Protein AF-A0A5E7TYJ7-F1 (afdb_monomer_lite)

Structure (mmCIF, N/CA/C/O backbone):
data_AF-A0A5E7TYJ7-F1
#
_entry.id   AF-A0A5E7TYJ7-F1
#
loop_
_atom_site.group_PDB
_atom_site.id
_atom_site.type_symbol
_atom_site.label_atom_id
_atom_site.label_alt_id
_atom_site.label_comp_id
_atom_site.label_asym_id
_atom_site.label_entity_id
_atom_site.label_seq_id
_atom_site.pdbx_PDB_ins_code
_atom_site.Cartn_x
_atom_site.Cartn_y
_atom_site.Cartn_z
_atom_site.occupancy
_atom_site.B_iso_or_equiv
_atom_site.auth_seq_id
_atom_site.auth_comp_id
_atom_site.auth_asym_id
_atom_site.auth_atom_id
_atom_site.pdbx_PDB_model_num
ATOM 1 N N . MET A 1 1 ? 59.125 36.526 -53.922 1.00 43.28 1 MET A N 1
ATOM 2 C CA . MET A 1 1 ? 59.019 35.678 -52.711 1.00 43.28 1 MET A CA 1
ATOM 3 C C . MET A 1 1 ? 57.530 35.506 -52.424 1.00 43.28 1 MET A C 1
ATOM 5 O O . MET A 1 1 ? 56.875 36.528 -52.347 1.00 43.28 1 MET A O 1
ATOM 9 N N . CYS A 1 2 ? 56.867 34.351 -52.368 1.00 41.28 2 CYS A N 1
ATOM 10 C CA . CYS A 1 2 ? 57.191 32.930 -52.520 1.00 41.28 2 CYS A CA 1
ATOM 11 C C . CYS A 1 2 ? 55.949 32.259 -53.153 1.00 41.28 2 CYS A C 1
ATOM 13 O O . CYS A 1 2 ? 54.840 32.498 -52.685 1.00 41.28 2 CYS A O 1
ATOM 15 N N . GLY A 1 3 ? 56.113 31.444 -54.201 1.00 43.94 3 GLY A N 1
ATOM 16 C CA . GLY A 1 3 ? 55.030 30.657 -54.807 1.00 43.94 3 GLY A CA 1
ATOM 17 C C . GLY A 1 3 ? 55.163 29.188 -54.411 1.00 43.94 3 GLY A C 1
ATOM 18 O O . GLY A 1 3 ? 56.166 28.557 -54.728 1.00 43.94 3 GLY A O 1
ATOM 19 N N . CYS A 1 4 ? 54.183 28.664 -53.679 1.00 53.34 4 CYS A N 1
ATOM 20 C CA . CYS A 1 4 ? 54.147 27.290 -53.177 1.00 53.34 4 CYS A CA 1
ATOM 21 C C . CYS A 1 4 ? 53.939 26.280 -54.335 1.00 53.34 4 CYS A C 1
ATOM 23 O O . CYS A 1 4 ? 53.020 26.490 -55.135 1.00 53.34 4 CYS A O 1
ATOM 25 N N . PRO A 1 5 ? 54.719 25.184 -54.455 1.00 58.09 5 PRO A N 1
ATOM 26 C CA . PRO A 1 5 ? 54.437 24.138 -55.432 1.00 58.09 5 PRO A CA 1
ATOM 27 C C . PRO A 1 5 ? 53.255 23.291 -54.951 1.00 58.09 5 PRO A C 1
ATOM 29 O O . PRO A 1 5 ? 53.284 22.708 -53.869 1.00 58.09 5 PRO A O 1
ATOM 32 N N . ARG A 1 6 ? 52.205 23.217 -55.771 1.00 55.41 6 ARG A N 1
ATOM 33 C CA . ARG A 1 6 ? 51.049 22.340 -55.555 1.00 55.41 6 ARG A CA 1
ATOM 34 C C . ARG A 1 6 ? 51.502 20.875 -55.503 1.00 55.41 6 ARG A C 1
ATOM 36 O O . ARG A 1 6 ? 51.908 20.323 -56.523 1.00 55.41 6 ARG A O 1
ATOM 43 N N . CYS A 1 7 ? 51.375 20.235 -54.343 1.00 49.81 7 CYS A N 1
ATOM 44 C CA . CYS A 1 7 ? 51.410 18.779 -54.222 1.00 49.81 7 CYS A CA 1
ATOM 45 C C . CYS 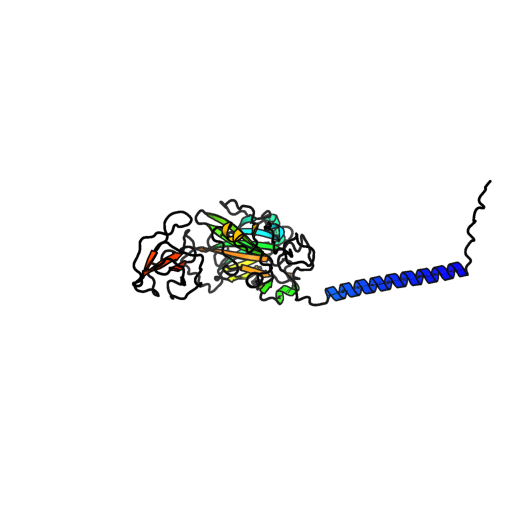A 1 7 ? 50.212 18.188 -54.979 1.00 49.81 7 CYS A C 1
ATOM 47 O O . CYS A 1 7 ? 49.072 18.363 -54.556 1.00 49.81 7 CYS A O 1
ATOM 49 N N . ASN A 1 8 ? 50.457 17.507 -56.099 1.00 55.88 8 ASN A N 1
ATOM 50 C CA . ASN A 1 8 ? 49.419 16.770 -56.816 1.00 55.88 8 ASN A CA 1
ATOM 51 C C . ASN A 1 8 ? 49.383 15.335 -56.253 1.00 55.88 8 ASN A C 1
ATOM 53 O O . ASN A 1 8 ? 50.400 14.642 -56.352 1.00 55.88 8 ASN A O 1
ATOM 57 N N . PRO A 1 9 ? 48.287 14.871 -55.626 1.00 56.66 9 PRO A N 1
ATOM 58 C CA . PRO A 1 9 ? 48.242 13.530 -55.054 1.00 56.66 9 PRO A CA 1
ATOM 59 C C . PRO A 1 9 ? 48.367 12.469 -56.157 1.00 56.66 9 PRO A C 1
ATOM 61 O O . PRO A 1 9 ? 47.637 12.479 -57.150 1.00 56.66 9 PRO A O 1
ATOM 64 N N . ARG A 1 10 ? 49.328 11.554 -55.989 1.00 71.62 10 ARG A N 1
ATOM 65 C CA . ARG A 1 10 ? 49.551 10.406 -56.879 1.00 71.62 10 ARG A CA 1
ATOM 66 C C . ARG A 1 10 ? 48.313 9.500 -56.864 1.00 71.62 10 ARG A C 1
ATOM 68 O O . ARG A 1 10 ? 47.792 9.196 -55.795 1.00 71.62 10 ARG A O 1
ATOM 75 N N . LYS A 1 11 ? 47.864 9.034 -58.040 1.00 70.69 11 LYS A N 1
ATOM 76 C CA . LYS A 1 11 ? 46.803 8.016 -58.129 1.00 70.69 11 LYS A CA 1
ATOM 77 C C . LYS A 1 11 ? 47.304 6.691 -57.529 1.00 70.69 11 LYS A C 1
ATOM 79 O O . LYS A 1 11 ? 48.390 6.256 -57.924 1.00 70.69 11 LYS A O 1
ATOM 84 N N . PRO A 1 12 ? 46.542 6.059 -56.622 1.00 69.62 12 PRO A N 1
ATOM 85 C CA . PRO A 1 12 ? 46.939 4.796 -56.017 1.00 69.62 12 PRO A CA 1
ATOM 86 C C . PRO A 1 12 ? 46.980 3.674 -57.062 1.00 69.62 12 PRO A C 1
ATOM 88 O O . PRO A 1 12 ? 46.180 3.624 -57.998 1.00 69.62 12 PRO A O 1
ATOM 91 N N . THR A 1 13 ? 47.954 2.789 -56.908 1.00 86.19 13 THR A N 1
ATOM 92 C CA . THR A 1 13 ? 48.152 1.582 -57.714 1.00 86.19 13 THR A CA 1
ATOM 93 C C . THR A 1 13 ? 47.143 0.492 -57.335 1.00 86.19 13 THR A C 1
ATOM 95 O O . THR A 1 13 ? 46.573 0.503 -56.245 1.00 86.19 13 THR A O 1
ATOM 98 N N . LEU A 1 14 ? 46.929 -0.488 -58.220 1.00 82.19 14 LEU A N 1
ATOM 99 C CA . LEU A 1 14 ? 46.017 -1.615 -57.964 1.00 82.19 14 LEU A CA 1
ATOM 100 C C . LEU A 1 14 ? 46.383 -2.405 -56.697 1.00 82.19 14 LEU A C 1
ATOM 102 O O . LEU A 1 14 ? 45.493 -2.857 -55.979 1.00 82.19 14 LEU A O 1
ATOM 106 N N . ASP A 1 15 ? 47.675 -2.540 -56.395 1.00 85.25 15 ASP A N 1
ATOM 107 C CA . ASP A 1 15 ? 48.131 -3.221 -55.182 1.00 85.25 15 ASP A CA 1
ATOM 108 C C . ASP A 1 15 ? 47.894 -2.383 -53.917 1.00 85.25 15 ASP A C 1
ATOM 110 O O . ASP A 1 15 ? 47.560 -2.945 -52.875 1.00 85.25 15 ASP A O 1
ATOM 114 N N . GLU A 1 16 ? 48.004 -1.052 -53.995 1.00 71.69 16 GLU A N 1
ATOM 115 C CA . GLU A 1 16 ? 47.645 -0.144 -52.894 1.00 71.69 16 GLU A CA 1
ATOM 116 C C . GLU A 1 16 ? 46.136 -0.180 -52.617 1.00 71.69 16 GLU A C 1
ATOM 118 O O . GLU A 1 16 ? 45.735 -0.279 -51.459 1.00 71.69 16 GLU A O 1
ATOM 123 N N . ILE A 1 17 ? 45.304 -0.213 -53.664 1.00 68.62 17 ILE A N 1
ATOM 124 C CA . ILE A 1 17 ? 43.845 -0.371 -53.540 1.00 68.62 17 ILE A CA 1
ATOM 125 C C . ILE A 1 17 ? 43.501 -1.726 -52.906 1.00 68.62 17 ILE A C 1
ATOM 127 O O . ILE A 1 17 ? 42.683 -1.785 -51.988 1.00 68.62 17 ILE A O 1
ATOM 131 N N . ARG A 1 18 ? 44.152 -2.817 -53.338 1.00 79.62 18 ARG A N 1
ATOM 132 C CA . ARG A 1 18 ? 43.928 -4.157 -52.770 1.00 79.62 18 ARG A CA 1
ATOM 133 C C . ARG A 1 18 ? 44.320 -4.217 -51.290 1.00 79.62 18 ARG A C 1
ATOM 135 O O . ARG A 1 18 ? 43.591 -4.800 -50.495 1.00 79.62 18 ARG A O 1
ATOM 142 N N . ARG A 1 19 ? 45.444 -3.603 -50.902 1.00 71.69 19 ARG A N 1
ATOM 143 C CA . ARG A 1 19 ? 45.871 -3.514 -49.492 1.00 71.69 19 ARG A CA 1
ATOM 144 C C . ARG A 1 19 ? 44.872 -2.718 -48.656 1.00 71.69 19 ARG A C 1
ATOM 146 O O . ARG A 1 19 ? 44.455 -3.194 -47.608 1.00 71.69 19 ARG A O 1
ATOM 153 N N . GLN A 1 20 ? 44.413 -1.581 -49.173 1.00 64.50 20 GLN A N 1
ATOM 154 C CA . GLN A 1 20 ? 43.415 -0.752 -48.503 1.00 64.50 20 GLN A CA 1
ATOM 155 C C . GLN A 1 20 ? 42.085 -1.495 -48.302 1.00 64.50 20 GLN A C 1
ATOM 157 O O . GLN A 1 20 ? 41.488 -1.396 -47.236 1.00 64.50 20 GLN A O 1
ATOM 162 N N . GLN A 1 21 ? 41.640 -2.287 -49.282 1.00 70.00 21 GLN A N 1
ATOM 163 C CA . GLN A 1 21 ? 40.438 -3.121 -49.151 1.00 70.00 21 GLN A CA 1
ATOM 164 C C . GLN A 1 21 ? 40.585 -4.206 -48.076 1.00 70.00 21 GLN A C 1
ATOM 166 O O . GLN A 1 21 ? 39.652 -4.438 -47.310 1.00 70.00 21 GLN A O 1
ATOM 171 N N . VAL A 1 22 ? 41.755 -4.846 -47.987 1.00 79.44 22 VAL A N 1
ATOM 172 C CA . VAL A 1 22 ? 42.044 -5.840 -46.939 1.00 79.44 22 VAL A CA 1
ATOM 173 C C . VAL A 1 22 ? 42.062 -5.191 -45.552 1.00 79.44 22 VAL A C 1
ATOM 175 O O . VAL A 1 22 ? 41.544 -5.774 -44.599 1.00 79.44 22 VAL A O 1
ATOM 178 N N . ASP A 1 23 ? 42.613 -3.984 -45.428 1.00 65.31 23 ASP A N 1
ATOM 179 C CA . ASP A 1 23 ? 42.649 -3.252 -44.160 1.00 65.31 23 ASP A CA 1
ATOM 180 C C . ASP A 1 23 ? 41.251 -2.784 -43.725 1.00 65.31 23 ASP A C 1
ATOM 182 O O . ASP A 1 23 ? 40.904 -2.912 -42.550 1.00 65.31 23 ASP A O 1
ATOM 186 N N . ILE A 1 24 ? 40.412 -2.337 -44.669 1.00 62.34 24 ILE A N 1
ATOM 187 C CA . ILE A 1 24 ? 39.000 -2.010 -44.415 1.00 62.34 24 ILE A CA 1
ATOM 188 C C . ILE A 1 24 ? 38.241 -3.252 -43.931 1.00 62.34 24 ILE A C 1
ATOM 190 O O . ILE A 1 24 ? 37.589 -3.194 -42.892 1.00 62.34 24 ILE A O 1
ATOM 194 N N . GLN A 1 25 ? 38.391 -4.399 -44.602 1.00 77.25 25 GLN A N 1
ATOM 195 C CA . GLN A 1 25 ? 37.748 -5.643 -44.163 1.00 77.25 25 GLN A CA 1
ATOM 196 C C . GLN A 1 25 ? 38.202 -6.082 -42.767 1.00 77.25 25 GLN A C 1
ATOM 198 O O . GLN A 1 25 ? 37.389 -6.553 -41.974 1.00 77.25 25 GLN A O 1
ATOM 203 N N . ARG A 1 26 ? 39.490 -5.932 -42.434 1.00 73.81 26 ARG A N 1
ATOM 204 C CA . ARG A 1 26 ? 39.998 -6.235 -41.085 1.00 73.81 26 ARG A CA 1
ATOM 205 C C . ARG A 1 26 ? 39.398 -5.314 -40.028 1.00 73.81 26 ARG A C 1
ATOM 207 O O . ARG A 1 26 ? 39.078 -5.782 -38.938 1.00 73.81 26 ARG A O 1
ATOM 214 N N . TYR A 1 27 ? 39.241 -4.033 -40.348 1.00 58.59 27 TYR A N 1
ATOM 215 C CA . TYR A 1 27 ? 38.615 -3.056 -39.464 1.00 58.59 27 TYR A CA 1
ATOM 216 C C . TYR A 1 27 ? 37.132 -3.374 -39.224 1.00 58.59 27 TYR A C 1
ATOM 218 O O . TYR A 1 27 ? 36.699 -3.444 -38.076 1.00 58.59 27 TYR A O 1
ATOM 226 N N . GLU A 1 28 ? 36.377 -3.670 -40.283 1.00 67.44 28 GLU A N 1
ATOM 227 C CA . GLU A 1 28 ? 34.963 -4.060 -40.197 1.00 67.44 28 GLU A CA 1
ATOM 228 C C . GLU A 1 28 ? 34.767 -5.362 -39.406 1.00 67.44 28 GLU A C 1
ATOM 230 O O . GLU A 1 28 ? 33.886 -5.449 -38.552 1.00 67.44 28 GLU A O 1
ATOM 235 N N . GLN A 1 29 ? 35.634 -6.360 -39.612 1.00 79.69 29 GLN A N 1
ATOM 236 C CA . GLN A 1 29 ? 35.628 -7.591 -38.814 1.00 79.69 29 GLN A CA 1
ATOM 237 C C . GLN A 1 29 ? 35.960 -7.335 -37.338 1.00 79.69 29 GLN A C 1
ATOM 239 O O . GLN A 1 29 ? 35.423 -8.017 -36.467 1.00 79.69 29 GLN A O 1
ATOM 244 N N . GLY A 1 30 ? 36.835 -6.368 -37.047 1.00 74.94 30 GLY A N 1
ATOM 245 C CA . GLY A 1 30 ? 37.119 -5.918 -35.684 1.00 74.94 30 GLY A CA 1
ATOM 246 C C . GLY A 1 30 ? 35.884 -5.313 -35.017 1.00 74.94 30 GLY A C 1
ATOM 247 O O . GLY A 1 30 ? 35.497 -5.755 -33.937 1.00 74.94 30 GLY A O 1
ATOM 248 N N . LEU A 1 31 ? 35.205 -4.391 -35.705 1.00 65.25 31 LEU A N 1
ATOM 249 C CA . LEU A 1 31 ? 33.966 -3.775 -35.222 1.00 65.25 31 LEU A CA 1
ATOM 250 C C . LEU A 1 31 ? 32.861 -4.807 -34.968 1.00 65.25 31 LEU A C 1
ATOM 252 O O . LEU A 1 31 ? 32.224 -4.761 -33.917 1.00 65.25 31 LEU A O 1
ATOM 256 N N . ALA A 1 32 ? 32.677 -5.766 -35.879 1.00 74.44 32 ALA A N 1
ATOM 257 C CA . ALA A 1 32 ? 31.686 -6.831 -35.726 1.00 74.44 32 ALA A CA 1
ATOM 258 C C . ALA A 1 32 ? 31.988 -7.745 -34.524 1.00 74.44 32 ALA A C 1
ATOM 260 O O . ALA A 1 32 ? 31.074 -8.166 -33.819 1.00 74.44 32 ALA A O 1
ATOM 261 N N . ARG A 1 33 ? 33.270 -8.029 -34.246 1.00 75.12 33 ARG A N 1
ATOM 262 C CA . ARG A 1 33 ? 33.684 -8.785 -33.050 1.00 75.12 33 ARG A CA 1
ATOM 263 C C . ARG A 1 33 ? 33.444 -7.999 -31.765 1.00 75.12 33 ARG A C 1
ATOM 265 O O . ARG A 1 33 ? 32.988 -8.580 -30.785 1.00 75.12 33 ARG A O 1
ATOM 272 N N . ASP A 1 34 ? 33.715 -6.697 -31.765 1.00 64.25 34 ASP A N 1
ATOM 273 C CA . ASP A 1 34 ? 33.470 -5.831 -30.607 1.00 64.25 34 ASP A CA 1
ATOM 274 C C . ASP A 1 34 ? 31.974 -5.629 -30.340 1.00 64.25 34 ASP A C 1
ATOM 276 O O . ASP A 1 34 ? 31.551 -5.518 -29.188 1.00 64.25 34 ASP A O 1
ATOM 280 N N . GLU A 1 35 ? 31.155 -5.577 -31.389 1.00 75.38 35 GLU A N 1
ATOM 281 C CA . GLU A 1 35 ? 29.697 -5.551 -31.289 1.00 75.38 35 GLU A CA 1
ATOM 282 C C . GLU A 1 35 ? 29.143 -6.890 -30.788 1.00 75.38 35 GLU A C 1
ATOM 284 O O . GLU A 1 35 ? 28.379 -6.900 -29.827 1.00 75.38 35 GLU A O 1
ATOM 289 N N . ALA A 1 36 ? 29.600 -8.021 -31.337 1.00 77.62 36 ALA A N 1
ATOM 290 C CA . ALA A 1 36 ? 29.226 -9.350 -30.853 1.00 77.62 36 ALA A CA 1
ATOM 291 C C . ALA A 1 36 ? 29.611 -9.548 -29.381 1.00 77.62 36 ALA A C 1
ATOM 293 O O . ALA A 1 36 ? 28.784 -9.983 -28.588 1.00 77.62 36 ALA A O 1
ATOM 294 N N . ARG A 1 37 ? 30.819 -9.133 -28.978 1.00 72.06 37 ARG A N 1
ATOM 295 C CA . ARG A 1 37 ? 31.269 -9.184 -27.580 1.00 72.06 37 ARG A CA 1
ATOM 296 C C . ARG A 1 37 ? 30.427 -8.291 -26.670 1.00 72.06 37 ARG A C 1
ATOM 298 O O . ARG A 1 37 ? 30.143 -8.675 -25.540 1.00 72.06 37 ARG A O 1
ATOM 305 N N . ARG A 1 38 ? 30.021 -7.103 -27.131 1.00 65.25 38 ARG A N 1
ATOM 306 C CA . ARG A 1 38 ? 29.101 -6.227 -26.382 1.00 65.25 38 ARG A CA 1
ATOM 307 C C . ARG A 1 38 ? 27.718 -6.856 -26.234 1.00 65.25 38 ARG A C 1
ATOM 309 O O . ARG A 1 38 ? 27.180 -6.836 -25.133 1.00 65.25 38 ARG A O 1
ATOM 316 N N . ASN A 1 39 ? 27.186 -7.450 -27.297 1.00 67.62 39 ASN A N 1
ATOM 317 C CA . ASN A 1 39 ? 25.892 -8.129 -27.281 1.00 67.62 39 ASN A CA 1
ATOM 318 C C . ASN A 1 39 ? 25.923 -9.395 -26.411 1.00 67.62 39 ASN A C 1
ATOM 320 O O . ASN A 1 39 ? 24.976 -9.644 -25.674 1.00 67.62 39 ASN A O 1
ATOM 324 N N . GLU A 1 40 ? 27.021 -10.154 -26.420 1.00 72.12 40 GLU A N 1
ATOM 325 C CA . GLU A 1 40 ? 27.236 -11.291 -25.517 1.00 72.12 40 GLU A CA 1
ATOM 326 C C . GLU A 1 40 ? 27.353 -10.848 -24.057 1.00 72.12 40 GLU A C 1
ATOM 328 O O . GLU A 1 40 ? 26.719 -11.449 -23.198 1.00 72.12 40 GLU A O 1
ATOM 333 N N . LEU A 1 41 ? 28.099 -9.777 -23.757 1.00 61.88 41 LEU A N 1
ATOM 334 C CA . LEU A 1 41 ? 28.176 -9.211 -22.402 1.00 61.88 41 LEU A CA 1
ATOM 335 C C . LEU A 1 41 ? 26.811 -8.706 -21.913 1.00 61.88 41 LEU A C 1
ATOM 337 O O . LEU A 1 41 ? 26.485 -8.858 -20.736 1.00 61.88 41 LEU A O 1
ATOM 341 N N . GLN A 1 42 ? 26.014 -8.120 -22.808 1.00 57.25 42 GLN A N 1
ATOM 342 C CA . GLN A 1 42 ? 24.651 -7.687 -22.516 1.00 57.25 42 GLN A CA 1
ATOM 343 C C . GLN A 1 42 ? 23.734 -8.892 -22.263 1.00 57.25 42 GLN A C 1
ATOM 345 O O . GLN A 1 42 ? 23.102 -8.965 -21.217 1.00 57.25 42 GLN A O 1
ATOM 350 N N . SER A 1 43 ? 23.758 -9.898 -23.140 1.00 57.84 43 SER A N 1
ATOM 351 C CA . SER A 1 43 ? 22.998 -11.141 -22.971 1.00 57.84 43 SER A CA 1
ATOM 352 C C . SER A 1 43 ? 23.404 -11.911 -21.712 1.00 57.84 43 SER A C 1
ATOM 354 O O . SER A 1 43 ? 22.550 -12.527 -21.082 1.00 57.84 43 SER A O 1
ATOM 356 N N . GLN A 1 44 ? 24.685 -11.882 -21.329 1.00 52.56 44 GLN A N 1
ATOM 357 C CA . GLN A 1 44 ? 25.179 -12.500 -20.098 1.00 52.56 44 GLN A CA 1
ATOM 358 C C . GLN A 1 44 ? 24.652 -11.769 -18.859 1.00 52.56 44 GLN A C 1
ATOM 360 O O . GLN A 1 44 ? 24.142 -12.433 -17.957 1.00 52.56 44 GLN A O 1
ATOM 365 N N . ARG A 1 45 ? 24.662 -10.424 -18.848 1.00 53.78 45 ARG A N 1
ATOM 366 C CA . ARG A 1 45 ? 24.001 -9.614 -17.802 1.00 53.78 45 ARG A CA 1
ATOM 367 C C . ARG A 1 45 ? 22.503 -9.888 -17.706 1.00 53.78 45 ARG A C 1
ATOM 369 O O . ARG A 1 45 ? 21.966 -9.926 -16.605 1.00 53.78 45 ARG A O 1
ATOM 376 N N . ASP A 1 46 ? 21.850 -10.102 -18.842 1.00 52.56 46 ASP A N 1
ATOM 377 C CA . ASP A 1 46 ? 20.416 -10.384 -18.895 1.00 52.56 46 ASP A CA 1
ATOM 378 C C . ASP A 1 46 ? 20.080 -11.821 -18.436 1.00 52.56 46 ASP A C 1
ATOM 380 O O . ASP A 1 46 ? 18.945 -12.075 -18.022 1.00 52.56 46 ASP A O 1
ATOM 384 N N . SER A 1 47 ? 21.065 -12.735 -18.467 1.00 47.62 47 SER A N 1
ATOM 385 C CA . SER A 1 47 ? 20.940 -14.165 -18.130 1.00 47.62 47 SER A CA 1
ATOM 386 C C . SER A 1 47 ? 21.411 -14.566 -16.723 1.00 47.62 47 SER A C 1
ATOM 388 O O . SER A 1 47 ? 21.090 -15.667 -16.272 1.00 47.62 47 SER A O 1
ATOM 390 N N . GLU A 1 48 ? 22.150 -13.713 -16.005 1.00 38.59 48 GLU A N 1
ATOM 391 C CA . GLU A 1 48 ? 22.467 -13.975 -14.597 1.00 38.59 48 GLU A CA 1
ATOM 392 C C . GLU A 1 48 ? 21.207 -13.782 -13.732 1.00 38.59 48 GLU A C 1
ATOM 394 O O . GLU A 1 48 ? 20.550 -12.740 -13.818 1.00 38.59 48 GLU A O 1
ATOM 399 N N . PRO A 1 49 ? 20.842 -14.735 -12.851 1.00 44.59 49 PRO A N 1
ATOM 400 C CA . PRO A 1 49 ? 19.789 -14.505 -11.875 1.00 44.59 49 PRO A CA 1
ATOM 401 C C . PRO A 1 49 ? 20.290 -13.498 -10.830 1.00 44.59 49 PRO A C 1
ATOM 403 O O . PRO A 1 49 ? 20.868 -13.860 -9.805 1.00 44.59 49 PRO A O 1
ATOM 406 N N . ILE A 1 50 ? 20.072 -12.207 -11.086 1.00 45.66 50 ILE A N 1
ATOM 407 C CA . ILE A 1 50 ? 20.375 -11.129 -10.142 1.00 45.66 50 ILE A CA 1
ATOM 408 C C . ILE A 1 50 ? 19.346 -11.187 -9.004 1.00 45.66 50 ILE A C 1
ATOM 410 O O . ILE A 1 50 ? 18.315 -10.525 -9.034 1.00 45.66 50 ILE A O 1
ATOM 414 N N . THR A 1 51 ? 19.616 -11.970 -7.960 1.00 46.75 51 THR A N 1
ATOM 415 C CA . THR A 1 51 ? 18.846 -11.946 -6.698 1.00 46.75 51 THR A CA 1
ATOM 416 C C . THR A 1 51 ? 19.596 -11.226 -5.576 1.00 46.75 51 THR A C 1
ATOM 418 O O . THR A 1 51 ? 19.511 -11.581 -4.401 1.00 46.75 51 THR A O 1
ATOM 421 N N . LYS A 1 52 ? 20.313 -10.145 -5.909 1.00 44.22 52 LYS A N 1
ATOM 422 C CA . LYS A 1 52 ? 20.829 -9.181 -4.924 1.00 44.22 52 LYS A CA 1
ATOM 423 C C . LYS A 1 52 ? 20.576 -7.747 -5.390 1.00 44.22 52 LYS A C 1
ATOM 425 O O . LYS A 1 52 ? 21.477 -7.111 -5.913 1.00 44.22 52 LYS A O 1
ATOM 430 N N . GLY A 1 53 ? 19.366 -7.223 -5.174 1.00 64.00 53 GLY A N 1
ATOM 431 C CA . GLY A 1 53 ? 19.105 -5.785 -5.354 1.00 64.00 53 GLY A CA 1
ATOM 432 C C . GLY A 1 53 ? 17.723 -5.383 -5.860 1.00 64.00 53 GLY A C 1
ATOM 433 O O . GLY A 1 53 ? 17.409 -4.203 -5.765 1.00 64.00 53 GLY A O 1
ATOM 434 N N . CYS A 1 54 ? 16.898 -6.316 -6.347 1.00 90.12 54 CYS A N 1
ATOM 435 C CA . CYS A 1 54 ? 15.610 -5.945 -6.929 1.00 90.12 54 CYS A CA 1
ATOM 436 C C . CYS A 1 54 ? 14.639 -5.322 -5.910 1.00 90.12 54 CYS A C 1
ATOM 438 O O . CYS A 1 54 ? 14.697 -5.611 -4.709 1.00 90.12 54 CYS A O 1
ATOM 440 N N . VAL A 1 55 ? 13.750 -4.462 -6.404 1.00 95.69 55 VAL A N 1
ATOM 441 C CA . VAL A 1 55 ? 12.778 -3.699 -5.621 1.00 95.69 55 VAL A CA 1
ATOM 442 C C . VAL A 1 55 ? 11.423 -3.652 -6.333 1.00 95.69 55 VAL A C 1
ATOM 444 O O . VAL A 1 55 ? 11.344 -3.641 -7.554 1.00 95.69 55 VAL A O 1
ATOM 447 N N . PHE A 1 56 ? 10.341 -3.622 -5.564 1.00 97.25 56 PHE A N 1
ATOM 448 C CA . PHE A 1 56 ? 8.974 -3.455 -6.047 1.00 97.25 56 PHE A CA 1
ATOM 449 C C . PHE A 1 56 ? 8.709 -2.000 -6.441 1.00 97.25 56 PHE A C 1
ATOM 451 O O . PHE A 1 56 ? 8.296 -1.717 -7.559 1.00 97.25 56 PHE A O 1
ATOM 458 N N . ALA A 1 57 ? 8.990 -1.065 -5.531 1.00 97.19 57 ALA A N 1
ATOM 459 C CA . ALA A 1 57 ? 8.832 0.366 -5.756 1.00 97.19 57 ALA A CA 1
ATOM 460 C C . ALA A 1 57 ? 10.048 1.134 -5.231 1.00 97.19 57 ALA A C 1
ATOM 462 O O . ALA A 1 57 ? 10.507 0.884 -4.114 1.00 97.19 57 ALA A O 1
ATOM 463 N N . LYS A 1 58 ? 10.530 2.096 -6.022 1.00 96.00 58 LYS A N 1
ATOM 464 C CA . LYS A 1 58 ? 11.571 3.076 -5.679 1.00 96.00 58 LYS A CA 1
ATOM 465 C C . LYS A 1 58 ? 11.190 4.445 -6.236 1.00 96.00 58 LYS A C 1
ATOM 467 O O . LYS A 1 58 ? 10.384 4.526 -7.159 1.00 96.00 58 LYS A O 1
ATOM 472 N N . SER A 1 59 ? 11.783 5.500 -5.684 1.00 95.44 59 SER A N 1
ATOM 473 C CA . SER A 1 59 ? 11.649 6.852 -6.230 1.00 95.44 59 SER A CA 1
ATOM 474 C C . SER A 1 59 ? 12.225 6.903 -7.646 1.00 95.44 59 SER A C 1
ATOM 476 O O . SER A 1 59 ? 13.369 6.497 -7.864 1.00 95.44 59 SER A O 1
ATOM 478 N N . CYS A 1 60 ? 11.466 7.445 -8.599 1.00 94.56 60 CYS A N 1
ATOM 479 C CA . CYS A 1 60 ? 11.930 7.706 -9.964 1.00 94.56 60 CYS A CA 1
ATOM 480 C C . CYS A 1 60 ? 12.947 8.857 -10.044 1.00 94.56 60 CYS A C 1
ATOM 482 O O . CYS A 1 60 ? 13.463 9.163 -11.114 1.00 94.56 60 CYS A O 1
ATOM 484 N N . ARG A 1 61 ? 13.256 9.502 -8.911 1.00 91.81 61 ARG A N 1
ATOM 485 C CA . ARG A 1 61 ? 14.318 10.512 -8.806 1.00 91.81 61 ARG A CA 1
ATOM 486 C C . ARG A 1 61 ? 15.703 9.907 -8.596 1.00 91.81 61 ARG A C 1
ATOM 488 O O . ARG A 1 61 ? 16.695 10.632 -8.649 1.00 91.81 61 ARG A O 1
ATOM 495 N N . LEU A 1 62 ? 15.782 8.608 -8.314 1.00 91.06 62 LEU A N 1
ATOM 496 C CA . LEU A 1 62 ? 17.047 7.891 -8.187 1.00 91.06 62 LEU A CA 1
ATOM 497 C C . LEU A 1 62 ? 17.527 7.404 -9.563 1.00 91.06 62 LEU A C 1
ATOM 499 O O . LEU A 1 62 ? 16.690 6.991 -10.365 1.00 91.06 62 LEU A O 1
ATOM 503 N N . PRO A 1 63 ? 18.849 7.380 -9.824 1.00 90.88 63 PRO A N 1
ATOM 504 C CA . PRO A 1 63 ? 19.398 6.814 -11.056 1.00 90.88 63 PRO A CA 1
ATOM 505 C C . PRO A 1 63 ? 19.011 5.347 -11.271 1.00 90.88 63 PRO A C 1
ATOM 507 O O . PRO A 1 63 ? 18.686 4.640 -10.311 1.00 90.88 63 PRO A O 1
ATOM 510 N N . ASP A 1 64 ? 19.126 4.891 -12.519 1.00 91.56 64 ASP A N 1
ATOM 511 C CA . ASP A 1 64 ? 18.910 3.491 -12.894 1.00 91.56 64 ASP A CA 1
ATOM 512 C C . ASP A 1 64 ? 19.729 2.530 -12.016 1.00 91.56 64 ASP A C 1
ATOM 514 O O . ASP A 1 64 ? 20.900 2.789 -11.721 1.00 91.56 64 ASP A O 1
ATOM 518 N N . GLY A 1 65 ? 19.107 1.450 -11.539 1.00 90.56 65 GLY A N 1
ATOM 519 C CA . GLY A 1 65 ? 19.757 0.448 -10.691 1.00 90.56 65 GLY A CA 1
ATOM 520 C C . GLY A 1 65 ? 19.967 0.875 -9.228 1.00 90.56 65 GLY A C 1
ATOM 521 O O . GLY A 1 65 ? 20.262 0.039 -8.371 1.00 90.56 65 GLY A O 1
ATOM 522 N N . VAL A 1 66 ? 19.803 2.162 -8.895 1.00 91.75 66 VAL A N 1
ATOM 523 C CA . VAL A 1 66 ? 20.023 2.693 -7.539 1.00 91.75 66 VAL A CA 1
ATOM 524 C C . VAL A 1 66 ? 18.719 2.687 -6.749 1.00 91.75 66 VAL A C 1
ATOM 526 O O . VAL A 1 66 ? 17.814 3.466 -7.030 1.00 91.75 66 VAL A O 1
ATOM 529 N N . ILE A 1 67 ? 18.613 1.833 -5.732 1.00 92.50 67 ILE A N 1
ATOM 530 C CA . ILE A 1 67 ? 17.378 1.701 -4.934 1.00 92.50 67 ILE A CA 1
ATOM 531 C C . ILE A 1 67 ? 17.347 2.582 -3.682 1.00 92.50 67 ILE A C 1
ATOM 533 O O . ILE A 1 67 ? 16.279 2.782 -3.115 1.00 92.50 67 ILE A O 1
ATOM 537 N N . ASP A 1 68 ? 18.494 3.093 -3.236 1.00 91.94 68 ASP A N 1
ATOM 538 C CA . ASP A 1 68 ? 18.612 3.846 -1.989 1.00 91.94 68 ASP A CA 1
ATOM 539 C C . ASP A 1 68 ? 19.051 5.293 -2.229 1.00 91.94 68 ASP A C 1
ATOM 541 O O . ASP A 1 68 ? 19.947 5.562 -3.031 1.00 91.94 68 ASP A O 1
ATOM 545 N N . HIS A 1 69 ? 18.484 6.229 -1.464 1.00 87.19 69 HIS A N 1
ATOM 546 C CA . HIS A 1 69 ? 19.107 7.536 -1.280 1.00 87.19 69 HIS A CA 1
ATOM 547 C C . HIS A 1 69 ? 20.446 7.350 -0.564 1.00 87.19 69 HIS A C 1
ATOM 549 O O . HIS A 1 69 ? 20.494 6.937 0.594 1.00 87.19 69 HIS A O 1
ATOM 555 N N . ASN A 1 70 ? 21.534 7.672 -1.257 1.00 78.62 70 ASN A N 1
ATOM 556 C CA . ASN A 1 70 ? 22.886 7.549 -0.734 1.00 78.62 70 ASN A CA 1
ATOM 557 C C . ASN A 1 70 ? 23.513 8.942 -0.604 1.00 78.62 70 ASN A C 1
ATOM 559 O O . ASN A 1 70 ? 24.158 9.439 -1.525 1.00 78.62 70 ASN A O 1
ATOM 563 N N . ASN A 1 71 ? 23.263 9.598 0.531 1.00 73.44 71 ASN A N 1
ATOM 564 C CA . ASN A 1 71 ? 23.917 10.851 0.894 1.00 73.44 71 ASN A CA 1
ATOM 565 C C . ASN A 1 71 ? 24.926 10.584 2.026 1.00 73.44 71 ASN A C 1
ATOM 567 O O . ASN A 1 71 ? 24.521 10.013 3.041 1.00 73.44 71 ASN A O 1
ATOM 571 N N . PRO A 1 72 ? 26.196 11.029 1.919 1.00 69.88 72 PRO A N 1
ATOM 572 C CA . PRO A 1 72 ? 27.186 10.899 2.993 1.00 69.88 72 PRO A CA 1
ATOM 573 C C . PRO A 1 72 ? 26.742 11.454 4.356 1.00 69.88 72 PRO A C 1
ATOM 575 O O . PRO A 1 72 ? 27.224 10.992 5.386 1.00 69.88 72 PRO A O 1
ATOM 578 N N . SER A 1 73 ? 25.820 12.423 4.386 1.00 69.31 73 SER A N 1
ATOM 579 C CA . SER A 1 73 ? 25.255 12.975 5.627 1.00 69.31 73 SER A CA 1
ATOM 580 C C . SER A 1 73 ? 24.097 12.156 6.214 1.00 69.31 73 SER A C 1
ATOM 582 O O . SER A 1 73 ? 23.561 12.519 7.259 1.00 69.31 73 SER A O 1
ATOM 584 N N . GLY A 1 74 ? 23.666 11.086 5.539 1.00 71.00 74 GLY A N 1
ATOM 585 C CA . GLY A 1 74 ? 22.476 10.309 5.897 1.00 71.00 74 GLY A CA 1
ATOM 586 C C . GLY A 1 74 ? 21.149 11.009 5.577 1.00 71.00 74 GLY A C 1
ATOM 587 O O . GLY A 1 74 ? 20.092 10.538 5.993 1.00 71.00 74 GLY A O 1
ATOM 588 N N . PHE A 1 75 ? 21.177 12.137 4.859 1.00 78.44 75 PHE A N 1
ATOM 589 C CA . PHE A 1 75 ? 19.968 12.868 4.485 1.00 78.44 75 PHE A CA 1
ATOM 590 C C . PHE A 1 75 ? 19.127 12.106 3.451 1.00 78.44 75 PHE A C 1
ATOM 592 O O . PHE A 1 75 ? 19.612 11.755 2.375 1.00 78.44 75 PHE A O 1
ATOM 599 N N . VAL A 1 76 ? 17.841 11.943 3.761 1.00 85.31 76 VAL A N 1
ATOM 600 C CA . VAL A 1 76 ? 16.813 11.393 2.870 1.00 85.31 76 VAL A CA 1
ATOM 601 C C . VAL A 1 76 ? 15.725 12.459 2.681 1.00 85.31 76 VAL A C 1
ATOM 603 O O . VAL A 1 76 ? 15.198 12.954 3.684 1.00 85.31 76 VAL A O 1
ATOM 606 N N . PRO A 1 77 ? 15.391 12.851 1.437 1.00 87.25 77 PRO A N 1
ATOM 607 C CA . PRO A 1 77 ? 14.395 13.886 1.184 1.00 87.25 77 PRO A CA 1
ATOM 608 C C . PRO A 1 77 ? 12.971 13.408 1.497 1.00 87.25 77 PRO A C 1
ATOM 610 O O . PRO A 1 77 ? 12.657 12.225 1.409 1.00 87.25 77 PRO A O 1
ATOM 613 N N . VAL A 1 78 ? 12.086 14.358 1.815 1.00 89.25 78 VAL A N 1
ATOM 614 C CA . VAL A 1 78 ? 10.636 14.125 1.751 1.00 89.25 78 VAL A CA 1
ATOM 615 C C . VAL A 1 78 ? 10.217 14.200 0.285 1.00 89.25 78 VAL A C 1
ATOM 617 O O . VAL A 1 78 ? 10.507 15.183 -0.402 1.00 89.25 78 VAL A O 1
ATOM 620 N N . GLU A 1 79 ? 9.526 13.175 -0.195 1.00 93.25 79 GLU A N 1
ATOM 621 C CA . GLU A 1 79 ? 9.142 13.035 -1.602 1.00 93.25 79 GLU A CA 1
ATOM 622 C C . GLU A 1 79 ? 7.632 12.876 -1.754 1.00 93.25 79 GLU A C 1
ATOM 624 O O . GLU A 1 79 ? 6.925 12.571 -0.793 1.00 93.25 79 GLU A O 1
ATOM 629 N N . LYS A 1 80 ? 7.101 13.102 -2.957 1.00 94.69 80 LYS A N 1
ATOM 630 C CA . LYS A 1 80 ? 5.688 12.826 -3.219 1.00 94.69 80 LYS A CA 1
ATOM 631 C C . LYS A 1 80 ? 5.536 11.325 -3.408 1.00 94.69 80 LYS A C 1
ATOM 633 O O . LYS A 1 80 ? 6.361 10.695 -4.060 1.00 94.69 80 LYS A O 1
ATOM 638 N N . LEU A 1 81 ? 4.427 10.750 -2.951 1.00 96.12 81 LEU A N 1
ATOM 639 C CA . LEU A 1 81 ? 4.147 9.339 -3.232 1.00 96.12 81 LEU A CA 1
ATOM 640 C C . LEU A 1 81 ? 4.060 9.052 -4.745 1.00 96.12 81 LEU A C 1
ATOM 642 O O . LEU A 1 81 ? 4.420 7.969 -5.192 1.00 96.12 81 LEU A O 1
ATOM 646 N N . ALA A 1 82 ? 3.677 10.056 -5.540 1.00 94.25 82 ALA A N 1
ATOM 647 C CA . ALA A 1 82 ? 3.673 9.981 -7.001 1.00 94.25 82 ALA A CA 1
ATOM 648 C C . ALA A 1 82 ? 5.070 9.757 -7.623 1.00 94.25 82 ALA A C 1
ATOM 650 O O . ALA A 1 82 ? 5.156 9.254 -8.740 1.00 94.25 82 ALA A O 1
ATOM 651 N N . ASP A 1 83 ? 6.156 10.085 -6.910 1.00 95.25 83 ASP A N 1
ATOM 652 C CA . ASP A 1 83 ? 7.519 9.785 -7.368 1.00 95.25 83 ASP A CA 1
ATOM 653 C C . ASP A 1 83 ? 7.811 8.264 -7.317 1.00 95.25 83 ASP A C 1
ATOM 655 O O . ASP A 1 83 ? 8.728 7.793 -7.979 1.00 95.25 83 ASP A O 1
ATOM 659 N N . TYR A 1 84 ? 7.022 7.469 -6.581 1.00 96.81 84 TYR A N 1
ATOM 660 C CA . TYR A 1 84 ? 7.208 6.014 -6.443 1.00 96.81 84 TYR A CA 1
ATOM 661 C C . TYR A 1 84 ? 6.290 5.193 -7.357 1.00 96.81 84 TYR A C 1
ATOM 663 O O . TYR A 1 84 ? 6.594 4.044 -7.682 1.00 96.81 84 TYR A O 1
ATOM 671 N N . GLY A 1 85 ? 5.154 5.756 -7.762 1.00 95.75 85 GLY A N 1
ATOM 672 C CA . GLY A 1 85 ? 4.155 5.045 -8.548 1.00 95.75 85 GLY A CA 1
ATOM 673 C C . GLY A 1 85 ? 2.845 5.806 -8.679 1.00 95.75 85 GLY A C 1
ATOM 674 O O . GLY A 1 85 ? 2.602 6.801 -7.987 1.00 95.75 85 GLY A O 1
ATOM 675 N N . LEU A 1 86 ? 1.969 5.288 -9.536 1.00 96.00 86 LEU A N 1
ATOM 676 C CA . LEU A 1 86 ? 0.566 5.677 -9.540 1.00 96.00 86 LEU A CA 1
ATOM 677 C C . LEU A 1 86 ? -0.080 5.145 -8.259 1.00 96.00 86 LEU A C 1
ATOM 679 O O . LEU A 1 86 ? 0.011 3.956 -7.966 1.00 96.00 86 LEU A O 1
ATOM 683 N N . TRP A 1 87 ? -0.738 6.010 -7.493 1.00 96.81 87 TRP A N 1
ATOM 684 C CA . TRP A 1 87 ? -1.356 5.629 -6.227 1.00 96.81 87 TRP A CA 1
ATOM 685 C C . TRP A 1 87 ? -2.801 6.104 -6.123 1.00 96.81 87 TRP A C 1
ATOM 687 O O . TRP A 1 87 ? -3.204 7.100 -6.730 1.00 96.81 87 TRP A O 1
ATOM 697 N N . ALA A 1 88 ? -3.585 5.388 -5.321 1.00 97.12 88 ALA A N 1
ATOM 698 C CA . ALA A 1 88 ? -4.966 5.732 -5.025 1.00 97.12 88 ALA A CA 1
ATOM 699 C C . ALA A 1 88 ? -5.350 5.311 -3.607 1.00 97.12 88 ALA A C 1
ATOM 701 O O . ALA A 1 88 ? -4.882 4.297 -3.100 1.00 97.12 88 ALA A O 1
ATOM 702 N N . VAL A 1 89 ? -6.252 6.063 -2.987 1.00 97.06 89 VAL A N 1
ATOM 703 C CA . VAL A 1 89 ? -7.055 5.583 -1.867 1.00 97.06 89 VAL A CA 1
ATOM 704 C C . VAL A 1 89 ? -8.411 5.173 -2.417 1.00 97.06 89 VAL A C 1
ATOM 706 O O . VAL A 1 89 ? -9.108 5.982 -3.038 1.00 97.06 89 VAL A O 1
ATOM 709 N N . LEU A 1 90 ? -8.784 3.918 -2.184 1.00 96.38 90 LEU A N 1
ATOM 710 C CA . LEU A 1 90 ? -10.059 3.363 -2.620 1.00 96.38 90 LEU A CA 1
ATOM 711 C C . LEU A 1 90 ? -10.867 2.890 -1.414 1.00 96.38 90 LEU A C 1
ATOM 713 O O . LEU A 1 90 ? -10.315 2.325 -0.478 1.00 96.38 90 LEU A O 1
ATOM 717 N N . GLY A 1 91 ? -12.178 3.097 -1.442 1.00 93.44 91 GLY A N 1
ATOM 718 C CA . GLY A 1 91 ? -13.082 2.727 -0.361 1.00 93.44 91 GLY A CA 1
ATOM 719 C C . GLY A 1 91 ? -14.283 1.944 -0.869 1.00 93.44 91 GLY A C 1
ATOM 720 O O . GLY A 1 91 ? -14.784 2.176 -1.966 1.00 93.44 91 GLY A O 1
ATOM 721 N N . THR A 1 92 ? -14.768 1.023 -0.048 1.00 92.50 92 THR A N 1
ATOM 722 C CA . THR A 1 92 ? -16.011 0.274 -0.306 1.00 92.50 92 THR A CA 1
ATOM 723 C C . THR A 1 92 ? -17.261 1.117 -0.050 1.00 92.50 92 THR A C 1
ATOM 725 O O . THR A 1 92 ? -18.307 0.883 -0.656 1.00 92.50 92 THR A O 1
ATOM 728 N N . GLY A 1 93 ? -17.171 2.099 0.859 1.00 86.50 93 GLY A N 1
ATOM 729 C CA . GLY A 1 93 ? -18.270 2.995 1.246 1.00 86.50 93 GLY A CA 1
ATOM 730 C C . GLY A 1 93 ? -19.463 2.316 1.927 1.00 86.50 93 GLY A C 1
ATOM 731 O O . GLY A 1 93 ? -20.391 2.986 2.358 1.00 86.50 93 GLY A O 1
ATOM 732 N N . THR A 1 94 ? -19.457 0.990 1.989 1.00 86.81 94 THR A N 1
ATOM 733 C CA . THR A 1 94 ? -20.521 0.123 2.489 1.00 86.81 94 THR A CA 1
ATOM 734 C C . THR A 1 94 ? -19.880 -1.140 3.052 1.00 86.81 94 THR A C 1
ATOM 736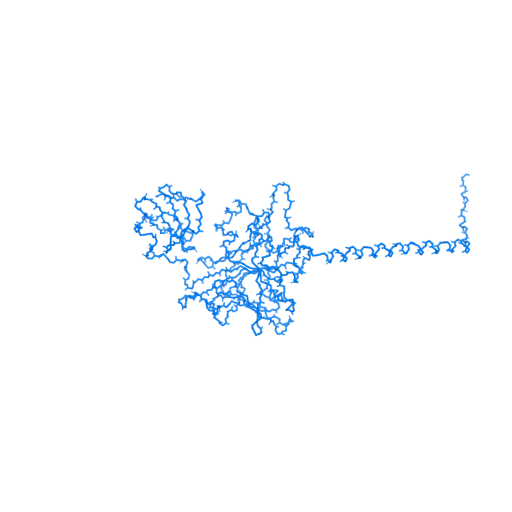 O O . THR A 1 94 ? -18.701 -1.404 2.810 1.00 86.81 94 THR A O 1
ATOM 739 N N . ALA A 1 95 ? -20.643 -1.908 3.826 1.00 88.62 95 ALA A N 1
ATOM 740 C CA . ALA A 1 95 ? -20.147 -3.132 4.437 1.00 88.62 95 ALA A CA 1
ATOM 741 C C . ALA A 1 95 ? -19.679 -4.144 3.375 1.00 88.62 95 ALA A C 1
ATOM 743 O O . ALA A 1 95 ? -20.441 -4.489 2.473 1.00 88.62 95 ALA A O 1
ATOM 744 N N . ILE A 1 96 ? -18.452 -4.649 3.511 1.00 89.50 96 ILE A N 1
ATOM 745 C CA . ILE A 1 96 ? -17.893 -5.751 2.731 1.00 89.50 96 ILE A CA 1
ATOM 746 C C . ILE A 1 96 ? -18.795 -6.973 2.916 1.00 89.50 96 ILE A C 1
ATOM 748 O O . ILE A 1 96 ? -19.215 -7.301 4.025 1.00 89.50 96 ILE A O 1
ATOM 752 N N . THR A 1 97 ? -19.081 -7.671 1.820 1.00 90.12 97 THR A N 1
ATOM 753 C CA . THR A 1 97 ? -19.914 -8.877 1.830 1.00 90.12 97 THR A CA 1
ATOM 754 C C . THR A 1 97 ? -19.177 -10.044 1.185 1.00 90.12 97 THR A C 1
ATOM 756 O O . THR A 1 97 ? -18.202 -9.852 0.459 1.00 90.12 97 THR A O 1
ATOM 759 N N . ALA A 1 98 ? -19.679 -11.263 1.385 1.00 89.06 98 ALA A N 1
ATOM 760 C CA . ALA A 1 98 ? -19.179 -12.450 0.687 1.00 89.06 98 ALA A CA 1
ATOM 761 C C . ALA A 1 98 ? -19.414 -12.415 -0.840 1.00 89.06 98 ALA A C 1
ATOM 763 O O . ALA A 1 98 ? -18.804 -13.187 -1.571 1.00 89.06 98 ALA A O 1
ATOM 764 N N . ARG A 1 99 ? -20.293 -11.528 -1.340 1.00 89.25 99 ARG A N 1
ATOM 765 C CA . ARG A 1 99 ? -20.497 -11.311 -2.786 1.00 89.25 99 ARG A CA 1
ATOM 766 C C . ARG A 1 99 ? -19.443 -10.386 -3.405 1.00 89.25 99 ARG A C 1
ATOM 768 O O . ARG A 1 99 ? -19.373 -10.281 -4.628 1.00 89.25 99 ARG A O 1
ATOM 775 N N . GLY A 1 100 ? -18.639 -9.729 -2.573 1.00 92.75 100 GLY A N 1
ATOM 776 C CA . GLY A 1 100 ? -17.725 -8.675 -2.982 1.00 92.75 100 GLY A CA 1
ATOM 777 C C . GLY A 1 100 ? -18.405 -7.307 -3.069 1.00 92.75 100 GLY A C 1
ATOM 778 O O . GLY A 1 100 ? -19.579 -7.188 -3.423 1.00 92.75 100 GLY A O 1
ATOM 779 N N . VAL A 1 101 ? -17.652 -6.263 -2.735 1.00 96.25 101 VAL A N 1
ATOM 780 C CA . VAL A 1 101 ? -18.058 -4.859 -2.850 1.00 96.25 101 VAL A CA 1
ATOM 781 C C . VAL A 1 101 ? -17.032 -4.124 -3.709 1.00 96.25 101 VAL A C 1
ATOM 783 O O . VAL A 1 101 ? -15.858 -4.092 -3.327 1.00 96.25 101 VAL A O 1
ATOM 786 N N . PRO A 1 102 ? -17.441 -3.542 -4.853 1.00 97.06 102 PRO A N 1
ATOM 787 C CA . PRO A 1 102 ? -16.546 -2.774 -5.708 1.00 97.06 102 PRO A CA 1
ATOM 788 C C . PRO A 1 102 ? -15.901 -1.609 -4.961 1.00 97.06 102 PRO A C 1
ATOM 790 O O . PRO A 1 102 ? -16.562 -0.882 -4.215 1.00 97.06 102 PRO A O 1
ATOM 793 N N . LEU A 1 103 ? -14.610 -1.421 -5.197 1.00 97.56 103 LEU A N 1
ATOM 794 C CA . LEU A 1 103 ? -13.860 -0.298 -4.664 1.00 97.56 103 LEU A CA 1
ATOM 795 C C . LEU A 1 103 ? -14.134 0.968 -5.481 1.00 97.56 103 LEU A C 1
ATOM 797 O O . LEU A 1 103 ? -14.175 0.941 -6.710 1.00 97.56 103 LEU A O 1
ATOM 801 N N . LYS A 1 104 ? -14.316 2.086 -4.778 1.00 96.56 104 LYS A N 1
ATOM 802 C CA . LYS A 1 104 ? -14.591 3.408 -5.345 1.00 96.56 104 LYS A CA 1
ATOM 803 C C . LYS A 1 104 ? -13.476 4.378 -4.987 1.00 96.56 104 LYS A C 1
ATOM 805 O O . LYS A 1 104 ? -12.876 4.272 -3.920 1.00 96.56 104 LYS A O 1
ATOM 810 N N . LEU A 1 105 ? -13.203 5.333 -5.866 1.00 96.44 105 LEU A N 1
ATOM 811 C CA . LEU A 1 105 ? -12.111 6.283 -5.705 1.00 96.44 105 LEU A CA 1
ATOM 812 C C . LEU A 1 105 ? -12.429 7.311 -4.615 1.00 96.44 105 LEU A C 1
ATOM 814 O O . LEU A 1 105 ? -13.405 8.049 -4.728 1.00 96.44 105 LEU A O 1
ATOM 818 N N . VAL A 1 106 ? -11.580 7.381 -3.589 1.00 93.38 106 VAL A N 1
ATOM 819 C CA . VAL A 1 106 ? -11.582 8.465 -2.591 1.00 93.38 106 VAL A CA 1
ATOM 820 C C . VAL A 1 106 ? -10.691 9.611 -3.071 1.00 93.38 106 VAL A C 1
ATOM 822 O O . VAL A 1 106 ? -11.082 10.771 -3.026 1.00 93.38 106 VAL A O 1
ATOM 825 N N . GLY A 1 107 ? -9.501 9.280 -3.572 1.00 93.56 107 GLY A N 1
ATOM 826 C CA . GLY A 1 107 ? -8.525 10.229 -4.107 1.00 93.56 107 GLY A CA 1
ATOM 827 C C . GLY A 1 107 ? -7.276 9.502 -4.598 1.00 93.56 107 GLY A C 1
ATOM 828 O O . GLY A 1 107 ? -7.120 8.311 -4.345 1.00 93.56 107 GLY A O 1
ATOM 829 N N . GLY A 1 108 ? -6.385 10.180 -5.317 1.00 94.31 108 GLY A N 1
ATOM 830 C CA . GLY A 1 108 ? -5.213 9.530 -5.907 1.00 94.31 108 GLY A CA 1
ATOM 831 C C . GLY A 1 108 ? -4.311 10.482 -6.679 1.00 94.31 108 GLY A C 1
ATOM 832 O O . GLY A 1 108 ? -4.598 11.672 -6.793 1.00 94.31 108 GLY A O 1
ATOM 833 N N . SER A 1 109 ? -3.237 9.942 -7.256 1.00 93.75 109 SER A N 1
ATOM 834 C CA . SER A 1 109 ? -2.359 10.671 -8.181 1.00 93.75 109 SER A CA 1
ATOM 835 C C . SER A 1 109 ? -2.925 10.808 -9.594 1.00 93.75 109 SER A C 1
ATOM 837 O O . SER A 1 109 ? -2.335 11.506 -10.415 1.00 93.75 109 SER A O 1
ATOM 839 N N . ALA A 1 110 ? -4.012 10.103 -9.910 1.00 92.62 110 ALA A N 1
ATOM 840 C CA . ALA A 1 110 ? -4.592 10.041 -11.245 1.00 92.62 110 ALA A CA 1
ATOM 841 C C . ALA A 1 110 ? -6.119 9.872 -11.189 1.00 92.62 110 ALA A C 1
ATOM 843 O O . ALA A 1 110 ? -6.701 9.625 -10.131 1.00 92.62 110 ALA A O 1
ATOM 844 N N . THR A 1 111 ? -6.774 10.008 -12.344 1.00 94.12 111 THR A N 1
ATOM 845 C CA . THR A 1 111 ? -8.221 9.791 -12.467 1.00 94.12 111 THR A CA 1
ATOM 846 C C . THR A 1 111 ? -8.575 8.311 -12.306 1.00 94.12 111 THR A C 1
ATOM 848 O O . THR A 1 111 ? -7.764 7.430 -12.592 1.00 94.12 111 THR A O 1
ATOM 851 N N . GLY A 1 112 ? -9.823 8.022 -11.921 1.00 94.00 112 GLY A N 1
ATOM 852 C CA . GLY A 1 112 ? -10.321 6.645 -11.823 1.00 94.00 112 GLY A CA 1
ATOM 853 C C . GLY A 1 112 ? -10.191 5.856 -13.129 1.00 94.00 112 GLY A C 1
ATOM 854 O O . GLY A 1 112 ? -9.973 4.649 -13.084 1.00 94.00 112 GLY A O 1
ATOM 855 N N . ASN A 1 113 ? -10.254 6.532 -14.283 1.00 94.12 113 ASN A N 1
ATOM 856 C CA . ASN A 1 113 ? -10.017 5.917 -15.588 1.00 94.12 113 ASN A CA 1
ATOM 857 C C . ASN A 1 113 ? -8.552 5.500 -15.771 1.00 94.12 113 ASN A C 1
ATOM 859 O O . ASN A 1 113 ? -8.284 4.357 -16.113 1.00 94.12 113 ASN A O 1
ATOM 863 N N . ALA A 1 114 ? -7.599 6.392 -15.488 1.00 92.94 114 ALA A N 1
ATOM 864 C CA . ALA A 1 114 ? -6.174 6.082 -15.616 1.00 92.94 114 ALA A CA 1
ATOM 865 C C . ALA A 1 114 ? -5.740 4.937 -14.683 1.00 92.94 114 ALA A C 1
ATOM 867 O O . ALA A 1 114 ? -4.925 4.100 -15.064 1.00 92.94 114 ALA A O 1
ATOM 868 N N . ILE A 1 115 ? -6.315 4.879 -13.476 1.00 94.56 115 ILE A N 1
ATOM 869 C CA . ILE A 1 115 ? -6.071 3.785 -12.530 1.00 94.56 115 ILE A CA 1
ATOM 870 C C . ILE A 1 115 ? -6.664 2.472 -13.064 1.00 94.56 115 ILE A C 1
ATOM 872 O O . ILE A 1 115 ? -5.962 1.466 -13.092 1.00 94.56 115 ILE A O 1
ATOM 876 N N . ALA A 1 116 ? -7.924 2.474 -13.518 1.00 94.44 116 ALA A N 1
ATOM 877 C CA . ALA A 1 116 ? -8.581 1.278 -14.055 1.00 94.44 116 ALA A CA 1
ATOM 878 C C . ALA A 1 116 ? -7.837 0.703 -15.267 1.00 94.44 116 ALA A C 1
ATOM 880 O O . ALA A 1 116 ? -7.632 -0.503 -15.346 1.00 94.44 116 ALA A O 1
ATOM 881 N N . GLN A 1 117 ? -7.380 1.576 -16.167 1.00 92.31 117 GLN A N 1
ATOM 882 C CA . GLN A 1 117 ? -6.607 1.205 -17.352 1.00 92.31 117 GLN A CA 1
ATOM 883 C C . GLN A 1 117 ? -5.306 0.487 -16.979 1.00 92.31 117 GLN A C 1
ATOM 885 O O . GLN A 1 117 ? -5.022 -0.580 -17.511 1.00 92.31 117 GLN A O 1
ATOM 890 N N . ARG A 1 118 ? -4.559 0.993 -15.987 1.00 91.94 118 ARG A N 1
ATOM 891 C CA . ARG A 1 118 ? -3.366 0.289 -15.480 1.00 91.94 118 ARG A CA 1
ATOM 892 C C . ARG A 1 118 ? -3.681 -1.047 -14.805 1.00 91.94 118 ARG A C 1
ATOM 894 O O . ARG A 1 118 ? -2.843 -1.939 -14.812 1.00 91.94 118 ARG A O 1
ATOM 901 N N . LEU A 1 119 ? -4.862 -1.177 -14.207 1.00 93.50 119 LEU A N 1
ATOM 902 C CA . LEU A 1 119 ? -5.318 -2.421 -13.589 1.00 93.50 119 LEU A CA 1
ATOM 903 C C . LEU A 1 119 ? -5.917 -3.408 -14.599 1.00 93.50 119 LEU A C 1
ATOM 905 O O . LEU A 1 119 ? -6.217 -4.531 -14.203 1.00 93.50 119 LEU A O 1
ATOM 909 N N . GLY A 1 120 ? -6.174 -3.003 -15.849 1.00 93.44 120 GLY A N 1
ATOM 910 C CA . GLY A 1 120 ? -6.831 -3.842 -16.858 1.00 93.44 120 GLY A CA 1
ATOM 911 C C . GLY A 1 120 ? -8.181 -4.422 -16.407 1.00 93.44 120 GLY A C 1
ATOM 912 O O . GLY A 1 120 ? -8.569 -5.503 -16.844 1.00 93.44 120 GLY A O 1
ATOM 913 N N . GLY A 1 121 ? -8.874 -3.773 -15.466 1.00 93.56 121 GLY A N 1
ATOM 914 C CA . GLY A 1 121 ? -10.035 -4.354 -14.798 1.00 93.56 121 GLY A CA 1
ATOM 915 C C . GLY A 1 121 ? -10.485 -3.591 -13.556 1.00 93.56 121 GLY A C 1
ATOM 916 O O . GLY A 1 121 ? -10.139 -2.428 -13.345 1.00 93.56 121 GLY A O 1
ATOM 917 N N . SER A 1 122 ? -11.280 -4.261 -12.723 1.00 94.31 122 SER A N 1
ATOM 918 C CA . SER A 1 122 ? -11.886 -3.678 -11.521 1.00 94.31 122 SER A CA 1
ATOM 919 C C . SER A 1 122 ? -11.472 -4.409 -10.248 1.00 94.31 122 SER A C 1
ATOM 921 O O . SER A 1 122 ? -11.215 -5.615 -10.254 1.00 94.31 122 SER A O 1
ATOM 923 N N . LEU A 1 123 ? -11.420 -3.666 -9.140 1.00 97.31 123 LEU A N 1
ATOM 924 C CA . LEU A 1 123 ? -11.101 -4.196 -7.818 1.00 97.31 123 LEU A CA 1
ATOM 925 C C . LEU A 1 123 ? -12.326 -4.176 -6.901 1.00 97.31 123 LEU A C 1
ATOM 927 O O . LEU A 1 123 ? -13.142 -3.253 -6.929 1.00 97.31 123 LEU A O 1
ATOM 931 N N . ALA A 1 124 ? -12.417 -5.182 -6.040 1.00 97.69 124 ALA A N 1
ATOM 932 C CA . ALA A 1 124 ? -13.422 -5.297 -4.995 1.00 97.69 124 ALA A CA 1
ATOM 933 C C . ALA A 1 124 ? -12.809 -5.899 -3.725 1.00 97.69 124 ALA A C 1
ATOM 935 O O . ALA A 1 124 ? -11.823 -6.633 -3.794 1.00 97.69 124 ALA A O 1
ATOM 936 N N . LEU A 1 125 ? -13.419 -5.632 -2.572 1.00 96.31 125 LEU A N 1
ATOM 937 C CA . LEU A 1 125 ? -13.134 -6.366 -1.336 1.00 96.31 125 LEU A CA 1
ATOM 938 C C . LEU A 1 125 ? -14.226 -7.399 -1.087 1.00 96.31 125 LEU A C 1
ATOM 940 O O . LEU A 1 125 ? -15.404 -7.107 -1.286 1.00 96.31 125 LEU A O 1
ATOM 944 N N . THR A 1 126 ? -13.851 -8.591 -0.631 1.00 93.94 126 THR A N 1
ATOM 945 C CA . THR A 1 126 ? -14.785 -9.681 -0.319 1.00 93.94 126 THR A CA 1
ATOM 946 C C . THR A 1 126 ? -14.484 -10.289 1.041 1.00 93.94 126 THR A C 1
ATOM 948 O O . THR A 1 126 ? -13.326 -10.374 1.433 1.00 93.94 126 THR A O 1
ATOM 951 N N . LEU A 1 127 ? -15.508 -10.763 1.750 1.00 90.31 127 LEU A N 1
ATOM 952 C CA . LEU A 1 127 ? -15.295 -11.642 2.902 1.00 90.31 127 LEU A CA 1
ATOM 953 C C . LEU A 1 127 ? -14.940 -13.047 2.407 1.00 90.31 127 LEU A C 1
ATOM 955 O O . LEU A 1 127 ? -15.579 -13.562 1.485 1.00 90.31 127 LEU A O 1
ATOM 959 N N . LEU A 1 128 ? -13.918 -13.654 3.004 1.00 85.81 128 LEU A N 1
ATOM 960 C CA . LEU A 1 128 ? -13.478 -15.012 2.700 1.00 85.81 128 LEU A CA 1
ATOM 961 C C . LEU A 1 128 ? -14.247 -16.039 3.540 1.00 85.81 128 LEU A C 1
ATOM 963 O O . LEU A 1 128 ? -14.647 -15.780 4.677 1.00 85.81 128 LEU A O 1
ATOM 967 N N . SER A 1 129 ? -14.451 -17.230 2.974 1.00 77.62 129 SER A N 1
ATOM 968 C CA . SER A 1 129 ? -15.077 -18.355 3.674 1.00 77.62 129 SER A CA 1
ATOM 969 C C . SER A 1 129 ? -14.266 -18.735 4.917 1.00 77.62 129 SER A C 1
ATOM 971 O O . SER A 1 129 ? -13.058 -18.922 4.824 1.00 77.62 129 SER A O 1
ATOM 973 N N . GLY A 1 130 ? -14.931 -18.858 6.069 1.00 63.84 130 GLY A N 1
ATOM 974 C CA . GLY A 1 130 ? -14.271 -19.150 7.349 1.00 63.84 130 GLY A CA 1
ATOM 975 C C . GLY A 1 130 ? -13.726 -17.922 8.090 1.00 63.84 130 GLY A C 1
ATOM 976 O O . GLY A 1 130 ? -13.067 -18.092 9.112 1.00 63.84 130 GLY A O 1
ATOM 977 N N . SER A 1 131 ? -14.001 -16.698 7.617 1.00 60.88 131 SER A N 1
ATOM 978 C CA . SER A 1 131 ? -13.657 -15.473 8.350 1.00 60.88 131 SER A CA 1
ATOM 979 C C . SER A 1 131 ? -14.344 -15.430 9.722 1.00 60.88 131 SER A C 1
ATOM 981 O O . SER A 1 131 ? -15.559 -15.593 9.824 1.00 60.88 131 SER A O 1
ATOM 983 N N . ALA A 1 132 ? -13.558 -15.178 10.774 1.00 52.78 132 ALA A N 1
ATOM 984 C CA . ALA A 1 132 ? -14.037 -14.978 12.143 1.00 52.78 132 ALA A CA 1
ATOM 985 C C . ALA A 1 132 ? -14.612 -13.568 12.384 1.00 52.78 132 ALA A C 1
ATOM 987 O O . ALA A 1 132 ? -14.985 -13.254 13.515 1.00 52.78 132 ALA A O 1
ATOM 988 N N . ILE A 1 133 ? -14.686 -12.714 11.348 1.00 52.94 133 ILE A N 1
ATOM 989 C CA . ILE A 1 133 ? -15.440 -11.458 11.406 1.00 52.94 133 ILE A CA 1
ATOM 990 C C . ILE A 1 133 ? -16.903 -11.827 11.671 1.00 52.94 133 ILE A C 1
ATOM 992 O O . ILE A 1 133 ? -17.636 -12.272 10.788 1.00 52.94 133 ILE A O 1
ATOM 996 N N . VAL A 1 134 ? -17.285 -11.699 12.939 1.00 44.94 134 VAL A N 1
ATOM 997 C CA . VAL A 1 134 ? -18.589 -12.073 13.475 1.00 44.94 134 VAL A CA 1
ATOM 998 C C . VAL A 1 134 ? -19.672 -11.316 12.709 1.00 44.94 134 VAL A C 1
ATOM 1000 O O . VAL A 1 134 ? -19.582 -10.106 12.507 1.00 44.94 134 VAL A O 1
ATOM 1003 N N . THR A 1 135 ? -20.720 -12.033 12.311 1.00 45.81 135 THR A N 1
ATOM 1004 C CA . THR A 1 135 ? -21.871 -11.586 11.506 1.00 45.81 135 THR A CA 1
ATOM 1005 C C . THR A 1 135 ? -22.715 -10.462 12.134 1.00 45.81 135 THR A C 1
ATOM 1007 O O . THR A 1 135 ? -23.827 -10.207 11.681 1.00 45.81 135 THR A O 1
ATOM 1010 N N . THR A 1 136 ? -22.227 -9.800 13.185 1.00 47.06 136 THR A N 1
ATOM 1011 C CA . THR A 1 136 ? -22.930 -8.770 13.960 1.00 47.06 136 THR A CA 1
ATOM 1012 C C . THR A 1 136 ? -22.428 -7.350 13.707 1.00 47.06 136 THR A C 1
ATOM 1014 O O . THR A 1 136 ? -23.109 -6.410 14.104 1.00 47.06 136 THR A O 1
ATOM 1017 N N . SER A 1 137 ? -21.276 -7.160 13.053 1.00 55.72 137 SER A N 1
ATOM 1018 C CA . SER A 1 137 ? -20.728 -5.826 12.773 1.00 55.72 137 SER A CA 1
ATOM 1019 C C . SER A 1 137 ? -20.390 -5.690 11.294 1.00 55.72 137 SER A C 1
ATOM 1021 O O . SER A 1 137 ? -19.585 -6.448 10.755 1.00 55.72 137 SER A O 1
ATOM 1023 N N . ALA A 1 138 ? -21.015 -4.719 10.625 1.00 71.12 138 ALA A N 1
ATOM 1024 C CA . ALA A 1 138 ? -20.653 -4.339 9.263 1.00 71.12 138 ALA A CA 1
ATOM 1025 C C . ALA A 1 138 ? -19.156 -3.985 9.205 1.00 71.12 138 ALA A C 1
ATOM 1027 O O . ALA A 1 138 ? -18.641 -3.417 10.152 1.00 71.12 138 ALA A O 1
ATOM 1028 N N . VAL A 1 139 ? -18.431 -4.297 8.130 1.00 79.94 139 VAL A N 1
ATOM 1029 C CA . VAL A 1 139 ? -17.017 -3.892 7.990 1.00 79.94 139 VAL A CA 1
ATOM 1030 C C . VAL A 1 139 ? -16.865 -3.096 6.713 1.00 79.94 139 VAL A C 1
ATOM 1032 O O . VAL A 1 139 ? -17.090 -3.639 5.644 1.00 79.94 139 VAL A O 1
ATOM 1035 N N . VAL A 1 140 ? -16.498 -1.825 6.793 1.00 86.06 140 VAL A N 1
ATOM 1036 C CA . VAL A 1 140 ? -16.179 -0.979 5.641 1.00 86.06 140 VAL A CA 1
ATOM 1037 C C . VAL A 1 140 ? -14.667 -0.995 5.444 1.00 86.06 140 VAL A C 1
ATOM 1039 O O . VAL A 1 140 ? -13.912 -0.688 6.360 1.00 86.06 140 VAL A O 1
ATOM 1042 N N . GLY A 1 141 ? -14.211 -1.361 4.251 1.00 88.88 141 GLY A N 1
ATOM 1043 C CA . GLY A 1 141 ? -12.789 -1.357 3.905 1.00 88.88 141 GLY A CA 1
ATOM 1044 C C . GLY A 1 141 ? -12.372 -0.116 3.122 1.00 88.88 141 GLY A C 1
ATOM 1045 O O . GLY A 1 141 ? -13.082 0.298 2.196 1.00 88.88 141 GLY A O 1
ATOM 1046 N N . THR A 1 142 ? -11.195 0.401 3.460 1.00 91.50 142 THR A N 1
ATOM 1047 C CA . THR A 1 142 ? -10.427 1.410 2.725 1.00 91.50 142 THR A CA 1
ATOM 1048 C C . THR A 1 142 ? -9.046 0.835 2.431 1.00 91.50 142 THR A C 1
ATOM 1050 O O . THR A 1 142 ? -8.430 0.235 3.307 1.00 91.50 142 THR A O 1
ATOM 1053 N N . ILE A 1 143 ? -8.541 1.017 1.216 1.00 95.00 143 ILE A N 1
ATOM 1054 C CA . ILE A 1 143 ? -7.199 0.583 0.834 1.00 95.00 143 ILE A CA 1
ATOM 1055 C C . ILE A 1 143 ? -6.350 1.745 0.331 1.00 95.00 143 ILE A C 1
ATOM 1057 O O . ILE A 1 143 ? -6.865 2.658 -0.317 1.00 95.00 143 ILE A O 1
ATOM 1061 N N . ALA A 1 144 ? -5.044 1.679 0.584 1.00 97.19 144 ALA A N 1
ATOM 1062 C CA . ALA A 1 144 ? -4.053 2.393 -0.211 1.00 97.19 144 ALA A CA 1
ATOM 1063 C C . ALA A 1 144 ? -3.536 1.446 -1.297 1.00 97.19 144 ALA A C 1
ATOM 1065 O O . ALA A 1 144 ? -3.073 0.354 -0.985 1.00 97.19 144 ALA A O 1
ATOM 1066 N N . LEU A 1 145 ? -3.626 1.870 -2.553 1.00 98.19 145 LEU A N 1
ATOM 1067 C CA . LEU A 1 145 ? -3.122 1.186 -3.738 1.00 98.19 145 LEU A CA 1
ATOM 1068 C C . LEU A 1 145 ? -1.885 1.928 -4.249 1.00 98.19 145 LEU A C 1
ATOM 1070 O O . LEU A 1 145 ? -1.923 3.152 -4.379 1.00 98.19 145 LEU A O 1
ATOM 1074 N N . LEU A 1 146 ? -0.834 1.193 -4.604 1.00 98.31 146 LEU A N 1
ATOM 1075 C CA . LEU A 1 146 ? 0.314 1.698 -5.356 1.00 98.31 146 LEU A CA 1
ATOM 1076 C C . LEU A 1 146 ? 0.657 0.735 -6.495 1.00 98.31 146 LEU A C 1
ATOM 1078 O O . LEU A 1 146 ? 0.896 -0.449 -6.266 1.00 98.31 146 LEU A O 1
ATOM 1082 N N . ILE A 1 147 ? 0.720 1.271 -7.710 1.00 97.00 147 ILE A N 1
ATOM 1083 C CA . ILE A 1 147 ? 1.219 0.597 -8.907 1.00 97.00 147 ILE A CA 1
ATOM 1084 C C . ILE A 1 147 ? 2.561 1.259 -9.262 1.00 97.00 147 ILE A C 1
ATOM 1086 O O . ILE A 1 147 ? 2.569 2.458 -9.567 1.00 97.00 147 ILE A O 1
ATOM 1090 N N . PRO A 1 148 ? 3.697 0.541 -9.184 1.00 94.75 148 PRO A N 1
ATOM 1091 C CA . PRO A 1 148 ? 5.019 1.115 -9.417 1.00 94.75 148 PRO A CA 1
ATOM 1092 C C . PRO A 1 148 ? 5.150 1.796 -10.781 1.00 94.75 148 PRO A C 1
ATOM 1094 O O . PRO A 1 148 ? 4.484 1.448 -11.758 1.00 94.75 148 PRO A O 1
ATOM 1097 N N . ASN A 1 149 ? 6.063 2.760 -10.881 1.00 85.88 149 ASN A N 1
ATOM 1098 C CA . ASN A 1 149 ? 6.345 3.452 -12.141 1.00 85.88 149 ASN A CA 1
ATOM 1099 C C . ASN A 1 149 ? 7.131 2.599 -13.160 1.00 85.88 149 ASN A C 1
ATOM 1101 O O . ASN A 1 149 ? 7.629 3.161 -14.121 1.00 85.88 149 ASN A O 1
ATOM 1105 N N . THR A 1 150 ? 7.188 1.275 -13.028 1.00 84.31 150 THR A N 1
ATOM 1106 C CA . THR A 1 150 ? 7.857 0.315 -13.936 1.00 84.31 150 THR A CA 1
ATOM 1107 C C . THR A 1 150 ? 7.657 0.621 -15.423 1.00 84.31 150 THR A C 1
ATOM 1109 O O . THR A 1 150 ? 8.628 0.707 -16.166 1.00 84.31 150 THR A O 1
ATOM 1112 N N . ASN A 1 151 ? 6.417 0.880 -15.847 1.00 81.69 151 ASN A N 1
ATOM 1113 C CA . ASN A 1 151 ? 6.105 1.216 -17.243 1.00 81.69 151 ASN A CA 1
ATOM 1114 C C . ASN A 1 151 ? 6.305 2.698 -17.623 1.00 81.69 151 ASN A C 1
ATOM 1116 O O . ASN A 1 151 ? 6.410 3.021 -18.801 1.00 81.69 151 ASN A O 1
ATOM 1120 N N . LEU A 1 152 ? 6.312 3.617 -16.651 1.00 82.88 152 LEU A N 1
ATOM 1121 C CA . LEU A 1 152 ? 6.418 5.070 -16.896 1.00 82.88 152 LEU A CA 1
ATOM 1122 C C . LEU A 1 152 ? 7.850 5.596 -16.741 1.00 82.88 152 LEU A C 1
ATOM 1124 O O . LEU A 1 152 ? 8.207 6.612 -17.326 1.00 82.88 152 LEU A O 1
ATOM 1128 N N . SER A 1 153 ? 8.651 4.911 -15.937 1.00 86.56 153 SER A N 1
ATOM 1129 C CA . SER A 1 153 ? 10.048 5.184 -15.636 1.00 86.56 153 SER A CA 1
ATOM 1130 C C . SER A 1 153 ? 10.760 3.837 -15.469 1.00 86.56 153 SER A C 1
ATOM 1132 O O . SER A 1 153 ? 10.965 3.410 -14.330 1.00 86.56 153 SER A O 1
ATOM 1134 N N . PRO A 1 154 ? 11.084 3.141 -16.576 1.00 88.81 154 PRO A N 1
ATOM 1135 C CA . PRO A 1 154 ? 11.773 1.854 -16.531 1.00 88.81 154 PRO A CA 1
ATOM 1136 C C . PRO A 1 154 ? 13.084 1.939 -15.749 1.00 88.81 154 PRO A C 1
ATOM 1138 O O . PRO A 1 154 ? 13.795 2.939 -15.840 1.00 88.81 154 PRO A O 1
ATOM 1141 N N . ASP A 1 155 ? 13.395 0.887 -14.996 1.00 92.69 155 ASP A N 1
ATOM 1142 C CA . ASP A 1 155 ? 14.596 0.808 -14.166 1.00 92.69 155 ASP A CA 1
ATOM 1143 C C . ASP A 1 155 ? 15.059 -0.646 -14.026 1.00 92.69 155 ASP A C 1
ATOM 1145 O O . ASP A 1 155 ? 14.243 -1.547 -13.804 1.00 92.69 155 ASP A O 1
ATOM 1149 N N . SER A 1 156 ? 16.365 -0.877 -14.120 1.00 93.06 156 SER A N 1
ATOM 1150 C CA . SER A 1 156 ? 16.996 -2.193 -14.002 1.00 93.06 156 SER A CA 1
ATOM 1151 C C . SER A 1 156 ? 16.898 -2.793 -12.596 1.00 93.06 156 SER A C 1
ATOM 1153 O O . SER A 1 156 ? 17.086 -3.999 -12.432 1.00 93.06 156 SER A O 1
ATOM 1155 N N . ALA A 1 157 ? 16.564 -1.992 -11.578 1.00 93.88 157 ALA A N 1
ATOM 1156 C CA . ALA A 1 157 ? 16.355 -2.475 -10.220 1.00 93.88 157 ALA A CA 1
ATOM 1157 C C . ALA A 1 157 ? 14.966 -3.078 -9.975 1.00 93.88 157 ALA A C 1
ATOM 1159 O O . ALA A 1 157 ? 14.766 -3.674 -8.917 1.00 93.88 157 ALA A O 1
ATOM 1160 N N . PHE A 1 158 ? 13.983 -2.922 -10.864 1.00 95.31 158 PHE A N 1
ATOM 1161 C CA . PHE A 1 15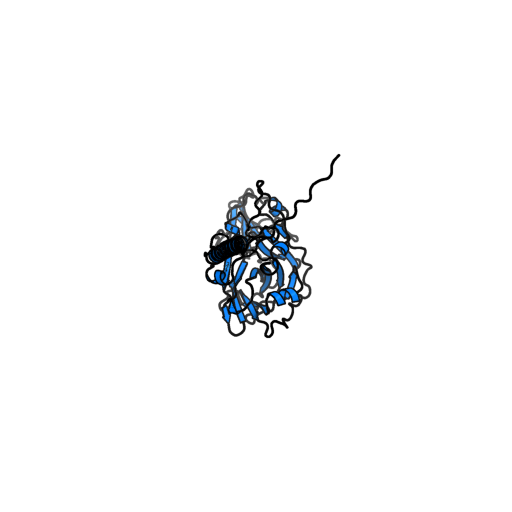8 ? 12.657 -3.481 -10.595 1.00 95.31 158 PHE A CA 1
ATOM 1162 C C . PHE A 1 158 ? 12.646 -5.012 -10.660 1.00 95.31 158 PHE A C 1
ATOM 1164 O O . PHE A 1 158 ? 13.394 -5.630 -11.418 1.00 95.31 158 PHE A O 1
ATOM 1171 N N . TYR A 1 159 ? 11.778 -5.637 -9.860 1.00 93.69 159 TYR A N 1
ATOM 1172 C CA . TYR A 1 159 ? 11.470 -7.055 -10.047 1.00 93.69 159 TYR A CA 1
ATOM 1173 C C . TYR A 1 159 ? 10.881 -7.297 -11.440 1.00 93.69 159 TYR A C 1
ATOM 1175 O O . TYR A 1 159 ? 10.001 -6.561 -11.891 1.00 93.69 159 TYR A O 1
ATOM 1183 N N . LYS A 1 160 ? 11.315 -8.378 -12.084 1.00 88.94 160 LYS A N 1
ATOM 1184 C CA . LYS A 1 160 ? 10.679 -8.925 -13.285 1.00 88.94 160 LYS A CA 1
ATOM 1185 C C . LYS A 1 160 ? 9.445 -9.751 -12.891 1.00 88.94 160 LYS A C 1
ATOM 1187 O O . LYS A 1 160 ? 9.389 -10.314 -11.798 1.00 88.94 160 LYS A O 1
ATOM 1192 N N . ASN A 1 161 ? 8.450 -9.834 -13.778 1.00 84.62 161 ASN A N 1
ATOM 1193 C CA . ASN A 1 161 ? 7.170 -10.498 -13.482 1.00 84.62 161 ASN A CA 1
ATOM 1194 C C . ASN A 1 161 ? 7.322 -11.978 -13.087 1.00 84.62 161 ASN A C 1
ATOM 1196 O O . ASN A 1 161 ? 6.630 -12.455 -12.191 1.00 84.62 161 ASN A O 1
ATOM 1200 N N . ASP A 1 162 ? 8.245 -12.694 -13.722 1.00 85.25 162 ASP A N 1
ATOM 1201 C CA . ASP A 1 162 ? 8.559 -14.098 -13.440 1.00 85.25 162 ASP A CA 1
ATOM 1202 C C . ASP A 1 162 ? 9.190 -14.314 -12.054 1.00 85.25 162 ASP A C 1
ATOM 1204 O O . ASP A 1 162 ? 9.028 -15.381 -11.460 1.00 85.25 162 ASP A O 1
ATOM 1208 N N . GLN A 1 163 ? 9.847 -13.296 -11.492 1.00 90.88 163 GLN A N 1
ATOM 1209 C CA . GLN A 1 163 ? 10.496 -13.387 -10.184 1.00 90.88 163 GLN A CA 1
ATOM 1210 C C . GLN A 1 163 ? 9.495 -13.444 -9.025 1.00 90.88 163 GLN A C 1
ATOM 1212 O O . GLN A 1 163 ? 9.788 -14.087 -8.018 1.00 90.88 163 GLN A O 1
ATOM 1217 N N . TYR A 1 164 ? 8.311 -12.829 -9.148 1.00 92.38 164 TYR A N 1
ATOM 1218 C CA . TYR A 1 164 ? 7.326 -12.779 -8.055 1.00 92.38 164 TYR A CA 1
ATOM 1219 C C . TYR A 1 164 ? 6.837 -14.160 -7.614 1.00 92.38 164 TYR A C 1
ATOM 1221 O O . TYR A 1 164 ? 6.504 -14.343 -6.445 1.00 92.38 164 TYR A O 1
ATOM 1229 N N . ALA A 1 165 ? 6.855 -15.148 -8.512 1.00 90.44 165 ALA A N 1
ATOM 1230 C CA . ALA A 1 165 ? 6.469 -16.518 -8.192 1.00 90.44 165 ALA A CA 1
ATOM 1231 C C . ALA A 1 165 ? 7.375 -17.191 -7.146 1.00 90.44 165 ALA A C 1
ATOM 1233 O O . ALA A 1 165 ? 6.950 -18.157 -6.518 1.00 90.44 165 ALA A O 1
ATOM 1234 N N . ALA A 1 166 ? 8.599 -16.687 -6.958 1.00 91.06 166 ALA A N 1
ATOM 1235 C CA . ALA A 1 166 ? 9.578 -17.209 -6.008 1.00 91.06 166 ALA A CA 1
ATOM 1236 C C . ALA A 1 166 ? 9.713 -16.356 -4.730 1.00 91.06 166 ALA A C 1
ATOM 1238 O O . ALA A 1 166 ? 10.595 -16.624 -3.914 1.00 91.06 166 ALA A O 1
ATOM 1239 N N . LEU A 1 167 ? 8.893 -15.310 -4.563 1.00 93.38 167 LEU A N 1
ATOM 1240 C CA . LEU A 1 167 ? 8.980 -14.386 -3.432 1.00 93.38 167 LEU A CA 1
ATOM 1241 C C . LEU A 1 167 ? 7.877 -14.656 -2.405 1.00 93.38 167 LEU A C 1
ATOM 1243 O O . LEU A 1 167 ? 6.699 -14.497 -2.708 1.00 93.38 167 LEU A O 1
ATOM 1247 N N . ASP A 1 168 ? 8.270 -14.941 -1.162 1.00 92.62 168 ASP A N 1
ATOM 1248 C CA . ASP A 1 168 ? 7.372 -14.849 0.002 1.00 92.62 168 ASP A CA 1
ATOM 1249 C C . ASP A 1 168 ? 7.266 -13.402 0.512 1.00 92.62 168 ASP A C 1
ATOM 1251 O O . ASP A 1 168 ? 6.252 -12.968 1.061 1.00 92.62 168 ASP A O 1
ATOM 1255 N N . THR A 1 169 ? 8.340 -12.628 0.325 1.00 95.06 169 THR A N 1
ATOM 1256 C CA . THR A 1 169 ? 8.392 -11.194 0.613 1.00 95.06 169 THR A CA 1
ATOM 1257 C C . THR A 1 169 ? 9.144 -10.454 -0.487 1.00 95.06 169 THR A C 1
ATOM 1259 O O . THR A 1 169 ? 10.077 -10.980 -1.094 1.00 95.06 169 THR A O 1
ATOM 1262 N N . GLY A 1 170 ? 8.738 -9.215 -0.738 1.00 94.44 170 GLY A N 1
ATOM 1263 C CA . GLY A 1 170 ? 9.297 -8.330 -1.746 1.00 94.44 170 GLY A CA 1
ATOM 1264 C C . GLY A 1 170 ? 9.839 -7.071 -1.092 1.00 94.44 170 GLY A C 1
ATOM 1265 O O . GLY A 1 170 ? 9.222 -6.498 -0.192 1.00 94.44 170 GLY A O 1
ATOM 1266 N N . ARG A 1 171 ? 11.010 -6.632 -1.540 1.00 95.94 171 ARG A N 1
ATOM 1267 C CA . ARG A 1 171 ? 11.624 -5.390 -1.089 1.00 95.94 171 ARG A CA 1
ATOM 1268 C C . ARG A 1 171 ? 10.871 -4.208 -1.691 1.00 95.94 171 ARG A C 1
ATOM 1270 O O . ARG A 1 171 ? 10.721 -4.145 -2.902 1.00 95.94 171 ARG A O 1
ATOM 1277 N N . SER A 1 172 ? 10.470 -3.232 -0.892 1.00 97.12 172 SER A N 1
ATOM 1278 C CA . SER A 1 172 ? 9.920 -1.953 -1.353 1.00 97.12 172 SER A CA 1
ATOM 1279 C C . SER A 1 172 ? 10.634 -0.812 -0.647 1.00 97.12 172 SER A C 1
ATOM 1281 O O . SER A 1 172 ? 10.983 -0.958 0.523 1.00 97.12 172 SER A O 1
ATOM 1283 N N . ARG A 1 173 ? 10.846 0.320 -1.331 1.00 97.00 173 ARG A N 1
ATOM 1284 C CA . ARG A 1 173 ? 11.414 1.552 -0.749 1.00 97.00 173 ARG A CA 1
ATOM 1285 C C . ARG A 1 173 ? 10.367 2.502 -0.186 1.00 97.00 173 ARG A C 1
ATOM 1287 O O . ARG A 1 173 ? 10.719 3.511 0.417 1.00 97.00 173 ARG A O 1
ATOM 1294 N N . VAL A 1 174 ? 9.095 2.143 -0.328 1.00 97.56 174 VAL A N 1
ATOM 1295 C CA . VAL A 1 174 ? 7.963 2.850 0.261 1.00 97.56 174 VAL A CA 1
ATOM 1296 C C . VAL A 1 174 ? 6.959 1.859 0.844 1.00 97.56 174 VAL A C 1
ATOM 1298 O O . VAL A 1 174 ? 6.663 0.830 0.236 1.00 97.56 174 VAL A O 1
ATOM 1301 N N . ARG A 1 175 ? 6.420 2.179 2.020 1.00 97.25 175 ARG A N 1
ATOM 1302 C CA . ARG A 1 175 ? 5.225 1.534 2.586 1.00 97.25 175 ARG A CA 1
ATOM 1303 C C . ARG A 1 175 ? 4.235 2.608 2.996 1.00 97.25 175 ARG A C 1
ATOM 1305 O O . ARG A 1 175 ? 4.642 3.649 3.516 1.00 97.25 175 ARG A O 1
ATOM 1312 N N . ILE A 1 176 ? 2.964 2.390 2.684 1.00 96.06 176 ILE A N 1
ATOM 1313 C CA . ILE A 1 176 ? 1.917 3.409 2.744 1.00 96.06 176 ILE A CA 1
ATOM 1314 C C . ILE A 1 176 ? 0.935 3.012 3.828 1.00 96.06 176 ILE A C 1
ATOM 1316 O O . ILE A 1 176 ? 0.467 1.881 3.857 1.00 96.06 176 ILE A O 1
ATOM 1320 N N . ASN A 1 177 ? 0.579 3.961 4.680 1.00 91.44 177 ASN A N 1
ATOM 1321 C CA . ASN A 1 177 ? -0.495 3.805 5.642 1.00 91.44 177 ASN A CA 1
ATOM 1322 C C . ASN A 1 177 ? -1.650 4.722 5.235 1.00 91.44 177 ASN A C 1
ATOM 1324 O O . ASN A 1 177 ? -1.437 5.890 4.893 1.00 91.44 177 ASN A O 1
ATOM 1328 N N . VAL A 1 178 ? -2.870 4.191 5.285 1.00 88.75 178 VAL A N 1
ATOM 1329 C CA . VAL A 1 178 ? -4.096 4.977 5.175 1.00 88.75 178 VAL A CA 1
ATOM 1330 C C . VAL A 1 178 ? -4.993 4.692 6.368 1.00 88.75 178 VAL A C 1
ATOM 1332 O O . VAL A 1 178 ? -5.137 3.550 6.798 1.00 88.75 178 VAL A O 1
ATOM 1335 N N . LYS A 1 179 ? -5.614 5.740 6.904 1.00 79.94 179 LYS A N 1
ATOM 1336 C CA . LYS A 1 179 ? -6.595 5.649 7.982 1.00 79.94 179 LYS A CA 1
ATOM 1337 C C . LYS A 1 179 ? -7.748 6.585 7.716 1.00 79.94 179 LYS A C 1
ATOM 1339 O O . LYS A 1 179 ? -7.548 7.728 7.311 1.00 79.94 179 LYS A O 1
ATOM 1344 N N . THR A 1 180 ? -8.944 6.125 8.042 1.00 73.00 180 THR A N 1
ATOM 1345 C CA . THR A 1 180 ? -10.101 7.012 8.149 1.00 73.00 180 THR A CA 1
ATOM 1346 C C . THR A 1 180 ? -10.181 7.524 9.584 1.00 73.00 180 THR A C 1
ATOM 1348 O O . THR A 1 180 ? -10.108 6.744 10.534 1.00 73.00 180 THR A O 1
ATOM 1351 N N . LEU A 1 181 ? -10.265 8.838 9.746 1.00 66.88 181 LEU A N 1
ATOM 1352 C CA . LEU A 1 181 ? -10.355 9.514 11.032 1.00 66.88 181 LEU A CA 1
ATOM 1353 C C . LEU A 1 181 ? -11.822 9.594 11.503 1.00 66.88 181 LEU A C 1
ATOM 1355 O O . LEU A 1 181 ? -12.738 9.441 10.694 1.00 66.88 181 LEU A O 1
ATOM 1359 N N . PRO A 1 182 ? -12.076 9.832 12.806 1.00 55.12 182 PRO A N 1
ATOM 1360 C CA . PRO A 1 182 ? -13.437 9.886 13.353 1.00 55.12 182 PRO A CA 1
ATOM 1361 C C . PRO A 1 182 ? -14.332 10.965 12.735 1.00 55.12 182 PRO A C 1
ATOM 1363 O O . PRO A 1 182 ? -15.548 10.825 12.737 1.00 55.12 182 PRO A O 1
ATOM 1366 N N . ASP A 1 183 ? -13.735 12.032 12.206 1.00 56.94 183 ASP A N 1
ATOM 1367 C CA . ASP A 1 183 ? -14.428 13.106 11.487 1.00 56.94 183 ASP A CA 1
ATOM 1368 C C . ASP A 1 183 ? -14.745 12.746 10.022 1.00 56.94 183 ASP A C 1
ATOM 1370 O O . ASP A 1 183 ? -15.213 13.589 9.260 1.00 56.94 183 ASP A O 1
ATOM 1374 N N . GLY A 1 184 ? -14.476 11.502 9.615 1.00 63.56 184 GLY A N 1
ATOM 1375 C CA . GLY A 1 184 ? -14.677 11.005 8.257 1.00 63.56 184 GLY A CA 1
ATOM 1376 C C . GLY A 1 184 ? -13.572 11.399 7.277 1.00 63.56 184 GLY A C 1
ATOM 1377 O O . GLY A 1 184 ? -13.597 10.942 6.135 1.00 63.56 184 GLY A O 1
ATOM 1378 N N . SER A 1 185 ? -12.588 12.206 7.687 1.00 70.31 185 SER A N 1
ATOM 1379 C CA . SER A 1 185 ? -11.447 12.539 6.833 1.00 70.31 185 SER A CA 1
ATOM 1380 C C . SER A 1 185 ? -10.504 11.345 6.665 1.00 70.31 185 SER A C 1
ATOM 1382 O O . SER A 1 185 ? -10.469 10.428 7.486 1.00 70.31 185 SER A O 1
ATOM 1384 N N . VAL A 1 186 ? -9.716 11.339 5.589 1.00 77.69 186 VAL A N 1
ATOM 1385 C CA . VAL A 1 186 ? -8.728 10.285 5.336 1.00 77.69 186 VAL A CA 1
ATOM 1386 C C . VAL A 1 186 ? -7.322 10.841 5.515 1.00 77.69 186 VAL A C 1
ATOM 1388 O O . VAL A 1 186 ? -6.933 11.819 4.880 1.00 77.69 186 VAL A O 1
ATOM 1391 N N . SER A 1 187 ? -6.543 10.183 6.370 1.00 82.25 187 SER A N 1
ATOM 1392 C CA . SER A 1 187 ? -5.111 10.408 6.532 1.00 82.25 187 SER A CA 1
ATOM 1393 C C . SER A 1 187 ? -4.349 9.362 5.726 1.00 82.25 187 SER A C 1
ATOM 1395 O O . SER A 1 187 ? -4.560 8.169 5.923 1.00 82.25 187 SER A O 1
ATOM 1397 N N . ALA A 1 188 ? -3.466 9.802 4.832 1.00 89.62 188 ALA A N 1
ATOM 1398 C CA . ALA A 1 188 ? -2.592 8.928 4.060 1.00 89.62 188 ALA A CA 1
ATOM 1399 C C . ALA A 1 188 ? -1.168 9.492 4.040 1.00 89.62 188 ALA A C 1
ATOM 1401 O O . ALA A 1 188 ? -0.972 10.691 3.830 1.00 89.62 188 ALA A O 1
ATOM 1402 N N . TYR A 1 189 ? -0.179 8.633 4.270 1.00 90.81 189 TYR A N 1
ATOM 1403 C CA . TYR A 1 189 ? 1.246 8.972 4.242 1.00 90.81 189 TYR A CA 1
ATOM 1404 C C . TYR A 1 189 ? 2.071 7.723 3.929 1.00 90.81 189 TYR A C 1
ATOM 1406 O O . TYR A 1 189 ? 1.657 6.597 4.206 1.00 90.81 189 TYR A O 1
ATOM 1414 N N . GLY A 1 190 ? 3.248 7.922 3.346 1.00 94.19 190 GLY A N 1
ATOM 1415 C CA . GLY A 1 190 ? 4.237 6.876 3.132 1.00 94.19 190 GLY A CA 1
ATOM 1416 C C . GLY A 1 190 ? 5.446 7.050 4.042 1.00 94.19 190 GLY A C 1
ATOM 1417 O O . GLY A 1 190 ? 5.783 8.165 4.437 1.00 94.19 190 GLY A O 1
ATOM 1418 N N . PHE A 1 191 ? 6.138 5.953 4.323 1.00 94.00 191 PHE A N 1
ATOM 1419 C CA . PHE A 1 191 ? 7.486 5.977 4.880 1.00 94.00 191 PHE A CA 1
ATOM 1420 C C . PHE A 1 191 ? 8.485 5.434 3.871 1.00 94.00 191 PHE A C 1
ATOM 1422 O O . PHE A 1 191 ? 8.257 4.381 3.271 1.00 94.00 191 PHE A O 1
ATOM 1429 N N . TYR A 1 192 ? 9.606 6.139 3.732 1.00 95.06 192 TYR A N 1
ATOM 1430 C CA . TYR A 1 192 ? 10.789 5.608 3.078 1.00 95.06 192 TYR A CA 1
ATOM 1431 C C . TYR A 1 192 ? 11.388 4.514 3.961 1.00 95.06 192 TYR A C 1
ATOM 1433 O O . TYR A 1 192 ? 11.597 4.709 5.161 1.00 95.06 192 TYR A O 1
ATOM 1441 N N . THR A 1 193 ? 11.646 3.353 3.373 1.00 94.62 193 THR A N 1
ATOM 1442 C CA . THR A 1 193 ? 12.079 2.161 4.117 1.00 94.62 193 THR A CA 1
ATOM 1443 C C . THR A 1 193 ? 13.572 1.878 3.978 1.00 94.62 193 THR A C 1
ATOM 1445 O O . THR A 1 193 ? 14.106 1.096 4.760 1.00 94.62 193 THR A O 1
ATOM 1448 N N . GLY A 1 194 ? 14.254 2.501 3.009 1.00 90.25 194 GLY A N 1
ATOM 1449 C CA . GLY A 1 194 ? 15.659 2.222 2.721 1.00 90.25 194 GLY A CA 1
ATOM 1450 C C . GLY A 1 194 ? 16.568 2.481 3.924 1.00 90.25 194 GLY A C 1
ATOM 1451 O O . GLY A 1 194 ? 16.433 3.480 4.633 1.00 90.25 194 GLY A O 1
ATOM 1452 N N . GLY A 1 195 ? 17.486 1.550 4.171 1.00 79.75 195 GLY A N 1
ATOM 1453 C CA . GLY A 1 195 ? 18.368 1.549 5.335 1.00 79.75 195 GLY A CA 1
ATOM 1454 C C . GLY A 1 195 ? 17.728 0.971 6.601 1.00 79.75 195 GLY A C 1
ATOM 1455 O O . GLY A 1 195 ? 18.407 0.871 7.625 1.00 79.75 195 GLY A O 1
ATOM 1456 N N . LYS A 1 196 ? 16.455 0.549 6.558 1.00 84.50 196 LYS A N 1
ATOM 1457 C CA . LYS A 1 196 ? 15.726 0.009 7.712 1.00 84.50 196 LYS A CA 1
ATOM 1458 C C . LYS A 1 196 ? 15.162 -1.375 7.408 1.00 84.50 196 LYS A C 1
ATOM 1460 O O . LYS A 1 196 ? 14.009 -1.524 7.023 1.00 84.50 196 LYS A O 1
ATOM 1465 N N . LYS A 1 197 ? 15.984 -2.405 7.634 1.00 82.75 197 LYS A N 1
ATOM 1466 C CA . LYS A 1 197 ? 15.703 -3.807 7.259 1.00 82.75 197 LYS A CA 1
ATOM 1467 C C . LYS A 1 197 ? 14.312 -4.311 7.659 1.00 82.75 197 LYS A C 1
ATOM 1469 O O . LYS A 1 197 ? 13.661 -4.944 6.838 1.00 82.75 197 LYS A O 1
ATOM 1474 N N . ASP A 1 198 ? 13.840 -3.972 8.856 1.00 81.44 198 ASP A N 1
ATOM 1475 C CA . ASP A 1 198 ? 12.528 -4.413 9.360 1.00 81.44 198 ASP A CA 1
ATOM 1476 C C . ASP A 1 198 ? 11.341 -3.779 8.611 1.00 81.44 198 ASP A C 1
ATOM 1478 O O . ASP A 1 198 ? 10.197 -4.192 8.776 1.00 81.44 198 ASP A O 1
ATOM 1482 N N . TRP A 1 199 ? 11.592 -2.739 7.811 1.00 90.94 199 TRP A N 1
ATOM 1483 C CA . TRP A 1 199 ? 10.579 -2.012 7.045 1.00 90.94 199 TRP A CA 1
ATOM 1484 C C . TRP A 1 199 ? 10.610 -2.364 5.562 1.00 90.94 199 TRP A C 1
ATOM 1486 O O . TRP A 1 199 ? 9.586 -2.251 4.897 1.00 90.94 199 TRP A O 1
ATOM 1496 N N . GLU A 1 200 ? 11.768 -2.762 5.035 1.00 93.12 200 GLU A N 1
ATOM 1497 C CA . GLU A 1 200 ? 11.991 -2.898 3.594 1.00 93.12 200 GLU A CA 1
ATOM 1498 C C . GLU A 1 200 ? 11.227 -4.054 2.952 1.00 93.12 200 GLU A C 1
ATOM 1500 O O . GLU A 1 200 ? 10.986 -3.997 1.751 1.00 93.12 200 GLU A O 1
ATOM 1505 N N . PHE A 1 201 ? 10.846 -5.084 3.709 1.00 93.62 201 PHE A N 1
ATOM 1506 C CA . PHE A 1 201 ? 10.209 -6.284 3.166 1.00 93.62 201 PHE A CA 1
ATOM 1507 C C . PHE A 1 201 ? 8.703 -6.302 3.439 1.00 93.62 201 PHE A C 1
ATOM 1509 O O . PHE A 1 201 ? 8.252 -6.101 4.568 1.00 93.62 201 PHE A O 1
ATOM 1516 N N . VAL A 1 202 ? 7.937 -6.546 2.378 1.00 95.69 202 VAL A N 1
ATOM 1517 C CA . VAL A 1 202 ? 6.472 -6.608 2.358 1.00 95.69 202 VAL A CA 1
ATOM 1518 C C . VAL A 1 202 ? 6.055 -8.024 1.951 1.00 95.69 202 VAL A C 1
ATOM 1520 O O . VAL A 1 202 ? 6.665 -8.560 1.025 1.00 95.69 202 VAL A O 1
ATOM 1523 N N . PRO A 1 203 ? 5.047 -8.646 2.587 1.00 95.50 203 PRO A N 1
ATOM 1524 C CA . PRO A 1 203 ? 4.513 -9.934 2.141 1.00 95.50 203 PRO A CA 1
ATOM 1525 C C . PRO A 1 203 ? 4.115 -9.911 0.663 1.00 95.50 203 PRO A C 1
ATOM 1527 O O . PRO A 1 203 ? 3.512 -8.943 0.201 1.00 95.50 203 PRO A O 1
ATOM 1530 N N . VAL A 1 204 ? 4.442 -10.969 -0.077 1.00 97.31 204 VAL A N 1
ATOM 1531 C CA . VAL A 1 204 ? 4.060 -11.132 -1.486 1.00 97.31 204 VAL A CA 1
ATOM 1532 C C . VAL A 1 204 ? 3.000 -12.223 -1.574 1.00 97.31 204 VAL A C 1
ATOM 1534 O O . VAL A 1 204 ? 3.209 -13.350 -1.137 1.00 97.31 204 VAL A O 1
ATOM 1537 N N . ILE A 1 205 ? 1.836 -11.881 -2.120 1.00 96.50 205 ILE A N 1
ATOM 1538 C CA . ILE A 1 205 ? 0.656 -12.745 -2.140 1.00 96.50 205 ILE A CA 1
ATOM 1539 C C . ILE A 1 205 ? 0.244 -12.991 -3.584 1.00 96.50 205 ILE A C 1
ATOM 1541 O O . ILE A 1 205 ? -0.015 -12.058 -4.347 1.00 96.50 205 ILE A O 1
ATOM 1545 N N . LYS A 1 206 ? 0.154 -14.270 -3.951 1.00 95.69 206 LYS A N 1
ATOM 1546 C CA . LYS A 1 206 ? -0.340 -14.688 -5.261 1.00 95.69 206 LYS A CA 1
ATOM 1547 C C . LYS A 1 206 ? -1.854 -14.529 -5.327 1.00 95.69 206 LYS A C 1
ATOM 1549 O O . LYS A 1 206 ? -2.584 -15.162 -4.562 1.00 95.69 206 LYS A O 1
ATOM 1554 N N . ALA A 1 207 ? -2.339 -13.771 -6.303 1.00 96.56 207 ALA A N 1
ATOM 1555 C CA . ALA A 1 207 ? -3.751 -13.780 -6.643 1.00 96.56 207 ALA A CA 1
ATOM 1556 C C . ALA A 1 207 ? -4.109 -15.106 -7.339 1.00 96.56 207 ALA A C 1
ATOM 1558 O O . ALA A 1 207 ? -3.514 -15.485 -8.350 1.00 96.56 207 ALA A O 1
ATOM 1559 N N . THR A 1 208 ? -5.077 -15.836 -6.787 1.00 95.19 208 THR A N 1
ATOM 1560 C CA . THR A 1 208 ? -5.487 -17.150 -7.300 1.00 95.19 208 THR A CA 1
ATOM 1561 C C . THR A 1 208 ? -6.769 -17.027 -8.107 1.00 95.19 208 THR A C 1
ATOM 1563 O O . THR A 1 208 ? -7.737 -16.417 -7.649 1.00 95.19 208 THR A O 1
ATOM 1566 N N . GLN A 1 209 ? -6.793 -17.627 -9.295 1.00 95.12 209 GLN A N 1
ATOM 1567 C CA . GLN A 1 209 ? -7.975 -17.631 -10.148 1.00 95.12 209 GLN A CA 1
ATOM 1568 C C . GLN A 1 209 ? -9.126 -18.416 -9.493 1.00 95.12 209 GLN A C 1
ATOM 1570 O O . GLN A 1 209 ? -8.949 -19.535 -9.010 1.00 95.12 209 GLN A O 1
ATOM 1575 N N . LYS A 1 210 ? -10.317 -17.818 -9.478 1.00 93.19 210 LYS A N 1
ATOM 1576 C CA . LYS A 1 210 ? -11.587 -18.392 -9.023 1.00 93.19 210 LYS A CA 1
ATOM 1577 C C . LYS A 1 210 ? -12.682 -17.994 -10.012 1.00 93.19 210 LYS A C 1
ATOM 1579 O O . LYS A 1 210 ? -13.245 -16.902 -9.925 1.00 93.19 210 LYS A O 1
ATOM 1584 N N . GLY A 1 211 ? -12.974 -18.883 -10.960 1.00 91.69 211 GLY A N 1
ATOM 1585 C CA . GLY A 1 211 ? -13.840 -18.562 -12.095 1.00 91.69 211 GLY A CA 1
ATOM 1586 C C . GLY A 1 211 ? -13.218 -17.458 -12.955 1.00 91.69 211 GLY A C 1
ATOM 1587 O O . GLY A 1 211 ? -12.050 -17.543 -13.324 1.00 91.69 211 GLY A O 1
ATOM 1588 N N . GLU A 1 212 ? -13.980 -16.401 -13.221 1.00 91.31 212 GLU A N 1
ATOM 1589 C CA . GLU A 1 212 ? -13.555 -15.248 -14.034 1.00 91.31 212 GLU A CA 1
ATOM 1590 C C . GLU A 1 212 ? -12.766 -14.189 -13.244 1.00 91.31 212 GLU A C 1
ATOM 1592 O O . GLU A 1 212 ? -12.428 -13.134 -13.771 1.00 91.31 212 GLU A O 1
ATOM 1597 N N . LYS A 1 213 ? -12.503 -14.428 -11.955 1.00 94.62 213 LYS A N 1
ATOM 1598 C CA . LYS A 1 213 ? -11.884 -13.452 -11.048 1.00 94.62 213 LYS A CA 1
ATOM 1599 C C . LYS A 1 213 ? -10.607 -14.006 -10.443 1.00 94.62 213 LYS A C 1
ATOM 1601 O O . LYS A 1 213 ? -10.429 -15.217 -10.355 1.00 94.62 213 LYS A O 1
ATOM 1606 N N . PHE A 1 214 ? -9.761 -13.123 -9.936 1.00 96.56 214 PHE A N 1
ATOM 1607 C CA . PHE A 1 214 ? -8.594 -13.477 -9.136 1.00 96.56 214 PHE A CA 1
ATOM 1608 C C . PHE A 1 214 ? -8.782 -12.975 -7.712 1.00 96.56 214 PHE A C 1
ATOM 1610 O O . PHE A 1 214 ? -9.213 -11.843 -7.505 1.00 96.56 214 PHE A O 1
ATOM 1617 N N . VAL A 1 215 ? -8.468 -13.816 -6.730 1.00 96.50 215 VAL A N 1
ATOM 1618 C CA . VAL A 1 215 ? -8.643 -13.506 -5.309 1.00 96.50 215 VAL A CA 1
ATOM 1619 C C . VAL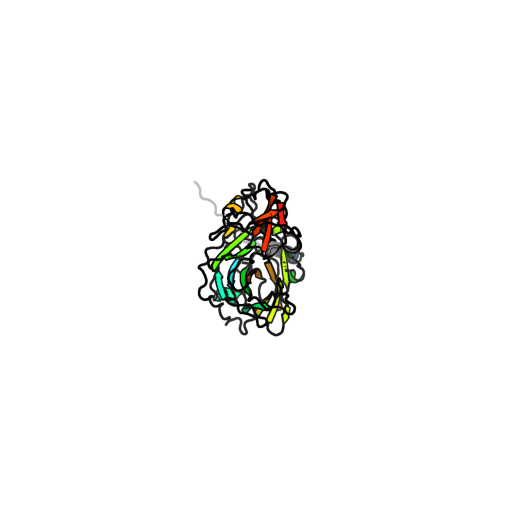 A 1 215 ? -7.318 -13.676 -4.579 1.00 96.50 215 VAL A C 1
ATOM 1621 O O . VAL A 1 215 ? -6.691 -14.731 -4.674 1.00 96.50 215 VAL A O 1
ATOM 1624 N N . ALA A 1 216 ? -6.919 -12.653 -3.831 1.00 96.38 216 ALA A N 1
ATOM 1625 C CA . ALA A 1 216 ? -5.799 -12.689 -2.900 1.00 96.38 216 ALA A CA 1
ATOM 1626 C C . ALA A 1 216 ? -6.323 -12.469 -1.477 1.00 96.38 216 ALA A C 1
ATOM 1628 O O . ALA A 1 216 ? -7.080 -11.526 -1.249 1.00 96.38 216 ALA A O 1
ATOM 1629 N N . ASP A 1 217 ? -5.946 -13.333 -0.534 1.00 92.75 217 ASP A N 1
ATOM 1630 C CA . ASP A 1 217 ? -6.226 -13.113 0.887 1.00 92.75 217 ASP A CA 1
ATOM 1631 C C . ASP A 1 217 ? -5.285 -12.027 1.402 1.00 92.75 217 ASP A C 1
ATOM 1633 O O . ASP A 1 217 ? -4.075 -12.221 1.420 1.00 92.75 217 ASP A O 1
ATOM 1637 N N . ILE A 1 218 ? -5.840 -10.872 1.762 1.00 88.69 218 ILE A N 1
ATOM 1638 C CA . ILE A 1 218 ? -5.068 -9.729 2.263 1.00 88.69 218 ILE A CA 1
ATOM 1639 C C . ILE A 1 218 ? -5.118 -9.640 3.793 1.00 88.69 218 ILE A C 1
ATOM 1641 O O . ILE A 1 218 ? -4.643 -8.663 4.367 1.00 88.69 218 ILE A O 1
ATOM 1645 N N . GLY A 1 219 ? -5.656 -10.678 4.441 1.00 80.50 219 GLY A N 1
ATOM 1646 C CA . GLY A 1 219 ? -5.755 -10.850 5.878 1.00 80.50 219 GLY A CA 1
ATOM 1647 C C . GLY A 1 219 ? -7.075 -10.370 6.478 1.00 80.50 219 GLY A C 1
ATOM 1648 O O . GLY A 1 219 ? -7.966 -9.865 5.795 1.00 80.50 219 GLY A O 1
ATOM 1649 N N . ASN A 1 220 ? -7.243 -10.611 7.783 1.00 74.75 220 ASN A N 1
ATOM 1650 C CA . ASN A 1 220 ? -8.500 -10.387 8.515 1.00 74.75 220 ASN A CA 1
ATOM 1651 C C . ASN A 1 220 ? -9.714 -11.112 7.896 1.00 74.75 220 ASN A C 1
ATOM 1653 O O . ASN A 1 220 ? -10.853 -10.691 8.064 1.00 74.75 220 ASN A O 1
ATOM 1657 N N . GLY A 1 221 ? -9.487 -12.199 7.151 1.00 82.44 221 GLY A N 1
ATOM 1658 C CA . GLY A 1 221 ? -10.544 -12.889 6.411 1.00 82.44 221 GLY A CA 1
ATOM 1659 C C . GLY A 1 221 ? -11.182 -12.027 5.313 1.00 82.44 221 GLY A C 1
ATOM 1660 O O . GLY A 1 221 ? -12.329 -12.278 4.936 1.00 82.44 221 GLY A O 1
ATOM 1661 N N . ILE A 1 222 ? -10.467 -11.012 4.821 1.00 88.75 222 ILE A N 1
ATOM 1662 C CA . ILE A 1 222 ? -10.856 -10.156 3.702 1.00 88.75 222 ILE A CA 1
ATOM 1663 C C . ILE A 1 222 ? -9.944 -10.475 2.519 1.00 88.75 222 ILE A C 1
ATOM 1665 O O . ILE A 1 222 ? -8.723 -10.524 2.637 1.00 88.75 222 ILE A O 1
ATOM 1669 N N . GLY A 1 223 ? -10.548 -10.676 1.353 1.00 93.94 223 GLY A N 1
ATOM 1670 C CA . GLY A 1 223 ? -9.841 -10.854 0.096 1.00 93.94 223 GLY A CA 1
ATOM 1671 C C . GLY A 1 223 ? -9.914 -9.609 -0.779 1.00 93.94 223 GLY A C 1
ATOM 1672 O O . GLY A 1 223 ? -10.968 -8.975 -0.879 1.00 93.94 223 GLY A O 1
ATOM 1673 N N . LEU A 1 224 ? -8.822 -9.311 -1.480 1.00 97.62 224 LEU A N 1
ATOM 1674 C CA . LEU A 1 224 ? -8.850 -8.466 -2.668 1.00 97.62 224 LEU A CA 1
ATOM 1675 C C . LEU A 1 224 ? -9.288 -9.318 -3.856 1.00 97.62 224 LEU A C 1
ATOM 1677 O O . LEU A 1 224 ? -8.706 -10.366 -4.127 1.00 97.62 224 LEU A O 1
ATOM 1681 N N . THR A 1 225 ? -10.306 -8.860 -4.573 1.00 97.56 225 THR A N 1
ATOM 1682 C CA . THR A 1 225 ? -10.760 -9.474 -5.818 1.00 97.56 225 THR A CA 1
ATOM 1683 C C . THR A 1 225 ? -10.431 -8.558 -6.982 1.00 97.56 225 THR A C 1
ATOM 1685 O O . THR A 1 225 ? -10.850 -7.403 -6.982 1.00 97.56 225 THR A O 1
ATOM 1688 N N . TRP A 1 226 ? -9.737 -9.083 -7.984 1.00 97.38 226 TRP A N 1
ATOM 1689 C CA . TRP A 1 226 ? -9.560 -8.442 -9.280 1.00 97.38 226 TRP A CA 1
ATOM 1690 C C . TRP A 1 226 ? -10.412 -9.160 -10.325 1.00 97.38 226 TRP A C 1
ATOM 1692 O O . TRP A 1 226 ? -10.395 -10.389 -10.416 1.00 97.38 226 TRP A O 1
ATOM 1702 N N . THR A 1 227 ? -11.195 -8.394 -11.078 1.00 95.19 227 THR A N 1
ATOM 1703 C CA . THR A 1 227 ? -11.976 -8.893 -12.215 1.00 95.19 227 THR A CA 1
ATOM 1704 C C . THR A 1 227 ? -11.420 -8.244 -13.480 1.00 95.19 227 THR A C 1
ATOM 1706 O O . THR A 1 227 ? -11.551 -7.019 -13.601 1.00 95.19 227 THR A O 1
ATOM 1709 N N . PRO A 1 228 ? -10.800 -9.019 -14.390 1.00 94.06 228 PRO A N 1
ATOM 1710 C CA . PRO A 1 228 ? -10.320 -8.505 -15.666 1.00 94.06 228 PRO A CA 1
ATOM 1711 C C . PRO A 1 228 ? -11.452 -7.839 -16.452 1.00 94.06 228 PRO A C 1
ATOM 1713 O O . PRO A 1 228 ? -12.608 -8.265 -16.377 1.00 94.06 228 PRO A O 1
ATOM 1716 N N . ALA A 1 229 ? -11.134 -6.792 -17.209 1.00 91.50 229 ALA A N 1
ATOM 1717 C CA . ALA A 1 229 ? -12.072 -6.249 -18.180 1.00 91.50 229 ALA A CA 1
ATOM 1718 C C . ALA A 1 229 ? -12.286 -7.257 -19.319 1.00 91.50 229 ALA A C 1
ATOM 1720 O O . ALA A 1 229 ? -11.343 -7.901 -19.771 1.00 91.50 229 ALA A O 1
ATOM 1721 N N . VAL A 1 230 ? -13.525 -7.366 -19.808 1.00 85.06 230 VAL A N 1
ATOM 1722 C CA . VAL A 1 230 ? -13.845 -8.211 -20.974 1.00 85.06 230 VAL A CA 1
ATOM 1723 C C . VAL A 1 230 ? -13.108 -7.710 -22.219 1.00 85.06 230 VAL A C 1
ATOM 1725 O O . VAL A 1 230 ? -12.632 -8.509 -23.020 1.00 85.06 230 VAL A O 1
ATOM 1728 N N . ASN A 1 231 ? -12.989 -6.388 -22.353 1.00 82.56 231 ASN A N 1
ATOM 1729 C CA . ASN A 1 231 ? -12.203 -5.730 -23.383 1.00 82.56 231 ASN A CA 1
ATOM 1730 C C . ASN A 1 231 ? -11.192 -4.770 -22.718 1.00 82.56 231 ASN A C 1
ATOM 1732 O O . ASN A 1 231 ? -11.626 -3.822 -22.054 1.00 82.56 231 ASN A O 1
ATOM 1736 N N . PRO A 1 232 ? -9.871 -4.988 -22.881 1.00 74.38 232 PRO A N 1
ATOM 1737 C CA . PRO A 1 232 ? -8.831 -4.095 -22.365 1.00 74.38 232 PRO A CA 1
ATOM 1738 C C . PRO A 1 232 ? -8.922 -2.653 -22.881 1.00 74.38 232 PRO A C 1
ATOM 1740 O O . PRO A 1 232 ? -8.487 -1.740 -22.188 1.00 74.38 232 PRO A O 1
ATOM 1743 N N . ASP A 1 233 ? -9.526 -2.425 -24.049 1.00 75.88 233 ASP A N 1
ATOM 1744 C CA . AS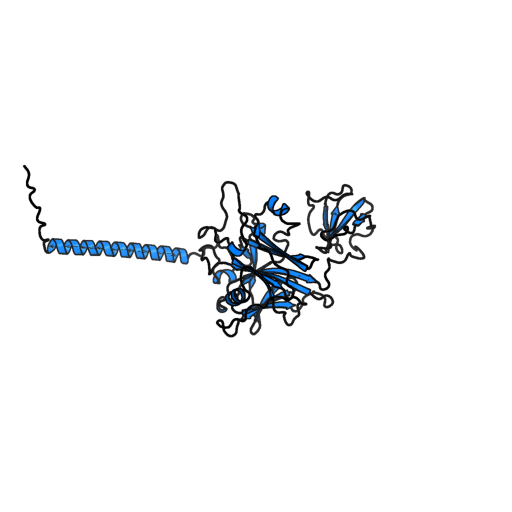P A 1 233 ? -9.686 -1.080 -24.616 1.00 75.88 233 ASP A CA 1
ATOM 1745 C C . ASP A 1 233 ? -10.905 -0.331 -24.044 1.00 75.88 233 ASP A C 1
ATOM 1747 O O . ASP A 1 233 ? -11.025 0.886 -24.178 1.00 75.88 233 ASP A O 1
ATOM 1751 N N . GLU A 1 234 ? -11.802 -1.038 -23.348 1.00 80.19 234 GLU A N 1
ATOM 1752 C CA . GLU A 1 234 ? -13.054 -0.503 -22.796 1.00 80.19 234 GLU A CA 1
ATOM 1753 C C . GLU A 1 234 ? -13.138 -0.699 -21.274 1.00 80.19 234 GLU A C 1
ATOM 1755 O O . GLU A 1 234 ? -14.202 -0.981 -20.713 1.00 80.19 234 GLU A O 1
ATOM 1760 N N . VAL A 1 235 ? -12.012 -0.548 -20.564 1.00 83.06 235 VAL A N 1
ATOM 1761 C CA . VAL A 1 235 ? -12.031 -0.610 -19.097 1.00 83.06 235 VAL A CA 1
ATOM 1762 C C . VAL A 1 235 ? -12.870 0.538 -18.538 1.00 83.06 235 VAL A C 1
ATOM 1764 O O . VAL A 1 235 ? -12.516 1.713 -18.659 1.00 83.06 235 VAL A O 1
ATOM 1767 N N . LEU A 1 236 ? -13.969 0.190 -17.867 1.00 84.88 236 LEU A N 1
ATOM 1768 C CA . LEU A 1 236 ? -14.777 1.149 -17.124 1.00 84.88 236 LEU A CA 1
ATOM 1769 C C . LEU A 1 236 ? -13.946 1.760 -15.988 1.00 84.88 236 LEU A C 1
ATOM 1771 O O . LEU A 1 236 ? -13.379 1.048 -15.158 1.00 84.88 236 LEU A O 1
ATOM 1775 N N . GLY A 1 237 ? -13.894 3.091 -15.938 1.00 90.00 237 GLY A N 1
ATOM 1776 C CA . GLY A 1 237 ? -13.162 3.811 -14.901 1.00 90.00 237 GLY A CA 1
ATOM 1777 C C . GLY A 1 237 ? -13.687 3.530 -13.489 1.00 90.00 237 GLY A C 1
ATOM 1778 O O . GLY A 1 237 ? -14.871 3.255 -13.285 1.00 90.00 237 GLY A O 1
ATOM 1779 N N . ILE A 1 238 ? -12.809 3.658 -12.490 1.00 95.25 238 ILE A N 1
ATOM 1780 C CA . ILE A 1 238 ? -13.203 3.526 -11.082 1.00 95.25 238 ILE A CA 1
ATOM 1781 C C . ILE A 1 238 ? -14.114 4.708 -10.705 1.00 95.25 238 ILE A C 1
ATOM 1783 O O . ILE A 1 238 ? -13.663 5.858 -10.765 1.00 95.25 238 ILE A O 1
ATOM 1787 N N . PRO A 1 239 ? -15.372 4.470 -10.289 1.00 94.75 239 PRO A N 1
ATOM 1788 C CA . PRO A 1 239 ? -16.280 5.549 -9.922 1.00 94.75 239 PRO A CA 1
ATOM 1789 C C . PRO A 1 239 ? -15.832 6.221 -8.622 1.00 94.75 239 PRO A C 1
ATOM 1791 O O . PRO A 1 239 ? -15.290 5.570 -7.728 1.00 94.75 239 PRO A O 1
ATOM 1794 N N . ALA A 1 240 ? -16.097 7.522 -8.489 1.00 93.62 240 ALA A N 1
ATOM 1795 C CA . ALA A 1 240 ? -15.843 8.251 -7.251 1.00 93.62 240 ALA A CA 1
ATOM 1796 C C . ALA A 1 240 ? -16.741 7.745 -6.110 1.00 93.62 240 ALA A C 1
ATOM 1798 O O . ALA A 1 240 ? -17.904 7.381 -6.315 1.00 93.62 240 ALA A O 1
ATOM 1799 N N . LEU A 1 241 ? -16.208 7.736 -4.891 1.00 89.19 241 LEU A N 1
ATOM 1800 C CA . LEU A 1 241 ? -16.990 7.461 -3.698 1.00 89.19 241 LEU A CA 1
ATOM 1801 C C . LEU A 1 241 ? -17.815 8.708 -3.340 1.00 89.19 241 LEU A C 1
ATOM 1803 O O . LEU A 1 241 ? -17.277 9.797 -3.149 1.00 89.19 241 LEU A O 1
ATOM 1807 N N . ALA A 1 242 ? -19.138 8.554 -3.263 1.00 78.88 242 ALA A N 1
ATOM 1808 C CA . ALA A 1 242 ? -20.034 9.655 -2.918 1.00 78.88 242 ALA A CA 1
ATOM 1809 C C . ALA A 1 242 ? -19.721 10.188 -1.511 1.00 78.88 242 ALA A C 1
ATOM 1811 O O . ALA A 1 242 ? -19.598 9.407 -0.569 1.00 78.88 242 ALA A O 1
ATOM 1812 N N . GLY A 1 243 ? -19.588 11.510 -1.380 1.00 75.62 243 GLY A N 1
ATOM 1813 C CA . GLY A 1 243 ? -19.232 12.153 -0.112 1.00 75.62 243 GLY A CA 1
ATOM 1814 C C . GLY A 1 243 ? -17.787 11.912 0.340 1.00 75.62 243 GLY A C 1
ATOM 1815 O O . GLY A 1 243 ? -17.480 12.162 1.502 1.00 75.62 243 GLY A O 1
ATOM 1816 N N . ALA A 1 244 ? -16.906 11.423 -0.543 1.00 77.12 244 ALA A N 1
ATOM 1817 C CA . ALA A 1 244 ? -15.501 11.225 -0.213 1.00 77.12 244 ALA A CA 1
ATOM 1818 C C . ALA A 1 244 ? -14.844 12.529 0.275 1.00 77.12 244 ALA A C 1
ATOM 1820 O O . ALA A 1 244 ? -15.040 13.583 -0.343 1.00 77.12 244 ALA A O 1
ATOM 1821 N N . PRO A 1 245 ? -14.039 12.472 1.350 1.00 72.06 245 PRO A N 1
ATOM 1822 C CA . PRO A 1 245 ? -13.283 13.628 1.800 1.00 72.06 245 PRO A CA 1
ATOM 1823 C C . PRO A 1 245 ? -12.239 14.036 0.756 1.00 72.06 245 PRO A C 1
ATOM 1825 O O . PRO A 1 245 ? -11.709 13.207 0.015 1.00 72.06 245 PRO A O 1
ATOM 1828 N N . GLN A 1 246 ? -11.894 15.323 0.743 1.00 74.38 246 GLN A N 1
ATOM 1829 C CA . GLN A 1 246 ? -10.749 15.822 -0.018 1.00 74.38 246 GLN A CA 1
ATOM 1830 C C . GLN A 1 246 ? -9.466 15.177 0.517 1.00 74.38 246 GLN A C 1
ATOM 1832 O O . GLN A 1 246 ? -9.135 15.331 1.695 1.00 74.38 246 GLN A O 1
ATOM 1837 N N . LEU A 1 247 ? -8.741 14.468 -0.349 1.00 81.25 247 LEU A N 1
ATOM 1838 C CA . LEU A 1 247 ? -7.468 13.856 0.007 1.00 81.25 247 LEU A CA 1
ATOM 1839 C C . LEU A 1 247 ? -6.313 14.796 -0.381 1.00 81.25 247 LEU A C 1
ATOM 1841 O O . LEU A 1 247 ? -6.153 15.092 -1.569 1.00 81.25 247 LEU A O 1
ATOM 1845 N N . PRO A 1 248 ? -5.503 15.279 0.580 1.00 76.12 248 PRO A N 1
ATOM 1846 C CA . PRO A 1 248 ? -4.354 16.118 0.267 1.00 76.12 248 PRO A CA 1
ATOM 1847 C C . PRO A 1 248 ? -3.261 15.325 -0.462 1.00 76.12 248 PRO A C 1
ATOM 1849 O O . PRO A 1 248 ? -3.309 14.099 -0.579 1.00 76.12 248 PRO A O 1
ATOM 1852 N N . SER A 1 249 ? -2.230 16.037 -0.928 1.00 83.31 249 SER A N 1
ATOM 1853 C CA . SER A 1 249 ? -1.028 15.389 -1.465 1.00 83.31 249 SER A CA 1
ATOM 1854 C C . SER A 1 249 ? -0.423 14.438 -0.435 1.00 83.31 249 SER A C 1
ATOM 1856 O O . SER A 1 249 ? -0.164 14.831 0.703 1.00 83.31 249 SER A O 1
ATOM 1858 N N . VAL A 1 250 ? -0.170 13.202 -0.861 1.00 91.19 250 VAL A N 1
ATOM 1859 C CA . VAL A 1 250 ? 0.440 12.169 -0.025 1.00 91.19 250 VAL A CA 1
ATOM 1860 C C . VAL A 1 250 ? 1.956 12.213 -0.193 1.00 91.19 250 VAL A C 1
ATOM 1862 O O . VAL A 1 250 ? 2.475 12.182 -1.314 1.00 91.19 250 VAL A O 1
ATOM 1865 N N . TRP A 1 251 ? 2.657 12.288 0.935 1.00 93.12 251 TRP A N 1
ATOM 1866 C CA . TRP A 1 251 ? 4.112 12.399 1.006 1.00 93.12 251 TRP A CA 1
ATOM 1867 C C . TRP A 1 251 ? 4.737 11.126 1.569 1.00 93.12 251 TRP A C 1
ATOM 1869 O O . TRP A 1 251 ? 4.126 10.432 2.383 1.00 93.12 251 TRP A O 1
ATOM 1879 N N . VAL A 1 252 ? 5.968 10.852 1.147 1.00 95.25 252 VAL A N 1
ATOM 1880 C CA . VAL A 1 252 ? 6.838 9.799 1.664 1.00 95.25 252 VAL A CA 1
ATOM 1881 C C . VAL A 1 252 ? 7.862 10.449 2.582 1.00 95.25 252 VAL A C 1
ATOM 1883 O O . VAL A 1 252 ? 8.659 11.286 2.156 1.00 95.25 252 VAL A O 1
ATOM 1886 N N . TYR A 1 253 ? 7.806 10.085 3.857 1.00 89.94 253 TYR A N 1
ATOM 1887 C CA . TYR A 1 253 ? 8.640 10.662 4.899 1.00 89.94 253 TYR A CA 1
ATOM 1888 C C . TYR A 1 253 ? 9.860 9.782 5.187 1.00 89.94 253 TYR A C 1
ATOM 1890 O O . TYR A 1 253 ? 9.735 8.554 5.222 1.00 89.94 253 TYR A O 1
ATOM 1898 N N . PRO A 1 254 ? 11.032 10.376 5.465 1.00 89.19 254 PRO A N 1
ATOM 1899 C CA . PRO A 1 254 ? 12.177 9.622 5.948 1.00 89.19 254 PRO A CA 1
ATOM 1900 C C . PRO A 1 254 ? 11.919 9.097 7.374 1.00 89.19 254 PRO A C 1
ATOM 1902 O O . PRO A 1 254 ? 11.142 9.701 8.119 1.00 89.19 254 PRO A O 1
ATOM 1905 N N . PRO A 1 255 ? 12.582 8.008 7.802 1.00 80.81 255 PRO A N 1
ATOM 1906 C CA . PRO A 1 255 ? 12.377 7.388 9.113 1.00 80.81 255 PRO A CA 1
ATOM 1907 C C . PRO A 1 255 ? 13.062 8.174 10.253 1.00 80.81 255 PRO A C 1
ATOM 1909 O O . PRO A 1 255 ? 13.909 7.637 10.965 1.00 80.81 255 PRO A O 1
ATOM 1912 N N . THR A 1 256 ? 12.726 9.456 10.426 1.00 78.94 256 THR A N 1
ATOM 1913 C CA . THR A 1 256 ? 13.344 10.359 11.413 1.00 78.94 256 THR A CA 1
ATOM 1914 C C . THR A 1 256 ? 12.370 10.769 12.518 1.00 78.94 256 THR A C 1
ATOM 1916 O O . THR A 1 256 ? 11.157 10.824 12.322 1.00 78.94 256 THR A O 1
ATOM 1919 N N . GLU A 1 257 ? 12.890 11.150 13.689 1.00 71.12 257 GLU A N 1
ATOM 1920 C CA . GLU A 1 257 ? 12.049 11.702 14.762 1.00 71.12 257 GLU A CA 1
ATOM 1921 C C . GLU A 1 257 ? 11.307 12.977 14.337 1.00 71.12 257 GLU A C 1
ATOM 1923 O O . GLU A 1 257 ? 10.205 13.245 14.813 1.00 71.12 257 GLU A O 1
ATOM 1928 N N . GLN A 1 258 ? 11.893 13.772 13.437 1.00 70.88 258 GLN A N 1
ATOM 1929 C CA . GLN A 1 258 ? 11.249 14.969 12.903 1.00 70.88 258 GLN A CA 1
ATOM 1930 C C . GLN A 1 258 ? 10.017 14.610 12.065 1.00 70.88 258 GLN A C 1
ATOM 1932 O O . GLN A 1 258 ? 8.970 15.232 12.241 1.00 70.88 258 GLN A O 1
ATOM 1937 N N . ALA A 1 259 ? 10.111 13.583 11.214 1.00 72.94 259 ALA A N 1
ATOM 1938 C CA . ALA A 1 259 ? 8.955 13.055 10.495 1.00 72.94 259 ALA A CA 1
ATOM 1939 C C . ALA A 1 259 ? 7.876 12.544 11.464 1.00 72.94 259 ALA A C 1
ATOM 1941 O O . ALA A 1 259 ? 6.699 12.851 11.291 1.00 72.94 259 ALA A O 1
ATOM 1942 N N . ASN A 1 260 ? 8.279 11.864 12.541 1.00 67.50 260 ASN A N 1
ATOM 1943 C CA . ASN A 1 260 ? 7.353 11.371 13.565 1.00 67.50 260 ASN A CA 1
ATOM 1944 C C . ASN A 1 260 ? 6.650 12.485 14.348 1.00 67.50 260 ASN A C 1
ATOM 1946 O O . ASN A 1 260 ? 5.557 12.265 14.851 1.00 67.50 260 ASN A O 1
ATOM 1950 N N . LYS A 1 261 ? 7.265 13.667 14.475 1.00 68.00 261 LYS A N 1
ATOM 1951 C CA . LYS A 1 261 ? 6.630 14.853 15.074 1.00 68.00 261 LYS A CA 1
ATOM 1952 C C . LYS A 1 261 ? 5.695 15.559 14.093 1.00 68.00 261 LYS A C 1
ATOM 1954 O O . LYS A 1 261 ? 4.697 16.131 14.520 1.00 68.00 261 LYS A O 1
ATOM 1959 N N . ALA A 1 262 ? 6.028 15.539 12.801 1.00 66.81 262 ALA A N 1
ATOM 1960 C CA . ALA A 1 262 ? 5.198 16.119 11.747 1.00 66.81 262 ALA A CA 1
ATOM 1961 C C . ALA A 1 262 ? 3.920 15.298 11.500 1.00 66.81 262 ALA A C 1
ATOM 1963 O O . ALA A 1 262 ? 2.867 15.860 11.204 1.00 66.81 262 ALA A O 1
ATOM 1964 N N . LEU A 1 263 ? 4.005 13.975 11.649 1.00 66.06 263 LEU A N 1
ATOM 1965 C CA . LEU A 1 263 ? 2.868 13.067 11.575 1.00 66.06 263 LEU A CA 1
ATOM 1966 C C . LEU A 1 263 ? 2.237 12.912 12.964 1.00 66.06 263 LEU A C 1
ATOM 1968 O O . LEU A 1 263 ? 2.906 12.612 13.945 1.00 66.06 263 LEU A O 1
ATOM 1972 N N . VAL A 1 264 ? 0.926 13.113 13.084 1.00 53.53 264 VAL A N 1
ATOM 1973 C CA . VAL A 1 264 ? 0.248 13.002 14.386 1.00 53.53 264 VAL A CA 1
ATOM 1974 C C . VAL A 1 264 ? -0.005 11.527 14.719 1.00 53.53 264 VAL A C 1
ATOM 1976 O O . VAL A 1 264 ? -1.026 10.984 14.296 1.00 53.53 264 VAL A O 1
ATOM 1979 N N . ASN A 1 265 ? 0.892 10.923 15.511 1.00 58.50 265 ASN A N 1
ATOM 1980 C CA . ASN A 1 265 ? 0.887 9.506 15.922 1.00 58.50 265 ASN A CA 1
ATOM 1981 C C . ASN A 1 265 ? 0.894 8.538 14.718 1.00 58.50 265 ASN A C 1
ATOM 1983 O O . ASN A 1 265 ? -0.101 7.839 14.493 1.00 58.50 265 ASN A O 1
ATOM 1987 N N . PRO A 1 266 ? 1.970 8.536 13.906 1.00 73.12 266 PRO A N 1
ATOM 1988 C CA . PRO A 1 266 ? 2.064 7.628 12.774 1.00 73.12 266 PRO A CA 1
ATOM 1989 C C . PRO A 1 266 ? 2.113 6.179 13.258 1.00 73.12 266 PRO A C 1
ATOM 1991 O O . PRO A 1 266 ? 2.739 5.875 14.270 1.00 73.12 266 PRO A O 1
ATOM 1994 N N . GLU A 1 267 ? 1.476 5.295 12.500 1.00 78.06 267 GLU A N 1
ATOM 1995 C CA . GLU A 1 267 ? 1.788 3.869 12.552 1.00 78.06 267 GLU A CA 1
ATOM 1996 C C . GLU A 1 267 ? 2.945 3.602 11.596 1.00 78.06 267 GLU A C 1
ATOM 1998 O O . GLU A 1 267 ? 2.986 4.111 10.469 1.00 78.06 267 GLU A O 1
ATOM 2003 N N . HIS A 1 268 ? 3.894 2.798 12.046 1.00 80.06 268 HIS A N 1
ATOM 2004 C CA . HIS A 1 268 ? 5.062 2.439 11.264 1.00 80.06 268 HIS A CA 1
ATOM 2005 C C . HIS A 1 268 ? 4.922 1.031 10.700 1.00 80.06 268 HIS A C 1
ATOM 2007 O O . HIS A 1 268 ? 4.301 0.185 11.325 1.00 80.06 268 HIS A O 1
ATOM 2013 N N . PRO A 1 269 ? 5.551 0.712 9.561 1.00 76.75 269 PRO A N 1
ATOM 2014 C CA . PRO A 1 269 ? 5.814 -0.680 9.229 1.00 76.75 269 PRO A CA 1
ATOM 2015 C C . PRO A 1 269 ? 6.507 -1.415 10.395 1.00 76.75 269 PRO A C 1
ATOM 2017 O O . PRO A 1 269 ? 7.396 -0.829 11.022 1.00 76.75 269 PRO A O 1
ATOM 2020 N N . PRO A 1 270 ? 6.177 -2.686 10.680 1.00 75.88 270 PRO A N 1
ATOM 2021 C CA . PRO A 1 270 ? 5.128 -3.522 10.086 1.00 75.88 270 PRO A CA 1
ATOM 2022 C C . PRO A 1 270 ? 3.804 -3.515 10.890 1.00 75.88 270 PRO A C 1
ATOM 2024 O O . PRO A 1 270 ? 3.085 -4.506 10.894 1.00 75.88 270 PRO A O 1
ATOM 2027 N N . GLU A 1 271 ? 3.482 -2.436 11.610 1.00 70.44 271 GLU A N 1
ATOM 2028 C CA . GLU A 1 271 ? 2.341 -2.340 12.546 1.00 70.44 271 GLU A CA 1
ATOM 2029 C C . GLU A 1 271 ? 0.963 -2.351 11.863 1.00 70.44 271 GLU A C 1
ATOM 2031 O O . GLU A 1 271 ? -0.058 -2.418 12.544 1.00 70.44 271 GLU A O 1
ATOM 2036 N N . TYR A 1 272 ? 0.924 -2.288 10.534 1.00 82.12 272 TYR A N 1
ATOM 2037 C CA . TYR A 1 272 ? -0.291 -2.319 9.734 1.00 82.12 272 TYR A CA 1
ATOM 2038 C C . TYR A 1 272 ? -0.220 -3.379 8.638 1.00 82.12 272 TYR A C 1
ATOM 2040 O O . TYR A 1 272 ? 0.856 -3.801 8.214 1.00 82.12 272 TYR A O 1
ATOM 2048 N N . GLN A 1 273 ? -1.395 -3.789 8.168 1.00 83.38 273 GLN A N 1
ATOM 2049 C CA . GLN A 1 273 ? -1.537 -4.858 7.193 1.00 83.38 273 GLN A CA 1
ATOM 2050 C C . GLN A 1 273 ? -1.376 -4.346 5.766 1.00 83.38 273 GLN A C 1
ATOM 2052 O O . GLN A 1 273 ? -2.215 -3.602 5.257 1.00 83.38 273 GLN A O 1
ATOM 2057 N N . ASP A 1 274 ? -0.312 -4.789 5.111 1.00 95.19 274 ASP A N 1
ATOM 2058 C CA . ASP A 1 274 ? -0.052 -4.541 3.705 1.00 95.19 274 ASP A CA 1
ATOM 2059 C C . ASP A 1 274 ? 0.532 -5.772 3.004 1.00 95.19 274 ASP A C 1
ATOM 2061 O O . ASP A 1 274 ? 0.969 -6.741 3.628 1.00 95.19 274 ASP A O 1
ATOM 2065 N N . ALA A 1 275 ? 0.484 -5.743 1.679 1.00 96.44 275 ALA A N 1
ATOM 2066 C CA . ALA A 1 275 ? 0.977 -6.807 0.828 1.00 96.44 275 ALA A CA 1
ATOM 2067 C C . ALA A 1 275 ? 1.276 -6.282 -0.578 1.00 96.44 275 ALA A C 1
ATOM 2069 O O . ALA A 1 275 ? 0.642 -5.345 -1.063 1.00 96.44 275 ALA A O 1
ATOM 2070 N N . ILE A 1 276 ? 2.204 -6.944 -1.259 1.00 98.31 276 ILE A N 1
ATOM 2071 C CA . ILE A 1 276 ? 2.326 -6.902 -2.711 1.00 98.31 276 ILE A CA 1
ATOM 2072 C C . ILE A 1 276 ? 1.475 -8.042 -3.263 1.00 98.31 276 ILE A C 1
ATOM 2074 O O . ILE A 1 276 ? 1.717 -9.208 -2.962 1.00 98.31 276 ILE A O 1
ATOM 2078 N N . ILE A 1 277 ? 0.483 -7.713 -4.076 1.00 97.88 277 ILE A N 1
ATOM 2079 C CA . ILE A 1 277 ? -0.356 -8.675 -4.777 1.00 97.88 277 ILE A CA 1
ATOM 2080 C C . ILE A 1 277 ? 0.205 -8.848 -6.177 1.00 97.88 277 ILE A C 1
ATOM 2082 O O . ILE A 1 277 ? 0.257 -7.889 -6.946 1.00 97.88 277 ILE A O 1
ATOM 2086 N N . TRP A 1 278 ? 0.617 -10.066 -6.507 1.00 95.69 278 TRP A N 1
ATOM 2087 C CA . TRP A 1 278 ? 1.083 -10.395 -7.846 1.00 95.69 278 TRP A CA 1
ATOM 2088 C C . TRP A 1 278 ? 0.091 -11.312 -8.554 1.00 95.69 278 TRP A C 1
ATOM 2090 O O . TRP A 1 278 ? -0.531 -12.193 -7.948 1.00 95.69 278 TRP A O 1
ATOM 2100 N N . PHE A 1 279 ? -0.054 -11.080 -9.853 1.00 92.50 279 PHE A N 1
ATOM 2101 C CA . PHE A 1 279 ? -0.919 -11.847 -10.736 1.00 92.50 279 PHE A CA 1
ATOM 2102 C C . PHE A 1 279 ? -0.050 -12.726 -11.645 1.00 92.50 279 PHE A C 1
ATOM 2104 O O . PHE A 1 279 ? 1.055 -12.311 -12.004 1.00 92.50 279 PHE A O 1
ATOM 2111 N N . PRO A 1 280 ? -0.499 -13.942 -11.998 1.00 86.19 280 PRO A N 1
ATOM 2112 C CA . PRO A 1 280 ? 0.179 -14.770 -12.994 1.00 86.19 280 PRO A CA 1
ATOM 2113 C C . PRO A 1 280 ? 0.490 -13.994 -14.287 1.00 86.19 280 PRO A C 1
ATOM 2115 O O . PRO A 1 280 ? -0.307 -13.170 -14.717 1.00 86.19 280 PRO A O 1
ATOM 2118 N N . ALA A 1 281 ? 1.661 -14.219 -14.894 1.00 77.38 281 ALA A N 1
ATOM 2119 C CA . ALA A 1 281 ? 2.166 -13.374 -15.987 1.00 77.38 281 ALA A CA 1
ATOM 2120 C C . ALA A 1 281 ? 1.265 -13.352 -17.239 1.00 77.38 281 ALA A C 1
ATOM 2122 O O . ALA A 1 281 ? 1.275 -12.382 -17.994 1.00 77.38 281 ALA A O 1
ATOM 2123 N N . ASP A 1 282 ? 0.472 -14.400 -17.441 1.00 82.62 282 ASP A N 1
ATOM 2124 C CA . ASP A 1 282 ? -0.524 -14.536 -18.503 1.00 82.62 282 ASP A CA 1
ATOM 2125 C C . ASP A 1 282 ? -1.728 -13.594 -18.346 1.00 82.62 282 ASP A C 1
ATOM 2127 O O . ASP A 1 282 ? -2.460 -13.387 -19.312 1.00 82.62 282 ASP A O 1
ATOM 2131 N N . THR A 1 283 ? -1.922 -12.970 -17.179 1.00 84.25 283 THR A N 1
ATOM 2132 C CA . THR A 1 283 ? -2.984 -11.969 -16.988 1.00 84.25 283 THR A CA 1
ATOM 2133 C C . THR A 1 283 ? -2.636 -10.598 -17.564 1.00 84.25 283 THR A C 1
ATOM 2135 O O . THR A 1 283 ? -3.532 -9.776 -17.745 1.00 84.25 283 THR A O 1
ATOM 2138 N N . GLY A 1 284 ? -1.351 -10.323 -17.819 1.00 84.81 284 GLY A N 1
ATOM 2139 C CA . GLY A 1 284 ? -0.879 -9.040 -18.348 1.00 84.81 284 GLY A CA 1
ATOM 2140 C C . GLY A 1 284 ? -0.974 -7.852 -17.380 1.00 84.81 284 GLY A C 1
ATOM 2141 O O . GLY A 1 284 ? -0.695 -6.728 -17.791 1.00 84.81 284 GLY A O 1
ATOM 2142 N N . VAL A 1 285 ? -1.340 -8.069 -16.110 1.00 88.62 285 VAL A N 1
ATOM 2143 C CA . VAL A 1 285 ? -1.470 -7.000 -15.105 1.00 88.62 285 VAL A CA 1
ATOM 2144 C C . VAL A 1 285 ? -0.252 -6.935 -14.194 1.00 88.62 285 VAL A C 1
ATOM 2146 O O . VAL A 1 285 ? 0.224 -7.949 -13.683 1.00 88.62 285 VAL A O 1
ATOM 2149 N N . GLU A 1 286 ? 0.244 -5.717 -13.973 1.00 90.44 286 GLU A N 1
ATOM 2150 C CA . GLU A 1 286 ? 1.380 -5.455 -13.090 1.00 90.44 286 GLU A CA 1
ATOM 2151 C C . GLU A 1 286 ? 1.039 -5.780 -11.621 1.00 90.44 286 GLU A C 1
ATOM 2153 O O . GLU A 1 286 ? -0.078 -5.506 -11.168 1.00 90.44 286 GLU A O 1
ATOM 2158 N N . PRO A 1 287 ? 1.992 -6.306 -10.833 1.00 95.00 287 PRO A N 1
ATOM 2159 C CA . PRO A 1 287 ? 1.820 -6.448 -9.393 1.00 95.00 287 PRO A CA 1
ATOM 2160 C C . PRO A 1 287 ? 1.534 -5.106 -8.707 1.00 95.00 287 PRO A C 1
ATOM 2162 O O . PRO A 1 287 ? 2.089 -4.066 -9.066 1.00 95.00 287 PRO A O 1
ATOM 2165 N N . VAL A 1 288 ? 0.687 -5.134 -7.680 1.00 97.38 288 VAL A N 1
ATOM 2166 C CA . VAL A 1 288 ? 0.227 -3.937 -6.964 1.00 97.38 288 VAL A CA 1
ATOM 2167 C C . VAL A 1 288 ? 0.524 -4.034 -5.477 1.00 97.38 288 VAL A C 1
ATOM 2169 O O . VAL A 1 288 ? 0.424 -5.103 -4.890 1.00 97.38 288 VAL A O 1
ATOM 2172 N N . TYR A 1 289 ? 0.843 -2.917 -4.836 1.00 98.38 289 TYR A N 1
ATOM 2173 C CA . TYR A 1 289 ? 0.931 -2.838 -3.382 1.00 98.38 289 TYR A CA 1
ATOM 2174 C C . TYR A 1 289 ? -0.403 -2.373 -2.813 1.00 98.38 289 TYR A C 1
ATOM 2176 O O . TYR A 1 289 ? -0.979 -1.397 -3.301 1.00 98.38 289 TYR A O 1
ATOM 2184 N N . ILE A 1 290 ? -0.859 -3.053 -1.766 1.00 97.75 290 ILE A N 1
ATOM 2185 C CA . ILE A 1 290 ? -2.087 -2.763 -1.034 1.00 97.75 290 ILE A CA 1
ATOM 2186 C C . ILE A 1 290 ? -1.764 -2.620 0.448 1.00 97.75 290 ILE A C 1
ATOM 2188 O O . ILE A 1 290 ? -1.140 -3.506 1.017 1.00 97.75 290 ILE A O 1
ATOM 2192 N N . MET A 1 291 ? -2.270 -1.571 1.092 1.00 96.31 291 MET A N 1
ATOM 2193 C CA . MET A 1 291 ? -2.443 -1.523 2.548 1.00 96.31 291 MET A CA 1
ATOM 2194 C C . MET A 1 291 ? -3.935 -1.483 2.870 1.00 96.31 291 MET A C 1
ATOM 2196 O O . MET A 1 291 ? -4.661 -0.683 2.277 1.00 96.31 291 MET A O 1
ATOM 2200 N N . LEU A 1 292 ? -4.394 -2.352 3.773 1.00 91.75 292 LEU A N 1
ATOM 2201 C CA . LEU A 1 292 ? -5.797 -2.471 4.170 1.00 91.75 292 LEU A CA 1
ATOM 2202 C C . LEU A 1 292 ? -6.059 -1.745 5.494 1.00 91.75 292 LEU A C 1
ATOM 2204 O O . LEU A 1 292 ? -5.440 -2.028 6.516 1.00 91.75 292 LEU A O 1
ATOM 2208 N N . SER A 1 293 ? -7.066 -0.876 5.483 1.00 88.31 293 SER A N 1
ATOM 2209 C CA . SER A 1 293 ? -7.671 -0.265 6.662 1.00 88.31 293 SER A CA 1
ATOM 2210 C C . SER A 1 293 ? -9.139 -0.675 6.745 1.00 88.31 293 SER A C 1
ATOM 2212 O O . SER A 1 293 ? -9.887 -0.548 5.774 1.00 88.31 293 SER A O 1
ATOM 2214 N N . VAL A 1 294 ? -9.567 -1.180 7.899 1.00 82.25 294 VAL A N 1
ATOM 2215 C CA . VAL A 1 294 ? -10.952 -1.607 8.131 1.00 82.25 294 VAL A CA 1
ATOM 2216 C C . VAL A 1 294 ? -11.610 -0.738 9.191 1.00 82.25 294 VAL A C 1
ATOM 2218 O O . VAL A 1 294 ? -11.041 -0.471 10.246 1.00 82.25 294 VAL A O 1
ATOM 2221 N N . LEU A 1 295 ? -12.832 -0.309 8.904 1.00 73.88 295 LEU A N 1
ATOM 2222 C CA . LEU A 1 295 ? -13.740 0.332 9.841 1.00 73.88 295 LEU A CA 1
ATOM 2223 C C . LEU A 1 295 ? -14.864 -0.646 10.163 1.00 73.88 295 LEU A C 1
ATOM 2225 O O . LEU A 1 295 ? -15.586 -1.077 9.270 1.00 73.88 295 LEU A O 1
ATOM 2229 N N . LEU A 1 296 ? -15.050 -0.974 11.435 1.00 66.69 296 LEU A N 1
ATOM 2230 C CA . LEU A 1 296 ? -16.239 -1.692 11.881 1.00 66.69 296 LEU A CA 1
ATOM 2231 C C . LEU A 1 296 ? -17.413 -0.691 11.945 1.00 66.69 296 LEU A C 1
ATOM 2233 O O . LEU A 1 296 ? -17.264 0.445 12.392 1.00 66.69 296 LEU A O 1
ATOM 2237 N N . GLY A 1 297 ? -18.555 -1.088 11.402 1.00 49.12 297 GLY A N 1
ATOM 2238 C CA . GLY A 1 297 ? -19.739 -0.288 11.131 1.00 49.12 297 GLY A CA 1
ATOM 2239 C C . GLY A 1 297 ? -20.482 0.056 12.407 1.00 49.12 297 GLY A C 1
ATOM 2240 O O . GLY A 1 297 ? -21.260 -0.740 12.913 1.00 49.12 297 GLY A O 1
ATOM 2241 N N . ASP A 1 298 ? -20.106 1.208 12.936 1.00 39.88 298 ASP A N 1
ATOM 2242 C CA . ASP A 1 298 ? -20.893 2.350 13.409 1.00 39.88 298 ASP A CA 1
ATOM 2243 C C . ASP A 1 298 ? -19.823 3.219 14.067 1.00 39.88 298 ASP A C 1
ATOM 2245 O O . ASP A 1 298 ? -19.477 2.993 15.217 1.00 39.88 298 ASP A O 1
ATOM 2249 N N . HIS A 1 299 ? -19.173 4.085 13.278 1.00 50.25 299 HIS A N 1
ATOM 2250 C CA . HIS A 1 299 ? -18.082 4.998 13.663 1.00 50.25 299 HIS A CA 1
ATOM 2251 C C . HIS A 1 299 ? -17.594 4.915 15.128 1.00 50.25 299 HIS A C 1
ATOM 2253 O O . HIS A 1 299 ? -17.895 5.791 15.936 1.00 50.25 299 HIS A O 1
ATOM 2259 N N . SER A 1 300 ? -16.810 3.906 15.509 1.00 47.84 300 SER A N 1
ATOM 2260 C CA . SER A 1 300 ? -16.198 3.897 16.840 1.00 47.84 300 SER A CA 1
ATOM 2261 C C . SER A 1 300 ? -15.001 2.961 16.816 1.00 47.84 300 SER A C 1
ATOM 2263 O O . SER A 1 300 ? -15.119 1.802 16.445 1.00 47.84 300 SER A O 1
ATOM 2265 N N . TYR A 1 301 ? -13.787 3.438 17.084 1.00 54.66 301 TYR A N 1
ATOM 2266 C CA . TYR A 1 301 ? -13.247 3.329 18.436 1.00 54.66 301 TYR A CA 1
ATOM 2267 C C . TYR A 1 301 ? -13.698 2.032 19.113 1.00 54.66 301 TYR A C 1
ATOM 2269 O O . TYR A 1 301 ? -14.879 1.904 19.424 1.00 54.66 301 TYR A O 1
ATOM 2277 N N . HIS A 1 302 ? -12.778 1.104 19.379 1.00 60.44 302 HIS A N 1
ATOM 2278 C CA . HIS A 1 302 ? -13.095 -0.078 20.167 1.00 60.44 302 HIS A CA 1
ATOM 2279 C C . HIS A 1 302 ? -13.834 0.382 21.430 1.00 60.44 302 HIS A C 1
ATOM 2281 O O . HIS A 1 302 ? -13.297 1.220 22.175 1.00 60.44 302 HIS A O 1
ATOM 2287 N N . PRO A 1 303 ? -15.089 -0.060 21.634 1.00 59.41 303 PRO A N 1
ATOM 2288 C CA . PRO A 1 303 ? -15.860 0.380 22.773 1.00 59.41 303 PRO A CA 1
ATOM 2289 C C . PRO A 1 303 ? -15.099 -0.027 24.020 1.00 59.41 303 PRO A C 1
ATOM 2291 O O . PRO A 1 303 ? -14.465 -1.081 24.077 1.00 59.41 303 PRO A O 1
ATOM 2294 N N . ARG A 1 304 ? -15.141 0.845 25.018 1.00 69.25 304 ARG A N 1
ATOM 2295 C CA . ARG A 1 304 ? -14.563 0.547 26.317 1.00 69.25 304 ARG A CA 1
ATOM 2296 C C . ARG A 1 304 ? -15.127 -0.792 26.819 1.00 69.25 304 ARG A C 1
ATOM 2298 O O . ARG A 1 304 ? -16.350 -0.881 26.954 1.00 69.25 304 ARG A O 1
ATOM 2305 N N . PRO A 1 305 ? -14.287 -1.787 27.150 1.00 70.75 305 PRO A N 1
ATOM 2306 C CA . PRO A 1 305 ? -14.755 -3.032 27.733 1.00 70.75 305 PRO A CA 1
ATOM 2307 C C . PRO A 1 305 ? -15.504 -2.758 29.040 1.00 70.75 305 PRO A C 1
ATOM 2309 O O . PRO A 1 305 ? -15.128 -1.879 29.822 1.00 70.75 305 PRO A O 1
ATOM 2312 N N . ASN A 1 306 ? -16.579 -3.506 29.284 1.00 71.94 306 ASN A N 1
ATOM 2313 C CA . ASN A 1 306 ? -17.310 -3.424 30.552 1.00 71.94 306 ASN A CA 1
ATOM 2314 C C . ASN A 1 306 ? -16.576 -4.152 31.689 1.00 71.94 306 ASN A C 1
ATOM 2316 O O . ASN A 1 306 ? -16.855 -3.902 32.861 1.00 71.94 306 ASN A O 1
ATOM 2320 N N . SER A 1 307 ? -15.629 -5.025 31.350 1.00 76.12 307 SER A N 1
ATOM 2321 C CA . SER A 1 307 ? -14.790 -5.775 32.278 1.00 76.12 307 SER A CA 1
ATOM 2322 C C . SER A 1 307 ? -13.422 -6.056 31.653 1.00 76.12 307 SER A C 1
ATOM 2324 O O . SER A 1 307 ? -13.261 -5.987 30.437 1.00 76.12 307 SER A O 1
ATOM 2326 N N . PHE A 1 308 ? -12.443 -6.374 32.500 1.00 85.00 308 PHE A N 1
ATOM 2327 C CA . PHE A 1 308 ? -11.091 -6.765 32.095 1.00 85.00 308 PHE A CA 1
ATOM 2328 C C . PHE A 1 308 ? -10.760 -8.116 32.740 1.00 85.00 308 PHE A C 1
ATOM 2330 O O . PHE A 1 308 ? -10.233 -8.136 33.855 1.00 85.00 308 PHE A O 1
ATOM 2337 N N . PRO A 1 309 ? -11.118 -9.250 32.109 1.00 82.44 309 PRO A N 1
ATOM 2338 C CA . PRO A 1 309 ? -10.958 -10.579 32.704 1.00 82.44 309 PRO A CA 1
ATOM 2339 C C . PRO A 1 309 ? -9.533 -10.880 33.187 1.00 82.44 309 PRO A C 1
ATOM 2341 O O . PRO A 1 309 ? -9.360 -11.454 34.260 1.00 82.44 309 PRO A O 1
ATOM 2344 N N . ALA A 1 310 ? -8.516 -10.435 32.444 1.00 87.44 310 ALA A N 1
ATOM 2345 C CA . ALA A 1 310 ? -7.110 -10.616 32.808 1.00 87.44 310 ALA A CA 1
ATOM 2346 C C . ALA A 1 310 ? -6.576 -9.608 33.841 1.00 87.44 310 ALA A C 1
ATOM 2348 O O . ALA A 1 310 ? -5.455 -9.756 34.327 1.00 87.44 310 ALA A O 1
ATOM 2349 N N . PHE A 1 311 ? -7.363 -8.589 34.191 1.00 90.00 311 PHE A N 1
ATOM 2350 C CA . PHE A 1 311 ? -7.003 -7.565 35.170 1.00 90.00 311 PHE A CA 1
ATOM 2351 C C . PHE A 1 311 ? -8.093 -7.450 36.247 1.00 90.00 311 PHE A C 1
ATOM 2353 O O . PHE A 1 311 ? -8.769 -6.418 36.356 1.00 90.00 311 PHE A O 1
ATOM 2360 N N . PRO A 1 312 ? -8.304 -8.511 37.051 1.00 85.88 312 PRO A N 1
ATOM 2361 C CA . PRO A 1 312 ? -9.276 -8.468 38.131 1.00 85.88 312 PRO A CA 1
ATOM 2362 C C . PRO A 1 312 ? -8.869 -7.398 39.153 1.00 85.88 312 PRO A C 1
ATOM 2364 O O . PRO A 1 312 ? -7.710 -7.300 39.545 1.00 85.88 312 PRO A O 1
ATOM 2367 N N . GLY A 1 313 ? -9.827 -6.577 39.583 1.00 86.44 313 GLY A N 1
ATOM 2368 C CA . GLY A 1 313 ? -9.600 -5.560 40.618 1.00 86.44 313 GLY A CA 1
ATOM 2369 C C . GLY A 1 313 ? -9.281 -4.149 40.115 1.00 86.44 313 GLY A C 1
ATOM 2370 O O . GLY A 1 313 ? -9.092 -3.254 40.940 1.00 86.44 313 GLY A O 1
ATOM 2371 N N . LEU A 1 314 ? -9.282 -3.899 38.799 1.00 93.00 314 LEU A N 1
ATOM 2372 C CA . LEU A 1 314 ? -9.176 -2.534 38.274 1.00 93.00 314 LEU A CA 1
ATOM 2373 C C . LEU A 1 314 ? -10.341 -1.652 38.743 1.00 93.00 314 LEU A C 1
ATOM 2375 O O . LEU A 1 314 ? -11.510 -1.916 38.459 1.00 93.00 314 LEU A O 1
ATOM 2379 N N . LYS A 1 315 ? -10.013 -0.547 39.414 1.00 93.88 315 LYS A N 1
ATOM 2380 C CA . LYS A 1 315 ? -10.974 0.461 39.881 1.00 93.88 315 LYS A CA 1
ATOM 2381 C C . LYS A 1 315 ? -10.928 1.675 38.964 1.00 93.88 315 LYS A C 1
ATOM 2383 O O . LYS A 1 315 ? -9.844 2.129 38.601 1.00 93.88 315 LYS A O 1
ATOM 2388 N N . ARG A 1 316 ? -12.092 2.222 38.586 1.00 93.12 316 ARG A N 1
ATOM 2389 C CA . ARG A 1 316 ? -12.144 3.453 37.775 1.00 93.12 316 ARG A CA 1
ATOM 2390 C C . ARG A 1 316 ? -11.396 4.581 38.483 1.00 93.12 316 ARG A C 1
ATOM 2392 O O . ARG A 1 316 ? -11.551 4.778 39.684 1.00 93.12 316 ARG A O 1
ATOM 2399 N N . ALA A 1 317 ? -10.634 5.342 37.710 1.00 93.44 317 ALA A N 1
ATOM 2400 C CA . ALA A 1 317 ? -9.925 6.530 38.157 1.00 93.44 317 ALA A CA 1
ATOM 2401 C C . ALA A 1 317 ? -10.334 7.736 37.305 1.00 93.44 317 ALA A C 1
ATOM 2403 O O . ALA A 1 317 ? -10.845 7.585 36.195 1.00 93.44 317 ALA A O 1
ATOM 2404 N N . THR A 1 318 ? -10.107 8.942 37.823 1.00 92.38 318 THR A N 1
ATOM 2405 C CA . THR A 1 318 ? -10.402 10.186 37.105 1.00 92.38 318 THR A CA 1
ATOM 2406 C C . THR A 1 318 ? -9.605 10.248 35.794 1.00 92.38 318 THR A C 1
ATOM 2408 O O . THR A 1 318 ? -8.372 10.197 35.848 1.00 92.38 318 THR A O 1
ATOM 2411 N N . PRO A 1 319 ? -10.270 10.356 34.628 1.00 92.31 319 PRO A N 1
ATOM 2412 C CA . PRO A 1 319 ? -9.616 10.597 33.343 1.00 92.31 319 PRO A CA 1
ATOM 2413 C C . PRO A 1 319 ? -8.765 11.869 33.374 1.00 92.31 319 PRO A C 1
ATOM 2415 O O . PRO A 1 319 ? -9.214 12.881 33.909 1.00 92.31 319 PRO A O 1
ATOM 2418 N N . LYS A 1 320 ? -7.568 11.839 32.777 1.00 91.38 320 LYS A N 1
ATOM 2419 C CA . LYS A 1 320 ? -6.701 13.030 32.654 1.00 91.38 320 LYS A CA 1
ATOM 2420 C C . LYS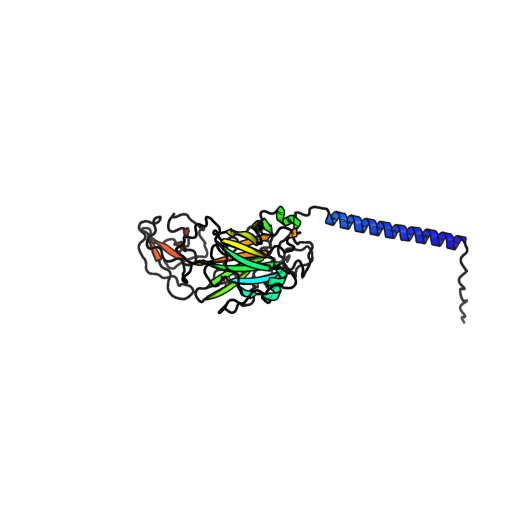 A 1 320 ? -6.115 13.232 31.257 1.00 91.38 320 LYS A C 1
ATOM 2422 O O . LYS A 1 320 ? -5.911 14.366 30.844 1.00 91.38 320 LYS A O 1
ATOM 2427 N N . THR A 1 321 ? -5.869 12.157 30.510 1.00 87.69 321 THR A N 1
ATOM 2428 C CA . THR A 1 321 ? -5.237 12.241 29.186 1.00 87.69 321 THR A CA 1
ATOM 2429 C C . THR A 1 321 ? -6.243 12.667 28.109 1.00 87.69 321 THR A C 1
ATOM 2431 O O . THR A 1 321 ? -7.256 11.986 27.946 1.00 87.69 321 THR A O 1
ATOM 2434 N N . PRO A 1 322 ? -5.996 13.736 27.332 1.00 80.19 322 PRO A N 1
ATOM 2435 C CA . PRO A 1 322 ? -6.875 14.143 26.234 1.00 80.19 322 PRO A CA 1
ATOM 2436 C C . PRO A 1 322 ? -6.942 13.132 25.076 1.00 80.19 322 PRO A C 1
ATOM 2438 O O . PRO A 1 322 ? -5.954 12.472 24.740 1.00 80.19 322 PRO A O 1
ATOM 2441 N N . LYS A 1 323 ? -8.108 13.028 24.427 1.00 75.19 323 LYS A N 1
ATOM 2442 C CA . LYS A 1 323 ? -8.313 12.285 23.170 1.00 75.19 323 LYS A CA 1
ATOM 2443 C C . LYS A 1 323 ? -8.165 13.214 21.958 1.00 75.19 323 LYS A C 1
ATOM 2445 O O . LYS A 1 323 ? -8.550 14.382 22.001 1.00 75.19 323 LYS A O 1
ATOM 2450 N N . LYS A 1 324 ? -7.667 12.676 20.838 1.00 49.78 324 LYS A N 1
ATOM 2451 C CA . LYS A 1 324 ? -7.705 13.364 19.535 1.00 49.78 324 LYS A CA 1
ATOM 2452 C C . LYS A 1 324 ? -9.164 13.387 19.057 1.00 49.78 324 LYS A C 1
ATOM 2454 O O . LYS A 1 324 ? -9.725 12.319 18.848 1.00 49.78 324 LYS A O 1
ATOM 2459 N N . GLY A 1 325 ? -9.765 14.574 18.937 1.00 47.84 325 GLY A N 1
ATOM 2460 C CA . GLY A 1 325 ? -11.193 14.745 18.610 1.00 47.84 325 GLY A CA 1
ATOM 2461 C C . GLY A 1 325 ? -12.093 15.163 19.784 1.00 47.84 325 GLY A C 1
ATOM 2462 O O . GLY A 1 325 ? -13.291 15.328 19.589 1.00 47.84 325 GLY A O 1
ATOM 2463 N N . GLY A 1 326 ? -11.526 15.380 20.980 1.00 53.47 326 GLY A N 1
ATOM 2464 C CA . GLY A 1 326 ? -12.247 15.878 22.160 1.00 53.47 326 GLY A CA 1
ATOM 2465 C C . GLY A 1 326 ? -12.496 14.814 23.238 1.00 53.47 326 GLY A C 1
ATOM 2466 O O . GLY A 1 326 ? -12.585 13.620 22.960 1.00 53.47 326 GLY A O 1
ATOM 2467 N N . GLY A 1 327 ? -12.588 15.251 24.499 1.00 77.12 327 GLY A N 1
ATOM 2468 C CA . GLY A 1 327 ? -12.775 14.381 25.670 1.00 77.12 327 GLY A CA 1
ATOM 2469 C C . GLY A 1 327 ? -11.478 13.809 26.263 1.00 77.12 327 GLY A C 1
ATOM 2470 O O . GLY A 1 327 ? -10.376 14.115 25.809 1.00 77.12 327 GLY A O 1
ATOM 2471 N N . LEU A 1 328 ? -11.616 12.979 27.305 1.00 85.25 328 LEU A N 1
ATOM 2472 C CA . LEU A 1 328 ? -10.505 12.355 28.042 1.00 85.25 328 LEU A CA 1
ATOM 2473 C C . LEU A 1 328 ? -10.535 10.821 27.915 1.00 85.25 328 LEU A C 1
ATOM 2475 O O . LEU A 1 328 ? -11.602 10.225 27.743 1.00 85.25 328 LEU A O 1
ATOM 2479 N N . ARG A 1 329 ? -9.363 10.179 27.982 1.00 87.62 329 ARG A N 1
ATOM 2480 C CA . ARG A 1 329 ? -9.180 8.717 27.973 1.00 87.62 329 ARG A CA 1
ATOM 2481 C C . ARG A 1 329 ? -9.732 8.091 29.246 1.00 87.62 329 ARG A C 1
ATOM 2483 O O . ARG A 1 329 ? -9.445 8.560 30.345 1.00 87.62 329 ARG A O 1
ATOM 2490 N N . ASP A 1 330 ? -10.513 7.025 29.092 1.00 89.81 330 ASP A N 1
ATOM 2491 C CA . ASP A 1 330 ? -10.973 6.242 30.235 1.00 89.81 330 ASP A CA 1
ATOM 2492 C C . ASP A 1 330 ? -9.770 5.648 30.970 1.00 89.81 330 ASP A C 1
ATOM 2494 O O . ASP A 1 330 ? -8.817 5.187 30.337 1.00 89.81 330 ASP A O 1
ATOM 2498 N N . ARG A 1 331 ? -9.825 5.682 32.305 1.00 95.62 331 ARG A N 1
ATOM 2499 C CA . ARG A 1 331 ? -8.695 5.360 33.170 1.00 95.62 331 ARG A CA 1
ATOM 2500 C C . ARG A 1 331 ? -9.107 4.478 34.347 1.00 95.62 331 ARG A C 1
ATOM 2502 O O . ARG A 1 331 ? -10.161 4.691 34.953 1.00 95.62 331 ARG A O 1
ATOM 2509 N N . TRP A 1 332 ? -8.229 3.551 34.717 1.00 95.94 332 TRP A N 1
ATOM 2510 C CA . TRP A 1 332 ? -8.323 2.715 35.915 1.00 95.94 332 TRP A CA 1
ATOM 2511 C C . TRP A 1 332 ? -7.000 2.671 36.670 1.00 95.94 332 TRP A C 1
ATOM 2513 O O . TRP A 1 332 ? -5.948 3.019 36.125 1.00 95.94 332 TRP A O 1
ATOM 2523 N N . LYS A 1 333 ? -7.070 2.229 37.927 1.00 96.56 333 LYS A N 1
ATOM 2524 C CA . LYS A 1 333 ? -5.916 1.873 38.749 1.00 96.56 333 LYS A CA 1
ATOM 2525 C C . LYS A 1 333 ? -6.106 0.511 39.410 1.00 96.56 333 LYS A C 1
ATOM 2527 O O . LYS A 1 333 ? -7.232 0.158 39.764 1.00 96.56 333 LYS A O 1
ATOM 2532 N N . ASP A 1 334 ? -5.012 -0.224 39.573 1.00 95.44 334 ASP A N 1
ATOM 2533 C CA . ASP A 1 334 ? -4.950 -1.381 40.473 1.00 95.44 334 ASP A CA 1
ATOM 2534 C C . ASP A 1 334 ? -4.559 -0.958 41.903 1.00 95.44 334 ASP A C 1
ATOM 2536 O O . ASP A 1 334 ? -4.390 0.232 42.193 1.00 95.44 334 ASP A O 1
ATOM 2540 N N . GLU A 1 335 ? -4.455 -1.929 42.812 1.00 94.69 335 GLU A N 1
ATOM 2541 C CA . GLU A 1 335 ? -4.116 -1.698 44.225 1.00 94.69 335 GLU A CA 1
ATOM 2542 C C . GLU A 1 335 ? -2.698 -1.139 44.419 1.00 94.69 335 GLU A C 1
ATOM 2544 O O . GLU A 1 335 ? -2.467 -0.358 45.342 1.00 94.69 335 GLU A O 1
ATOM 2549 N N . ASP A 1 336 ? -1.781 -1.437 43.493 1.00 92.56 336 ASP A N 1
ATOM 2550 C CA . ASP A 1 336 ? -0.406 -0.923 43.488 1.00 92.56 336 ASP A CA 1
ATOM 2551 C C . ASP A 1 336 ? -0.306 0.525 42.966 1.00 92.56 336 ASP A C 1
ATOM 2553 O O . ASP A 1 336 ? 0.764 1.154 42.993 1.00 92.56 336 ASP A O 1
ATOM 2557 N N . GLY A 1 337 ? -1.422 1.080 42.482 1.00 93.25 337 GLY A N 1
ATOM 2558 C CA . GLY A 1 337 ? -1.499 2.411 41.890 1.00 93.25 337 GLY A CA 1
ATOM 2559 C C . GLY A 1 337 ? -0.971 2.477 40.455 1.00 93.25 337 GLY A C 1
ATOM 2560 O O . GLY A 1 337 ? -0.702 3.573 39.956 1.00 93.25 337 GLY A O 1
ATOM 2561 N N . THR A 1 338 ? -0.814 1.334 39.786 1.00 97.25 338 THR A N 1
ATOM 2562 C CA . THR A 1 338 ? -0.520 1.259 38.352 1.00 97.25 338 THR A CA 1
ATOM 2563 C C . THR A 1 338 ? -1.721 1.767 37.571 1.00 97.25 338 THR A C 1
ATOM 2565 O O . THR A 1 338 ? -2.863 1.484 37.918 1.00 97.25 338 THR A O 1
ATOM 2568 N N . ILE A 1 339 ? -1.471 2.542 36.524 1.00 97.75 339 ILE A N 1
ATOM 2569 C CA . ILE A 1 339 ? -2.490 3.218 35.726 1.00 97.75 339 ILE A CA 1
ATOM 2570 C C . ILE A 1 339 ? -2.726 2.436 34.444 1.00 97.75 339 ILE A C 1
ATOM 2572 O O . ILE A 1 339 ? -1.783 1.973 33.804 1.00 97.75 339 ILE A O 1
ATOM 2576 N N . TYR A 1 340 ? -3.987 2.359 34.050 1.00 96.69 340 TYR A N 1
ATOM 2577 C CA . TYR A 1 340 ? -4.426 1.715 32.825 1.00 96.69 340 TYR A CA 1
ATOM 2578 C C . TYR A 1 340 ? -5.309 2.701 32.072 1.00 96.69 340 TYR A C 1
ATOM 2580 O O . TYR A 1 340 ? -6.267 3.217 32.649 1.00 96.69 340 TYR A O 1
ATOM 2588 N N . GLU A 1 341 ? -4.990 2.982 30.813 1.00 95.69 341 GLU A N 1
ATOM 2589 C CA . GLU A 1 341 ? -5.825 3.810 29.942 1.00 95.69 341 GLU A CA 1
ATOM 2590 C C . GLU A 1 341 ? -6.310 3.016 28.739 1.00 95.69 341 GLU A C 1
ATOM 2592 O O . GLU A 1 341 ? -5.552 2.251 28.146 1.00 95.69 341 GLU A O 1
ATOM 2597 N N . TRP A 1 342 ? -7.574 3.216 28.370 1.00 92.06 342 TRP A N 1
ATOM 2598 C CA . TRP A 1 342 ? -8.134 2.577 27.187 1.00 92.06 342 TRP A CA 1
ATOM 2599 C C . TRP A 1 342 ? -7.682 3.302 25.923 1.00 92.06 342 TRP A C 1
ATOM 2601 O O . TRP A 1 342 ? -8.022 4.474 25.711 1.00 92.06 342 TRP A O 1
ATOM 2611 N N . ASP A 1 343 ? -6.947 2.592 25.073 1.00 84.25 343 ASP A N 1
ATOM 2612 C CA . ASP A 1 343 ? -6.700 3.023 23.711 1.00 84.25 343 ASP A CA 1
ATOM 2613 C C . ASP A 1 343 ? -7.829 2.528 22.816 1.00 84.25 343 ASP A C 1
ATOM 2615 O O . ASP A 1 343 ? -7.817 1.423 22.269 1.00 84.25 343 ASP A O 1
ATOM 2619 N N . SER A 1 344 ? -8.822 3.392 22.650 1.00 72.25 344 SER A N 1
ATOM 2620 C CA . SER A 1 344 ? -9.963 3.096 21.806 1.00 72.25 344 SER A CA 1
ATOM 2621 C C . SER A 1 344 ? -9.593 2.968 20.326 1.00 72.25 344 SER A C 1
ATOM 2623 O O . SER A 1 344 ? -10.402 2.457 19.564 1.00 72.25 344 SER A O 1
ATOM 2625 N N . GLN A 1 345 ? -8.414 3.412 19.879 1.00 69.50 345 GLN A N 1
ATOM 2626 C CA . GLN A 1 345 ? -7.988 3.234 18.486 1.00 69.50 345 GLN A CA 1
ATOM 2627 C C . GLN A 1 345 ? -7.501 1.813 18.210 1.00 69.50 345 GLN A C 1
ATOM 2629 O O . GLN A 1 345 ? -7.733 1.310 17.118 1.00 69.50 345 GLN A O 1
ATOM 2634 N N . HIS A 1 346 ? -6.870 1.177 19.198 1.00 67.69 346 HIS A N 1
ATOM 2635 C CA . HIS A 1 346 ? -6.230 -0.133 19.038 1.00 67.69 346 HIS A CA 1
ATOM 2636 C C . HIS A 1 346 ? -6.909 -1.248 19.844 1.00 67.69 346 HIS A C 1
ATOM 2638 O O . HIS A 1 346 ? -6.510 -2.404 19.749 1.00 67.69 346 HIS A O 1
ATOM 2644 N N . GLY A 1 347 ? -7.920 -0.919 20.654 1.00 77.56 347 GLY A N 1
ATOM 2645 C CA . GLY A 1 347 ? -8.656 -1.908 21.438 1.00 77.56 347 GLY A CA 1
ATOM 2646 C C . GLY A 1 347 ? -7.813 -2.524 22.547 1.00 77.56 347 GLY A C 1
ATOM 2647 O O . GLY A 1 347 ? -7.963 -3.706 22.853 1.00 77.56 347 GLY A O 1
ATOM 2648 N N . ALA A 1 348 ? -6.917 -1.732 23.134 1.00 85.62 348 ALA A N 1
ATOM 2649 C CA . ALA A 1 348 ? -5.915 -2.215 24.069 1.00 85.62 348 ALA A CA 1
ATOM 2650 C C . ALA A 1 348 ? -5.806 -1.346 25.328 1.00 85.62 348 ALA A C 1
ATOM 2652 O O . ALA A 1 348 ? -6.214 -0.181 25.355 1.00 85.62 348 ALA A O 1
ATOM 2653 N N . LEU A 1 349 ? -5.230 -1.925 26.384 1.00 92.19 349 LEU A N 1
ATOM 2654 C CA . LEU A 1 349 ? -4.855 -1.200 27.591 1.00 92.19 349 LEU A CA 1
ATOM 2655 C C . LEU A 1 349 ? -3.414 -0.712 27.489 1.00 92.19 349 LEU A C 1
ATOM 2657 O O . LEU A 1 349 ? -2.474 -1.502 27.433 1.00 92.19 349 LEU A O 1
ATOM 2661 N N . GLU A 1 350 ? -3.236 0.601 27.556 1.00 95.44 350 GLU A N 1
ATOM 2662 C CA . GLU A 1 350 ? -1.930 1.215 27.763 1.00 95.44 350 GLU A CA 1
ATOM 2663 C C . GLU A 1 350 ? -1.650 1.256 29.271 1.00 95.44 350 GLU A C 1
ATOM 2665 O O . GLU A 1 350 ? -2.381 1.893 30.038 1.00 95.44 350 GLU A O 1
ATOM 2670 N N . LYS A 1 351 ? -0.597 0.563 29.710 1.00 96.88 351 LYS A N 1
ATOM 2671 C CA . LYS A 1 351 ? -0.237 0.433 31.126 1.00 96.88 351 LYS A CA 1
ATOM 2672 C C . LYS A 1 351 ? 0.868 1.420 31.489 1.00 96.88 351 LYS A C 1
ATOM 2674 O O . LYS A 1 351 ? 1.867 1.530 30.781 1.00 96.88 351 LYS A O 1
ATOM 2679 N N . TYR A 1 352 ? 0.746 2.092 32.629 1.00 97.06 352 TYR A N 1
ATOM 2680 C CA . TYR A 1 352 ? 1.734 3.038 33.150 1.00 97.06 352 TYR A CA 1
ATOM 2681 C C . TYR A 1 352 ? 1.987 2.778 34.632 1.00 97.06 352 TYR A C 1
ATOM 2683 O O . TYR A 1 352 ? 1.065 2.469 35.377 1.00 97.06 352 TYR A O 1
ATOM 2691 N N . ASN A 1 353 ? 3.223 2.924 35.104 1.00 96.31 353 ASN A N 1
ATOM 2692 C CA . ASN A 1 353 ? 3.496 2.800 36.538 1.00 96.31 353 ASN A CA 1
ATOM 2693 C C . ASN A 1 353 ? 2.867 3.959 37.339 1.00 96.31 353 ASN A C 1
ATOM 2695 O O . ASN A 1 353 ? 2.431 4.958 36.772 1.00 96.31 353 ASN A O 1
ATOM 2699 N N . LYS A 1 354 ? 2.909 3.888 38.676 1.00 95.69 354 LYS A N 1
ATOM 2700 C CA . LYS A 1 354 ? 2.392 4.947 39.570 1.00 95.69 354 LYS A CA 1
ATOM 2701 C C . LYS A 1 354 ? 3.032 6.336 39.406 1.00 95.69 354 LYS A C 1
ATOM 2703 O O . LYS A 1 354 ? 2.570 7.299 40.003 1.00 95.69 354 LYS A O 1
ATOM 2708 N N . ARG A 1 355 ? 4.126 6.443 38.641 1.00 95.19 355 ARG A N 1
ATOM 2709 C CA . ARG A 1 355 ? 4.793 7.706 38.272 1.00 95.19 355 ARG A CA 1
ATOM 2710 C C . ARG A 1 355 ? 4.444 8.152 36.848 1.00 95.19 355 ARG A C 1
ATOM 2712 O O . ARG A 1 355 ? 5.058 9.086 36.348 1.00 95.19 355 ARG A O 1
ATOM 2719 N N . GLY A 1 356 ? 3.502 7.477 36.189 1.00 93.25 356 GLY A N 1
ATOM 2720 C CA . GLY A 1 356 ? 3.019 7.832 34.861 1.00 93.25 356 GLY A CA 1
ATOM 2721 C C . GLY A 1 356 ? 3.903 7.360 33.710 1.00 93.25 356 GLY A C 1
ATOM 2722 O O . GLY A 1 356 ? 3.661 7.747 32.575 1.00 93.25 356 GLY A O 1
ATOM 2723 N N . LYS A 1 357 ? 4.927 6.532 33.949 1.00 95.62 357 LYS A N 1
ATOM 2724 C CA . LYS A 1 357 ? 5.817 6.030 32.888 1.00 95.62 357 LYS A CA 1
ATOM 2725 C C . LYS A 1 357 ? 5.216 4.805 32.204 1.00 95.62 357 LYS A C 1
ATOM 2727 O O . LYS A 1 357 ? 4.822 3.870 32.899 1.00 95.62 357 LYS A O 1
ATOM 2732 N N . HIS A 1 358 ? 5.219 4.787 30.872 1.00 96.88 358 HIS A N 1
ATOM 2733 C CA . HIS A 1 358 ? 4.643 3.699 30.082 1.00 96.88 358 HIS A CA 1
ATOM 2734 C C . HIS A 1 358 ? 5.367 2.361 30.303 1.00 96.88 358 HIS A C 1
ATOM 2736 O O . HIS A 1 358 ? 6.599 2.300 30.331 1.00 96.88 358 HIS A O 1
ATOM 2742 N N . LEU A 1 359 ? 4.583 1.297 30.460 1.00 94.31 359 LEU A N 1
ATOM 2743 C CA . LEU A 1 359 ? 5.009 -0.082 30.706 1.00 94.31 359 LEU A CA 1
ATOM 2744 C C . LEU A 1 359 ? 4.696 -1.014 29.527 1.00 94.31 359 LEU A C 1
ATOM 2746 O O . LEU A 1 359 ? 5.282 -2.091 29.452 1.00 94.31 359 LEU A O 1
ATOM 2750 N N . GLY A 1 360 ? 3.837 -0.591 28.599 1.00 89.56 360 GLY A N 1
ATOM 2751 C CA . GLY A 1 360 ? 3.488 -1.347 27.402 1.00 89.56 360 GLY A CA 1
ATOM 2752 C C . GLY A 1 360 ? 1.994 -1.335 27.101 1.00 89.56 360 GLY A C 1
ATOM 2753 O O . GLY A 1 360 ? 1.184 -0.862 27.900 1.00 89.56 360 GLY A O 1
ATOM 2754 N N . GLU A 1 361 ? 1.665 -1.908 25.951 1.00 91.69 361 GLU A N 1
ATOM 2755 C CA . GLU A 1 361 ? 0.298 -2.157 25.500 1.00 91.69 361 GLU A CA 1
ATOM 2756 C C . GLU A 1 361 ? -0.073 -3.607 25.835 1.00 91.69 361 GLU A C 1
ATOM 2758 O O . GLU A 1 361 ? 0.756 -4.509 25.682 1.00 91.69 361 GLU A O 1
ATOM 2763 N N . PHE A 1 362 ? -1.291 -3.826 26.325 1.00 89.75 362 PHE A N 1
ATOM 2764 C CA . PHE A 1 362 ? -1.766 -5.126 26.787 1.00 89.75 362 PHE A CA 1
ATOM 2765 C C . PHE A 1 362 ? -3.160 -5.434 26.242 1.00 89.75 362 PHE A C 1
ATOM 2767 O O . PHE A 1 362 ? -4.037 -4.567 26.198 1.00 89.75 362 PHE A O 1
ATOM 2774 N N . ASN A 1 363 ? -3.381 -6.699 25.891 1.00 83.88 363 ASN A N 1
ATOM 2775 C CA . ASN A 1 363 ? -4.696 -7.204 25.526 1.00 83.88 363 ASN A CA 1
ATOM 2776 C C . ASN A 1 363 ? -5.612 -7.238 26.772 1.00 83.88 363 ASN A C 1
ATOM 2778 O O . ASN A 1 363 ? -5.215 -7.815 27.788 1.00 83.88 363 ASN A O 1
ATOM 2782 N N . PRO A 1 364 ? -6.822 -6.650 26.721 1.00 80.69 364 PRO A N 1
ATOM 2783 C CA . PRO A 1 364 ? -7.712 -6.532 27.881 1.00 80.69 364 PRO A CA 1
ATOM 2784 C C . PRO A 1 364 ? -8.289 -7.870 28.376 1.00 80.69 364 PRO A C 1
ATOM 2786 O O . PRO A 1 364 ? -8.599 -7.995 29.564 1.00 80.69 364 PRO A O 1
ATOM 2789 N N . ASP A 1 365 ? -8.415 -8.859 27.490 1.00 80.75 365 ASP A N 1
ATOM 2790 C CA . ASP A 1 365 ? -9.049 -10.148 27.777 1.00 80.75 365 ASP A CA 1
ATOM 2791 C C . ASP A 1 365 ? -8.039 -11.195 28.242 1.00 80.75 365 ASP A C 1
ATOM 2793 O O . ASP A 1 365 ? -8.320 -11.960 29.162 1.00 80.75 365 ASP A O 1
ATOM 2797 N N . THR A 1 366 ? -6.854 -11.223 27.625 1.00 74.88 366 THR A N 1
ATOM 2798 C CA . THR A 1 366 ? -5.822 -12.240 27.891 1.00 74.88 366 THR A CA 1
ATOM 2799 C C . THR A 1 366 ? -4.703 -11.750 28.801 1.00 74.88 366 THR A C 1
ATOM 2801 O O . THR A 1 366 ? -3.965 -12.561 29.355 1.00 74.88 366 THR A O 1
ATOM 2804 N N . GLY A 1 367 ? -4.532 -10.431 28.938 1.00 84.25 367 GLY A N 1
ATOM 2805 C CA . GLY A 1 367 ? -3.420 -9.828 29.674 1.00 84.25 367 GLY A CA 1
ATOM 2806 C C . GLY A 1 367 ? -2.074 -9.950 28.960 1.00 84.25 367 GLY A C 1
ATOM 2807 O O . GLY A 1 367 ? -1.055 -9.530 29.507 1.00 84.25 367 GLY A O 1
ATOM 2808 N N . ALA A 1 368 ? -2.050 -10.505 27.743 1.00 83.44 368 ALA A N 1
ATOM 2809 C CA . ALA A 1 368 ? -0.837 -10.619 26.950 1.00 83.44 368 ALA A CA 1
ATOM 2810 C C . ALA A 1 368 ? -0.317 -9.227 26.583 1.00 83.44 368 ALA A C 1
ATOM 2812 O O . ALA A 1 368 ? -1.067 -8.373 26.107 1.00 83.44 368 ALA A O 1
ATOM 2813 N N . GLN A 1 369 ? 0.978 -9.006 26.788 1.00 88.25 369 GLN A N 1
ATOM 2814 C CA . GLN A 1 369 ? 1.630 -7.781 26.352 1.00 88.25 369 GLN A CA 1
ATOM 2815 C C . GLN A 1 369 ? 1.764 -7.793 24.826 1.00 88.25 369 GLN A C 1
ATOM 2817 O O . GLN A 1 369 ? 2.441 -8.654 24.269 1.00 88.25 369 GLN A O 1
ATOM 2822 N N . THR A 1 370 ? 1.128 -6.837 24.157 1.00 73.00 370 THR A N 1
ATOM 2823 C CA . THR A 1 370 ? 1.149 -6.696 22.695 1.00 73.00 370 THR A CA 1
ATOM 2824 C C . THR A 1 370 ? 2.262 -5.762 22.234 1.00 73.00 370 THR A C 1
ATOM 2826 O O . THR A 1 370 ? 2.796 -5.949 21.143 1.00 73.00 370 THR A O 1
ATOM 2829 N N . LYS A 1 371 ? 2.670 -4.790 23.069 1.00 77.06 371 LYS A N 1
ATOM 2830 C CA . LYS A 1 371 ? 3.819 -3.907 22.793 1.00 77.06 371 LYS A CA 1
ATOM 2831 C C . LYS A 1 371 ? 4.677 -3.645 24.034 1.00 77.06 371 LYS A C 1
ATOM 2833 O O . LYS A 1 371 ? 4.142 -3.503 25.141 1.00 77.06 371 LYS A O 1
ATOM 2838 N N . PRO A 1 372 ? 6.009 -3.526 23.872 1.00 86.19 372 PRO A N 1
ATOM 2839 C CA . PRO A 1 372 ? 6.913 -3.215 24.972 1.00 86.19 372 PRO A CA 1
ATOM 2840 C C . PRO A 1 372 ? 6.733 -1.778 25.485 1.00 86.19 372 PRO A C 1
ATOM 2842 O O . PRO A 1 372 ? 6.110 -0.923 24.852 1.00 86.19 372 PRO A O 1
ATOM 2845 N N . ALA A 1 373 ? 7.331 -1.495 26.641 1.00 88.50 373 ALA A N 1
ATOM 2846 C CA . ALA A 1 373 ? 7.374 -0.155 27.214 1.00 88.50 373 ALA A CA 1
ATOM 2847 C C . ALA A 1 373 ? 8.014 0.861 26.251 1.00 88.50 373 ALA A C 1
ATOM 2849 O O . ALA A 1 373 ? 9.111 0.649 25.731 1.00 88.50 373 ALA A O 1
ATOM 2850 N N . ASN A 1 374 ? 7.372 2.019 26.099 1.00 86.00 374 ASN A N 1
ATOM 2851 C CA . ASN A 1 374 ? 7.892 3.127 25.297 1.00 86.00 374 ASN A CA 1
ATOM 2852 C C . ASN A 1 374 ? 8.343 4.272 26.213 1.00 86.00 374 ASN A C 1
ATOM 2854 O O . ASN A 1 374 ? 7.521 4.915 26.858 1.00 86.00 374 ASN A O 1
ATOM 2858 N N . LYS A 1 375 ? 9.652 4.548 26.253 1.00 84.81 375 LYS A N 1
ATOM 2859 C CA . LYS A 1 375 ? 10.246 5.547 27.158 1.00 84.81 375 LYS A CA 1
ATOM 2860 C C . LYS A 1 375 ? 9.803 6.987 26.876 1.00 84.81 375 LYS A C 1
ATOM 2862 O O . LYS A 1 375 ? 9.948 7.816 27.768 1.00 84.81 375 LYS A O 1
ATOM 2867 N N . THR A 1 376 ? 9.292 7.285 25.682 1.00 81.94 376 THR A N 1
ATOM 2868 C CA . THR A 1 376 ? 8.804 8.628 25.329 1.00 81.94 376 THR A CA 1
ATOM 2869 C C . THR A 1 376 ? 7.345 8.853 25.723 1.00 81.94 376 THR A C 1
ATOM 2871 O O . THR A 1 376 ? 6.887 9.992 25.721 1.00 81.94 376 THR A O 1
ATOM 2874 N N . ARG A 1 377 ? 6.612 7.791 26.090 1.00 81.19 377 ARG A N 1
ATOM 2875 C CA . ARG A 1 377 ? 5.216 7.879 26.525 1.00 81.19 377 ARG A CA 1
ATOM 2876 C C . ARG A 1 377 ? 5.133 8.039 28.042 1.00 81.19 377 ARG A C 1
ATOM 2878 O O . ARG A 1 377 ? 5.679 7.232 28.802 1.00 81.19 377 ARG A O 1
ATOM 2885 N N . ALA A 1 378 ? 4.407 9.062 28.474 1.00 89.12 378 ALA A N 1
ATOM 2886 C CA . ALA A 1 378 ? 4.098 9.300 29.873 1.00 89.12 378 ALA A CA 1
ATOM 2887 C C . ALA A 1 378 ? 2.715 9.939 30.026 1.00 89.12 378 ALA A C 1
ATOM 2889 O O . ALA A 1 378 ? 2.239 10.627 29.124 1.00 89.12 378 ALA A O 1
ATOM 2890 N N . VAL A 1 379 ? 2.097 9.721 31.183 1.00 92.50 379 VAL A N 1
ATOM 2891 C CA . VAL A 1 379 ? 0.813 10.313 31.568 1.00 92.50 379 VAL A CA 1
ATOM 2892 C C . VAL A 1 379 ? 0.929 10.979 32.930 1.00 92.50 379 VAL A C 1
ATOM 2894 O O . VAL A 1 379 ? 1.780 10.618 33.740 1.00 92.50 379 VAL A O 1
ATOM 2897 N N . GLU A 1 380 ? 0.048 11.933 33.208 1.00 91.56 380 GLU A N 1
ATOM 2898 C CA . GLU A 1 380 ? -0.085 12.470 34.560 1.00 91.56 380 GLU A CA 1
ATOM 2899 C C . GLU A 1 380 ? -0.630 11.373 35.501 1.00 91.56 380 GLU A C 1
ATOM 2901 O O . GLU A 1 380 ? -1.675 10.799 35.170 1.00 91.56 380 GLU A O 1
ATOM 2906 N N . PRO A 1 381 ? 0.034 11.065 36.636 1.00 88.62 381 PRO A N 1
ATOM 2907 C CA . PRO A 1 381 ? -0.390 10.009 37.556 1.00 88.62 381 PRO A CA 1
ATOM 2908 C C . PRO A 1 381 ? -1.785 10.152 38.175 1.00 88.62 381 PRO A C 1
ATOM 2910 O O . PRO A 1 381 ? -2.270 11.290 38.372 1.00 88.62 381 PRO A O 1
#

Secondary structure (DSSP, 8-state):
-------PPPPPPHHHHHHHHHHHHHHHHHHHHHHHHHHHHHHHHHHS---SS-BS---TTSPTT--S---TT-----EEGGGTEEEEEEE-SS---TT-EE-EEEEESS-HHHHHHHHTEEEEEEEPTT--S-TTS-EEEEEEEEEEGGGTS--TTBPPGGGGGG-SEEE-SEEEEEEE-TTS-EEEEEEE-TT-HHHHEEEEEEPEEETTEEEEE-STTEEEEEEE-SSGGGPPPPPBPTTPPPPPPPEEEPSSHHHHHHSSSPPPTTSS-EEEEE--GGG-PPPEEEEEEEEETTT-SPPPPS--TTSTTPEEE---SBPTTSSB--EEE-TT--EEEEETTTTEEEEE-TTSBEEEEE-TTT--EEEE--TT-B---

Sequence (381 aa):
MCGCPRCNPRKPTLDEIRRQQVDIQRYEQGLARDEARRNELQSQRDSEPITKGCVFAKSCRLPDGVIDHNNPSGFVPVEKLADYGLWAVLGTGTAITARGVPLKLVGGSATGNAIAQRLGGSLALTLLSGSAIVTTSAVVGTIALLIPNTNLSPDSAFYKNDQYAALDTGRSRVRINVKTLPDGSVSAYGFYTGGKKDWEFVPVIKATQKGEKFVADIGNGIGLTWTPAVNPDEVLGIPALAGAPQLPSVWVYPPTEQANKALVNPEHPPEYQDAIIWFPADTGVEPVYIMLSVLLGDHSYHPRPNSFPAFPGLKRATPKTPKKGGGLRDRWKDEDGTIYEWDSQHGALEKYNKRGKHLGEFNPDTGAQTKPANKTRAVEP

Foldseek 3Di:
DDDDDDDDDDDDDPVRVVVVVVVVVVVVVVVVVVVVVVVVVVVVVVPDPPPPFAAAWAFLVDDFSDRDDDDPVPDDDKFFVVRTAWKFKWKLLWFAEQVWGWTAGLDTPDFLAVVLLLQLFTKTKHFAPPQPPDPPWGKIKIKMKGHGCCVVRNHPRHDDQVCLVVDQKGFYQKDKDWDQDLVRAIDIEIEGCPPPVLQGIFGAWEFPDDPQWTWTDQDSSMIMITHHDPDSVDRDGRHHDPPRDDDDGYIYYYPDVVVVVVDDNDDGPPNFGKYFYHYRVVSVHGIMIMTMDMDTPDRWFQPDDPAQQQDPAWDWDDFDDADDVGDGWTWTAHPQCWIWTQPSVVQWTFIAHNQFFTAATAHRHNRDGPGGGDRVGGDHD

Radius of gyration: 29.78 Å; chains: 1; bounding box: 82×55×102 Å

Organism: Pseudomonas fluorescens (NCBI:txid294)

pLDDT: mean 82.85, std 14.43, range [38.59, 98.38]

InterPro domains:
  IPR009105 Colicin E3-like ribonuclease domain [PF09000] (302-380)
  IPR016128 Pyosin/cloacin translocation domain [PF06958] (167-291)
  IPR036302 Pyosin/cloacin translocation domain superfamily [SSF69369] (169-338)
  IPR036725 Colicin E3-like ribonuclease domain superfamily [G3DSA:3.10.380.10] (294-380)
  IPR036725 Colicin E3-like ribonuclease domain superfamily [SSF63840] (297-381)